Protein AF-A0A1B7TA48-F1 (afdb_monomer_lite)

Structure (mmCIF, N/CA/C/O backbone):
data_AF-A0A1B7TA48-F1
#
_entry.id   AF-A0A1B7TA48-F1
#
loop_
_atom_site.group_PDB
_atom_site.id
_atom_site.type_symbol
_atom_site.label_atom_id
_atom_site.label_alt_id
_atom_site.label_comp_id
_atom_site.label_asym_id
_atom_site.label_entity_id
_atom_site.label_seq_id
_atom_site.pdbx_PDB_ins_code
_atom_site.Cartn_x
_atom_site.Cartn_y
_atom_site.Cartn_z
_atom_site.occupancy
_atom_site.B_iso_or_equiv
_atom_site.auth_seq_id
_atom_site.auth_comp_id
_atom_site.auth_asym_id
_atom_site.auth_atom_id
_atom_site.pdbx_PDB_model_num
ATOM 1 N N . MET A 1 1 ? -30.036 21.676 -11.494 1.00 29.52 1 MET A N 1
ATOM 2 C CA . MET A 1 1 ? -30.660 21.720 -10.152 1.00 29.52 1 MET A CA 1
ATOM 3 C C . MET A 1 1 ? -29.956 20.668 -9.316 1.00 29.52 1 MET A C 1
ATOM 5 O O . MET A 1 1 ? -30.086 19.497 -9.625 1.00 29.52 1 MET A O 1
ATOM 9 N N . ASN A 1 2 ? -29.141 21.089 -8.349 1.00 30.14 2 ASN A N 1
ATOM 10 C CA . ASN A 1 2 ? -28.300 20.192 -7.552 1.00 30.14 2 ASN A CA 1
ATOM 11 C C . ASN A 1 2 ? -29.151 19.537 -6.455 1.00 30.14 2 ASN A C 1
ATOM 13 O O . ASN A 1 2 ? -29.558 20.218 -5.505 1.00 30.14 2 ASN A O 1
ATOM 17 N N . SER A 1 3 ? -29.432 18.242 -6.577 1.00 35.94 3 SER A N 1
ATOM 18 C CA . SER A 1 3 ? -30.022 17.443 -5.503 1.00 35.94 3 SER A CA 1
ATOM 19 C C . SER A 1 3 ? -28.969 17.242 -4.409 1.00 35.94 3 SER A C 1
ATOM 21 O O . SER A 1 3 ? -27.845 16.822 -4.658 1.00 35.94 3 SER A O 1
ATOM 23 N N . HIS A 1 4 ? -29.295 17.658 -3.185 1.00 43.97 4 HIS A N 1
ATOM 24 C CA . HIS A 1 4 ? -28.396 17.563 -2.037 1.00 43.97 4 HIS A CA 1
ATOM 25 C C . HIS A 1 4 ? -28.872 16.405 -1.167 1.00 43.97 4 HIS A C 1
ATOM 27 O O . HIS A 1 4 ? -29.877 16.550 -0.472 1.00 43.97 4 HIS A O 1
ATOM 33 N N . ASN A 1 5 ? -28.142 15.293 -1.191 1.00 43.34 5 ASN A N 1
ATOM 34 C CA . ASN A 1 5 ? -28.297 14.224 -0.212 1.00 43.34 5 ASN A CA 1
ATOM 35 C C . ASN A 1 5 ? -27.272 14.456 0.901 1.00 43.34 5 ASN A C 1
ATOM 37 O O . ASN A 1 5 ? -26.084 14.640 0.626 1.00 43.34 5 ASN A O 1
ATOM 41 N N . PHE A 1 6 ? -27.707 14.496 2.158 1.00 49.72 6 PHE A N 1
ATOM 42 C CA . PHE A 1 6 ? -26.789 14.624 3.288 1.00 49.72 6 PHE A CA 1
ATOM 43 C C . PHE A 1 6 ? -27.236 13.776 4.468 1.00 49.72 6 PHE A C 1
ATOM 45 O O . PHE A 1 6 ? -28.419 13.518 4.675 1.00 49.72 6 PHE A O 1
ATOM 52 N N . PHE A 1 7 ? -26.255 13.348 5.254 1.00 53.03 7 PHE A N 1
ATOM 53 C CA . PHE A 1 7 ? -26.490 12.623 6.489 1.00 53.03 7 PHE A CA 1
ATOM 54 C C . PHE A 1 7 ? -26.428 13.597 7.661 1.00 53.03 7 PHE A C 1
ATOM 56 O O . PHE A 1 7 ? -25.531 14.440 7.726 1.00 53.03 7 PHE A O 1
ATOM 63 N N . LYS A 1 8 ? -27.370 13.483 8.595 1.00 48.38 8 LYS A N 1
ATOM 64 C CA . LYS A 1 8 ? -27.373 14.263 9.837 1.00 48.38 8 LYS A CA 1
ATOM 65 C C . LYS A 1 8 ? -27.548 13.310 11.010 1.00 48.38 8 LYS A C 1
ATOM 67 O O . LYS A 1 8 ? -28.453 12.485 11.003 1.00 48.38 8 LYS A O 1
ATOM 72 N N . ALA A 1 9 ? -26.694 13.424 12.019 1.00 41.16 9 ALA A N 1
ATOM 73 C CA . ALA A 1 9 ? -26.928 12.779 13.303 1.00 41.16 9 ALA A CA 1
ATOM 74 C C . ALA A 1 9 ? -27.785 13.723 14.164 1.00 41.16 9 ALA A C 1
ATOM 76 O O . ALA A 1 9 ? -27.348 14.833 14.465 1.00 41.16 9 ALA A O 1
ATOM 77 N N . ILE A 1 10 ? -29.003 13.314 14.533 1.00 46.22 10 ILE A N 1
ATOM 78 C CA . ILE A 1 10 ? -29.881 14.063 15.458 1.00 46.22 10 ILE A CA 1
ATOM 79 C C . ILE A 1 10 ? -30.205 13.133 16.607 1.00 46.22 10 ILE A C 1
ATOM 81 O O . ILE A 1 10 ? -30.653 12.010 16.375 1.00 46.22 10 ILE A O 1
ATOM 85 N N . ASP A 1 11 ? -29.831 13.535 17.823 1.00 46.41 11 ASP A N 1
ATOM 86 C CA . ASP A 1 11 ? -29.831 12.643 18.989 1.00 46.41 11 ASP A CA 1
ATOM 87 C C . ASP A 1 11 ? -29.200 11.286 18.640 1.00 46.41 11 ASP A C 1
ATOM 89 O O . ASP A 1 11 ? -29.568 10.245 19.171 1.00 46.41 11 ASP A O 1
ATOM 93 N N . GLY A 1 12 ? -28.234 11.366 17.700 1.00 38.62 12 GLY A N 1
ATOM 94 C CA . GLY A 1 12 ? -27.514 10.361 16.909 1.00 38.62 12 GLY A CA 1
ATOM 95 C C . GLY A 1 12 ? -28.160 9.008 16.725 1.00 38.62 12 GLY A C 1
ATOM 96 O O . GLY A 1 12 ? -27.507 7.970 16.816 1.00 38.62 12 GLY A O 1
ATOM 97 N N . THR A 1 13 ? -29.412 9.085 16.316 1.00 43.34 13 THR A N 1
ATOM 98 C CA . THR A 1 13 ? -29.818 8.350 15.128 1.00 43.34 13 THR A CA 1
ATOM 99 C C . THR A 1 13 ? -29.172 9.012 13.905 1.00 43.34 13 THR A C 1
ATOM 101 O O . THR A 1 13 ? -29.140 10.242 13.799 1.00 43.34 13 THR A O 1
ATOM 104 N N . LEU A 1 14 ? -28.591 8.209 13.011 1.00 44.69 14 LEU A N 1
ATOM 105 C CA . LEU A 1 14 ? -28.055 8.691 11.740 1.00 44.69 14 LEU A CA 1
ATOM 106 C C . LEU A 1 14 ? -29.198 8.751 10.724 1.00 44.69 14 LEU A C 1
ATOM 108 O O . LEU A 1 14 ? -29.746 7.720 10.345 1.00 44.69 14 LEU A O 1
ATOM 112 N N . TYR A 1 15 ? -29.549 9.955 10.286 1.00 51.91 15 TYR A N 1
ATOM 113 C CA . TYR A 1 15 ? -30.596 10.177 9.297 1.00 51.91 15 TYR A CA 1
ATOM 114 C C . TYR A 1 15 ? -29.977 10.367 7.923 1.00 51.91 15 TYR A C 1
ATOM 116 O O . TYR A 1 15 ? -29.084 11.199 7.754 1.00 51.91 15 TYR A O 1
ATOM 124 N N . TYR A 1 16 ? -30.485 9.623 6.946 1.00 50.47 16 TYR A N 1
ATOM 125 C CA . TYR A 1 16 ? -30.285 9.907 5.534 1.00 50.47 16 TYR A CA 1
ATOM 126 C C . TYR A 1 16 ? -31.356 10.898 5.084 1.00 50.47 16 TYR A C 1
ATOM 128 O O . TYR A 1 16 ? -32.547 10.603 5.167 1.00 50.47 16 TYR A O 1
ATOM 136 N N . ILE A 1 17 ? -30.944 12.082 4.640 1.00 52.91 17 ILE A N 1
ATOM 137 C CA . ILE A 1 17 ? -31.854 13.106 4.131 1.00 52.91 17 ILE A CA 1
ATOM 138 C C . ILE A 1 17 ? -31.644 13.171 2.621 1.00 52.91 17 ILE A C 1
ATOM 140 O O . ILE A 1 17 ? -30.677 13.769 2.146 1.00 52.91 17 ILE A O 1
ATOM 144 N N . SER A 1 18 ? -32.551 12.527 1.886 1.00 38.97 18 SER A N 1
ATOM 145 C CA . SER A 1 18 ? -32.699 12.681 0.437 1.00 38.97 18 SER A CA 1
ATOM 146 C C . SER A 1 18 ? -33.678 13.816 0.144 1.00 38.97 18 SER A C 1
ATOM 148 O O . SER A 1 18 ? -34.722 13.919 0.791 1.00 38.97 18 SER A O 1
ATOM 150 N N . LYS A 1 19 ? -33.346 14.690 -0.815 1.00 40.56 19 LYS A N 1
ATOM 151 C CA . LYS A 1 19 ? -34.231 15.790 -1.243 1.00 40.56 19 LYS A CA 1
ATOM 152 C C . LYS A 1 19 ? -35.124 15.418 -2.436 1.00 40.56 19 LYS A C 1
ATOM 154 O O . LYS A 1 19 ? -35.866 16.271 -2.915 1.00 40.56 19 LYS A O 1
ATOM 159 N N . GLU A 1 20 ? -35.082 14.178 -2.918 1.00 39.06 20 GLU A N 1
ATOM 160 C CA . GLU A 1 20 ? -35.940 13.734 -4.020 1.00 39.06 20 GLU A CA 1
ATOM 161 C C . GLU A 1 20 ? -37.246 13.137 -3.500 1.00 39.06 20 GLU A C 1
ATOM 163 O O . GLU A 1 20 ? -37.392 11.931 -3.353 1.00 39.06 20 GLU A O 1
ATOM 168 N N . PHE A 1 21 ? -38.205 14.025 -3.245 1.00 34.75 21 PHE A N 1
ATOM 169 C CA . PHE A 1 21 ? -39.631 13.765 -3.431 1.00 34.75 21 PHE A CA 1
ATOM 170 C C . PHE A 1 21 ? -40.274 15.074 -3.899 1.00 34.75 21 PHE A C 1
ATOM 172 O O . PHE A 1 21 ? -40.839 15.838 -3.120 1.00 34.75 21 PHE A O 1
ATOM 179 N N . SER A 1 22 ? -40.152 15.367 -5.192 1.00 27.17 22 SER A N 1
ATOM 180 C CA . SER A 1 22 ? -41.121 16.224 -5.871 1.00 27.17 22 SER A CA 1
ATOM 181 C C . SER A 1 22 ? -42.386 15.395 -6.073 1.00 27.17 22 SER A C 1
ATOM 183 O O . SER A 1 22 ? -42.483 14.611 -7.016 1.00 27.17 22 SER A O 1
ATOM 185 N N . LEU A 1 23 ? -43.338 15.540 -5.152 1.00 24.89 23 LEU A N 1
ATOM 186 C CA . LEU A 1 23 ? -44.730 15.206 -5.426 1.00 24.89 23 LEU A CA 1
ATOM 187 C C . LEU A 1 23 ? -45.186 16.119 -6.566 1.00 24.89 23 LEU A C 1
ATOM 189 O O . LEU A 1 23 ? -45.243 17.338 -6.416 1.00 24.89 23 LEU A O 1
ATOM 193 N N . TYR A 1 24 ? -45.451 15.514 -7.721 1.00 27.48 24 TYR A N 1
ATOM 194 C CA . TYR A 1 24 ? -46.371 16.087 -8.688 1.00 27.48 24 TYR A CA 1
ATOM 195 C C . TYR A 1 24 ? -47.710 16.268 -7.975 1.00 27.48 24 TYR A C 1
ATOM 197 O O . TYR A 1 24 ? -48.335 15.275 -7.609 1.00 27.48 24 TYR A O 1
ATOM 205 N N . ASP A 1 25 ? -48.146 17.512 -7.816 1.00 24.61 25 ASP A N 1
ATOM 206 C CA . ASP A 1 25 ? -49.570 17.806 -7.797 1.00 24.61 25 ASP A CA 1
ATOM 207 C C . ASP A 1 25 ? -49.832 19.020 -8.689 1.00 24.61 25 ASP A C 1
ATOM 209 O O . ASP A 1 25 ? -49.206 20.075 -8.561 1.00 24.61 25 ASP A O 1
ATOM 213 N N . PHE A 1 26 ? -50.693 18.808 -9.678 1.00 29.22 26 PHE A N 1
ATOM 214 C CA . PHE A 1 26 ? -51.203 19.850 -10.554 1.00 29.22 26 PHE A CA 1
ATOM 215 C C . PHE A 1 26 ? -52.289 20.607 -9.781 1.00 29.22 26 PHE A C 1
ATOM 217 O O . PHE A 1 26 ? -53.201 19.984 -9.247 1.00 29.22 26 PHE A O 1
ATOM 224 N N . ASN A 1 27 ? -52.245 21.939 -9.847 1.00 30.70 27 ASN A N 1
ATOM 225 C CA . ASN A 1 27 ? -53.253 22.896 -9.366 1.00 30.70 27 ASN A CA 1
ATOM 226 C C . ASN A 1 27 ? -53.164 23.305 -7.891 1.00 30.70 27 ASN A C 1
ATOM 228 O O . ASN A 1 27 ? -54.005 22.913 -7.093 1.00 30.70 27 ASN A O 1
ATOM 232 N N . THR A 1 28 ? -52.282 24.255 -7.588 1.00 31.38 28 THR A N 1
ATOM 233 C CA . THR A 1 28 ? -52.660 25.442 -6.802 1.00 31.38 28 THR A CA 1
ATOM 234 C C . THR A 1 28 ? -51.711 26.594 -7.136 1.00 31.38 28 THR A C 1
ATOM 236 O O . THR A 1 28 ? -50.498 26.500 -6.969 1.00 31.38 28 THR A O 1
ATOM 239 N N . GLU A 1 29 ? -52.273 27.684 -7.655 1.00 33.47 29 GLU A N 1
ATOM 240 C CA . GLU A 1 29 ? -51.602 28.979 -7.764 1.00 33.47 29 GLU A CA 1
ATOM 241 C C . GLU A 1 29 ? -51.512 29.581 -6.356 1.00 33.47 29 GLU A C 1
ATOM 243 O O . GLU A 1 29 ? -52.475 30.174 -5.877 1.00 33.47 29 GLU A O 1
ATOM 248 N N . ASP A 1 30 ? -50.387 29.400 -5.664 1.00 33.78 30 ASP A N 1
ATOM 249 C CA . ASP A 1 30 ? -50.083 30.211 -4.482 1.00 33.78 30 ASP A CA 1
ATOM 250 C C . ASP A 1 30 ? -48.564 30.418 -4.335 1.00 33.78 30 ASP A C 1
ATOM 252 O O . ASP A 1 30 ? -47.812 29.523 -3.946 1.00 33.78 30 ASP A O 1
ATOM 256 N N . GLU A 1 31 ? -48.088 31.612 -4.699 1.00 34.88 31 GLU A N 1
ATOM 257 C CA . GLU A 1 31 ? -46.667 31.999 -4.743 1.00 34.88 31 GLU A CA 1
ATOM 258 C C . GLU A 1 31 ? -46.109 32.490 -3.386 1.00 34.88 31 GLU A C 1
ATOM 260 O O . GLU A 1 31 ? -45.183 33.300 -3.351 1.00 34.88 31 GLU A O 1
ATOM 265 N N . SER A 1 32 ? -46.620 32.027 -2.236 1.00 32.88 32 SER A N 1
ATOM 266 C CA . SER A 1 32 ? -46.203 32.580 -0.930 1.00 32.88 32 SER A CA 1
ATOM 267 C C . SER A 1 32 ? -45.667 31.589 0.110 1.00 32.88 32 SER A C 1
ATOM 269 O O . SER A 1 32 ? -45.801 31.836 1.311 1.00 32.88 32 SER A O 1
ATOM 271 N N . ILE A 1 33 ? -45.018 30.493 -0.294 1.00 32.09 33 ILE A N 1
ATOM 272 C CA . ILE A 1 33 ? -44.372 29.573 0.661 1.00 32.09 33 ILE A CA 1
ATOM 273 C C . ILE A 1 33 ? -42.847 29.739 0.632 1.00 32.09 33 ILE A C 1
ATOM 275 O O . ILE A 1 33 ? -42.169 29.333 -0.309 1.00 32.09 33 ILE A O 1
ATOM 279 N N . ASP A 1 34 ? -42.305 30.313 1.709 1.00 36.97 34 ASP A N 1
ATOM 280 C CA . ASP A 1 34 ? -40.871 30.340 2.013 1.00 36.97 34 ASP A CA 1
ATOM 281 C C . ASP A 1 34 ? -40.363 28.903 2.283 1.00 36.97 34 ASP A C 1
ATOM 283 O O . ASP A 1 34 ? -40.751 28.293 3.288 1.00 36.97 34 ASP A O 1
ATOM 287 N N . PRO A 1 35 ? -39.471 28.340 1.442 1.00 35.53 35 PRO A N 1
ATOM 288 C CA . PRO A 1 35 ? -38.996 26.961 1.569 1.00 35.53 35 PRO A CA 1
ATOM 289 C C . PRO A 1 35 ? -38.115 26.708 2.808 1.00 35.53 35 PRO A C 1
ATOM 291 O O . PRO A 1 35 ? -37.683 25.570 3.022 1.00 35.53 35 PRO A O 1
ATOM 294 N N . TYR A 1 36 ? -37.842 27.733 3.626 1.00 34.28 36 TYR A N 1
ATOM 295 C CA . TYR A 1 36 ? -37.053 27.637 4.858 1.00 34.28 36 TYR A CA 1
ATOM 296 C C . TYR A 1 36 ? -37.884 27.605 6.151 1.00 34.28 36 TYR A C 1
ATOM 298 O O . TYR A 1 36 ? -37.309 27.468 7.231 1.00 34.28 36 TYR A O 1
ATOM 306 N N . LYS A 1 37 ? -39.220 27.658 6.072 1.00 32.78 37 LYS A N 1
ATOM 307 C CA . LYS A 1 37 ? -40.119 27.513 7.232 1.00 32.78 37 LYS A CA 1
ATOM 308 C C . LYS A 1 37 ? -40.996 26.266 7.121 1.00 32.78 37 LYS A C 1
ATOM 310 O O . LYS A 1 37 ? -42.213 26.355 7.011 1.00 32.78 37 LYS A O 1
ATOM 315 N N . ILE A 1 38 ? -40.385 25.090 7.207 1.00 33.28 38 ILE A N 1
ATOM 316 C CA . ILE A 1 38 ? -41.118 23.841 7.453 1.00 33.28 38 ILE A CA 1
ATOM 317 C C . ILE A 1 38 ? -40.528 23.218 8.716 1.00 33.28 38 ILE A C 1
ATOM 319 O O . ILE A 1 38 ? -39.316 23.024 8.802 1.00 33.28 38 ILE A O 1
ATOM 323 N N . LYS A 1 39 ? -41.386 23.000 9.721 1.00 34.56 39 LYS A N 1
ATOM 324 C CA . LYS A 1 39 ? -41.025 22.477 11.045 1.00 34.56 39 LYS A CA 1
ATOM 325 C C . LYS A 1 39 ? -40.315 21.124 10.907 1.00 34.56 39 LYS A C 1
ATOM 327 O O . LYS A 1 39 ? -40.757 20.266 10.150 1.00 34.56 39 LYS A O 1
ATOM 332 N N . ASP A 1 40 ? -39.237 20.958 11.673 1.00 34.31 40 ASP A N 1
ATOM 333 C CA . ASP A 1 40 ? -38.250 19.863 11.642 1.00 34.31 40 ASP A CA 1
ATOM 334 C C . ASP A 1 40 ? -38.800 18.422 11.791 1.00 34.31 40 ASP A C 1
ATOM 336 O O . ASP A 1 40 ? -38.037 17.463 11.683 1.00 34.31 40 ASP A O 1
ATOM 340 N N . GLU A 1 41 ? -40.102 18.227 12.004 1.00 32.91 41 GLU A N 1
ATOM 341 C CA . GLU A 1 41 ? -40.691 16.922 12.333 1.00 32.91 41 GLU A CA 1
ATOM 342 C C . GLU A 1 41 ? -41.162 16.116 11.105 1.00 32.91 41 GLU A C 1
ATOM 344 O O . GLU A 1 41 ? -41.188 14.888 11.157 1.00 32.91 41 GLU A O 1
ATOM 349 N N . GLU A 1 42 ? -41.446 16.752 9.962 1.00 30.48 42 GLU A N 1
ATOM 350 C CA . GLU A 1 42 ? -42.072 16.068 8.810 1.00 30.48 42 GLU A CA 1
ATOM 351 C C . GLU A 1 42 ? -41.090 15.517 7.756 1.00 30.48 42 GLU A C 1
ATOM 353 O O . GLU A 1 42 ? -41.502 14.838 6.818 1.00 30.48 42 GLU A O 1
ATOM 358 N N . ARG A 1 43 ? -39.771 15.716 7.913 1.00 36.03 43 ARG A N 1
ATOM 359 C CA . ARG A 1 43 ? -38.747 15.112 7.021 1.00 36.03 43 ARG A CA 1
ATOM 360 C C . ARG A 1 43 ? -38.206 13.759 7.496 1.00 36.03 43 ARG A C 1
ATOM 362 O O . ARG A 1 43 ? -37.311 13.198 6.865 1.00 36.03 43 ARG A O 1
ATOM 369 N N . MET A 1 44 ? -38.751 13.206 8.577 1.00 34.88 44 MET A N 1
ATOM 370 C CA . MET A 1 44 ? -38.368 11.897 9.111 1.00 34.88 44 MET A CA 1
ATOM 371 C C . MET A 1 44 ? -39.217 10.766 8.510 1.00 34.88 44 MET A C 1
ATOM 373 O O . MET A 1 44 ? -40.095 10.219 9.174 1.00 34.88 44 MET A O 1
ATOM 377 N N . ILE A 1 45 ? -38.946 10.358 7.266 1.00 34.53 45 ILE A N 1
ATOM 378 C CA . ILE A 1 45 ? -39.545 9.132 6.709 1.00 34.53 45 ILE A CA 1
ATOM 379 C C . ILE A 1 45 ? -38.531 7.984 6.712 1.00 34.53 45 ILE A C 1
ATOM 381 O O . ILE A 1 45 ? -37.662 7.860 5.856 1.00 34.53 45 ILE A O 1
ATOM 385 N N . ARG A 1 46 ? -38.696 7.152 7.749 1.00 34.56 46 ARG A N 1
ATOM 386 C CA . ARG A 1 46 ? -38.547 5.687 7.822 1.00 34.56 46 ARG A CA 1
ATOM 387 C C . ARG A 1 46 ? -37.826 4.999 6.649 1.00 34.56 46 ARG A C 1
ATOM 389 O O . ARG A 1 46 ? -38.460 4.662 5.655 1.00 34.56 46 ARG A O 1
ATOM 396 N N . TRP A 1 47 ? -36.600 4.529 6.887 1.00 40.00 47 TRP A N 1
ATOM 397 C CA . TRP A 1 47 ? -36.126 3.274 6.282 1.00 40.00 47 TRP A CA 1
ATOM 398 C C . TRP A 1 47 ? -36.443 2.109 7.229 1.00 40.00 47 TRP A C 1
ATOM 400 O O . TRP A 1 47 ? -35.574 1.519 7.863 1.00 40.00 47 TRP A O 1
ATOM 410 N N . LYS A 1 48 ? -37.746 1.855 7.387 1.00 34.09 48 LYS A N 1
ATOM 411 C CA . LYS A 1 48 ? -38.302 0.644 8.011 1.00 34.09 48 LYS A CA 1
ATOM 412 C C . LYS A 1 48 ? -39.059 -0.215 6.982 1.00 34.09 48 LYS A C 1
ATOM 414 O O . LYS A 1 48 ? -39.725 -1.157 7.367 1.00 34.09 48 LYS A O 1
ATOM 419 N N . SER A 1 49 ? -39.015 0.128 5.689 1.00 31.97 49 SER A N 1
ATOM 420 C CA . SER A 1 49 ? -39.931 -0.421 4.672 1.00 31.97 49 SER A CA 1
ATOM 421 C C . SER A 1 49 ? -39.272 -1.083 3.457 1.00 31.97 49 SER A C 1
ATOM 423 O O . SER A 1 49 ? -39.996 -1.554 2.589 1.00 31.97 49 SER A O 1
ATOM 425 N N . ALA A 1 50 ? -37.939 -1.164 3.363 1.00 30.38 50 ALA A N 1
ATOM 426 C CA . ALA A 1 50 ? -37.294 -1.852 2.233 1.00 30.38 50 ALA A CA 1
ATOM 427 C C . ALA A 1 50 ? -36.919 -3.318 2.526 1.00 30.38 50 ALA A C 1
ATOM 429 O O . ALA A 1 50 ? -36.664 -4.077 1.596 1.00 30.38 50 ALA A O 1
ATOM 430 N N . THR A 1 51 ? -36.923 -3.737 3.796 1.00 33.81 51 THR A N 1
ATOM 431 C CA . THR A 1 51 ? -36.729 -5.143 4.204 1.00 33.81 51 THR A CA 1
ATOM 432 C C . THR A 1 51 ? -38.011 -5.810 4.706 1.00 33.81 51 THR A C 1
ATOM 434 O O . THR A 1 51 ? -38.100 -7.035 4.705 1.00 33.81 51 THR A O 1
ATOM 437 N N . ASP A 1 52 ? -39.032 -5.028 5.062 1.00 37.00 52 ASP A N 1
ATOM 438 C CA . ASP A 1 52 ? -40.270 -5.527 5.666 1.00 37.00 52 ASP A CA 1
ATOM 439 C C . ASP A 1 52 ? -41.385 -5.632 4.619 1.00 37.00 52 ASP A C 1
ATOM 441 O O . ASP A 1 52 ? -42.388 -4.926 4.670 1.00 37.00 52 ASP A O 1
ATOM 445 N N . ASN A 1 53 ? -41.216 -6.554 3.668 1.00 34.19 53 ASN A N 1
ATOM 446 C CA . ASN A 1 53 ? -42.339 -7.091 2.886 1.00 34.19 53 ASN A CA 1
ATOM 447 C C . ASN A 1 53 ? -42.913 -8.382 3.496 1.00 34.19 53 ASN A C 1
ATOM 449 O O . ASN A 1 53 ? -43.663 -9.099 2.840 1.00 34.19 53 ASN A O 1
ATOM 453 N N . ASN A 1 54 ? -42.611 -8.665 4.766 1.00 35.94 54 ASN A N 1
ATOM 454 C CA . ASN A 1 54 ? -43.314 -9.682 5.538 1.00 35.94 54 ASN A CA 1
ATOM 455 C C . ASN A 1 54 ? -43.965 -9.052 6.767 1.00 35.94 54 ASN A C 1
ATOM 457 O O . ASN A 1 54 ? -43.305 -8.622 7.709 1.00 35.94 54 ASN A O 1
ATOM 461 N N . ASN A 1 55 ? -45.294 -9.020 6.726 1.00 37.50 55 ASN A N 1
ATOM 462 C CA . ASN A 1 55 ? -46.172 -8.612 7.809 1.00 37.50 55 ASN A CA 1
ATOM 463 C C . ASN A 1 55 ? -45.843 -9.360 9.109 1.00 37.50 55 ASN A C 1
ATOM 465 O O . ASN A 1 55 ? -46.216 -10.520 9.269 1.00 37.50 55 ASN A O 1
ATOM 469 N N . ASN A 1 56 ? -45.215 -8.671 10.060 1.00 33.06 56 ASN A N 1
ATOM 470 C CA . ASN A 1 56 ? -45.593 -8.755 11.467 1.00 33.06 56 ASN A CA 1
ATOM 471 C C . ASN A 1 56 ? -45.001 -7.584 12.256 1.00 33.06 56 ASN A C 1
ATOM 473 O O . ASN A 1 56 ? -43.806 -7.506 12.536 1.00 33.06 56 ASN A O 1
ATOM 477 N N . SER A 1 57 ? -45.882 -6.670 12.647 1.00 38.97 57 SER A N 1
ATOM 478 C CA . SER A 1 57 ? -45.611 -5.579 13.571 1.00 38.97 57 SER A CA 1
ATOM 479 C C . SER A 1 57 ? -45.376 -6.127 14.981 1.00 38.97 57 SER A C 1
ATOM 481 O O . SER A 1 57 ? -46.314 -6.242 15.762 1.00 38.97 57 SER A O 1
ATOM 483 N N . ASN A 1 58 ? -44.127 -6.493 15.277 1.00 35.88 58 ASN A N 1
ATOM 484 C CA . ASN A 1 58 ? -43.547 -6.614 16.620 1.00 35.88 58 ASN A CA 1
ATOM 485 C C . ASN A 1 58 ? -42.008 -6.672 16.510 1.00 35.88 58 ASN A C 1
ATOM 487 O O . ASN A 1 58 ? -41.378 -7.658 16.872 1.00 35.88 58 ASN A O 1
ATOM 491 N N . LEU A 1 59 ? -41.391 -5.606 15.992 1.00 37.31 59 LEU A N 1
ATOM 492 C CA . LEU A 1 59 ? -39.940 -5.387 16.074 1.00 37.31 59 LEU A CA 1
ATOM 493 C C . LEU A 1 59 ? -39.673 -4.268 17.083 1.00 37.31 59 LEU A C 1
ATOM 495 O O . LEU A 1 59 ? -39.671 -3.074 16.762 1.00 37.31 59 LEU A O 1
ATOM 499 N N . SER A 1 60 ? -39.560 -4.721 18.330 1.00 40.22 60 SER A N 1
ATOM 500 C CA . SER A 1 60 ? -39.119 -4.009 19.526 1.00 40.22 60 SER A CA 1
ATOM 501 C C . SER A 1 60 ? -37.612 -3.705 19.468 1.00 40.22 60 SER A C 1
ATOM 503 O O . SER A 1 60 ? -36.935 -4.084 18.516 1.00 40.22 60 SER A O 1
ATOM 505 N N . ASN A 1 61 ? -37.094 -3.033 20.500 1.00 44.72 61 ASN A N 1
ATOM 506 C CA . ASN A 1 61 ? -35.705 -2.605 20.770 1.00 44.72 61 ASN A CA 1
ATOM 507 C C . ASN A 1 61 ? -34.549 -3.614 20.504 1.00 44.72 61 ASN A C 1
ATOM 509 O O . ASN A 1 61 ? -33.394 -3.300 20.776 1.00 44.72 61 ASN A O 1
ATOM 513 N N . GLN A 1 62 ? -34.803 -4.804 19.955 1.00 43.72 62 GLN A N 1
ATOM 514 C CA . GLN A 1 62 ? -33.802 -5.837 19.668 1.00 43.72 62 GLN A CA 1
ATOM 515 C C . GLN A 1 62 ? -32.714 -5.398 18.670 1.00 43.72 62 GLN A C 1
ATOM 517 O O . GLN A 1 62 ? -31.558 -5.778 18.837 1.00 43.72 62 GLN A O 1
ATOM 522 N N . GLY A 1 63 ? -33.040 -4.571 17.669 1.00 52.75 63 GLY A N 1
ATOM 523 C CA . GLY A 1 63 ? -32.062 -4.136 16.658 1.00 52.75 63 GLY A CA 1
ATOM 524 C C . GLY A 1 63 ? -30.992 -3.165 17.183 1.00 52.75 63 GLY A C 1
ATOM 525 O O . GLY A 1 63 ? -29.843 -3.213 16.742 1.00 52.75 63 GLY A O 1
ATOM 526 N N . GLU A 1 64 ? -31.334 -2.301 18.145 1.00 53.88 64 GLU A N 1
ATOM 527 C CA . GLU A 1 64 ? -30.346 -1.442 18.818 1.00 53.88 64 GLU A CA 1
ATOM 528 C C . GLU A 1 64 ? -29.469 -2.254 19.775 1.00 53.88 64 GLU A C 1
ATOM 530 O O . GLU A 1 64 ? -28.249 -2.076 19.783 1.00 53.88 64 GLU A O 1
ATOM 535 N N . ASP A 1 65 ? -30.061 -3.206 20.502 1.00 61.28 65 ASP A N 1
ATOM 536 C CA . ASP A 1 65 ? -29.333 -4.111 21.395 1.00 61.28 65 ASP A CA 1
ATOM 537 C C . ASP A 1 65 ? -28.301 -4.969 20.643 1.00 61.28 65 ASP A C 1
ATOM 539 O O . ASP A 1 65 ? -27.192 -5.185 21.139 1.00 61.28 65 ASP A O 1
ATOM 543 N N . GLU A 1 66 ? -28.613 -5.446 19.435 1.00 66.81 66 GLU A N 1
ATOM 544 C CA . GLU A 1 66 ? -27.669 -6.216 18.612 1.00 66.81 66 GLU A CA 1
ATOM 545 C C . GLU A 1 66 ? -26.509 -5.365 18.076 1.00 66.81 66 GLU A C 1
ATOM 547 O O . GLU A 1 66 ? -25.350 -5.790 18.139 1.00 66.81 66 GLU A O 1
ATOM 552 N N . LYS A 1 67 ? -26.769 -4.125 17.644 1.00 65.56 67 LYS A N 1
ATOM 553 C CA . LYS A 1 67 ? -25.708 -3.198 17.207 1.00 65.56 67 LYS A CA 1
ATOM 554 C C . LYS A 1 67 ? -24.817 -2.748 18.368 1.00 65.56 67 LYS A C 1
ATOM 556 O O . LYS A 1 67 ? -23.592 -2.708 18.235 1.00 65.56 67 LYS A O 1
ATOM 561 N N . HIS A 1 68 ? -25.395 -2.494 19.544 1.00 65.19 68 HIS A N 1
ATOM 562 C CA . HIS A 1 68 ? -24.622 -2.257 20.767 1.00 65.19 68 HIS A CA 1
ATOM 563 C C . HIS A 1 68 ? -23.741 -3.463 21.129 1.00 65.19 68 HIS A C 1
ATOM 565 O O . HIS A 1 68 ? -22.577 -3.296 21.511 1.00 65.19 68 HIS A O 1
ATOM 571 N N . LYS A 1 69 ? -24.233 -4.693 20.944 1.00 76.69 69 LYS A N 1
ATOM 572 C CA . LYS A 1 69 ? -23.425 -5.912 21.121 1.00 76.69 69 LYS A CA 1
ATOM 573 C C . LYS A 1 69 ? -22.289 -6.018 20.096 1.00 76.69 69 LYS A C 1
ATOM 575 O O . LYS A 1 69 ? -21.186 -6.421 20.464 1.00 76.69 69 LYS A O 1
ATOM 580 N N . GLN A 1 70 ? -22.501 -5.605 18.844 1.00 87.19 70 GLN A N 1
ATOM 581 C CA . GLN A 1 70 ? -21.478 -5.681 17.791 1.00 87.19 70 GLN A CA 1
ATOM 582 C C . GLN A 1 70 ? -20.218 -4.872 18.124 1.00 87.19 70 GLN A C 1
ATOM 584 O O . GLN A 1 70 ? -19.107 -5.360 17.895 1.00 87.19 70 GLN A O 1
ATOM 589 N N . PHE A 1 71 ? -20.370 -3.650 18.644 1.00 92.75 71 PHE A N 1
ATOM 590 C CA . PHE A 1 71 ? -19.239 -2.743 18.884 1.00 92.75 71 PHE A CA 1
ATOM 591 C C . PHE A 1 71 ? -18.735 -2.727 20.332 1.00 92.75 71 PHE A C 1
ATOM 593 O O . PHE A 1 71 ? -17.604 -2.299 20.577 1.00 92.75 71 PHE A O 1
ATOM 600 N N . SER A 1 72 ? -19.513 -3.237 21.291 1.00 90.44 72 SER A N 1
ATOM 601 C CA . SER A 1 72 ? -19.071 -3.374 22.689 1.00 90.44 72 SER A CA 1
ATOM 602 C C . SER A 1 72 ? -17.964 -4.417 22.879 1.00 90.44 72 SER A C 1
ATOM 604 O O . SER A 1 72 ? -17.223 -4.344 23.858 1.00 90.44 72 SER A O 1
ATOM 606 N N . LYS A 1 73 ? -17.775 -5.338 21.919 1.00 91.19 73 LYS A N 1
ATOM 607 C CA . LYS A 1 73 ? -16.659 -6.303 21.922 1.00 91.19 73 LYS A CA 1
ATOM 608 C C . LYS A 1 73 ? -15.275 -5.657 21.782 1.00 91.19 73 LYS A C 1
ATOM 610 O O . LYS A 1 73 ? -14.267 -6.294 22.083 1.00 91.19 73 LYS A O 1
ATOM 615 N N . TYR A 1 74 ? -15.208 -4.421 21.284 1.00 94.12 74 TYR A N 1
ATOM 616 C CA . TYR A 1 74 ? -13.946 -3.711 21.115 1.00 94.12 74 TYR A CA 1
ATOM 617 C C . TYR A 1 74 ? -13.495 -3.090 22.433 1.00 94.12 74 TYR A C 1
ATOM 619 O O . TYR A 1 74 ? -14.219 -2.305 23.047 1.00 94.12 74 TYR A O 1
ATOM 627 N N . ASN A 1 75 ? -12.254 -3.373 22.833 1.00 92.75 75 ASN A N 1
ATOM 628 C CA . ASN A 1 75 ? -11.652 -2.716 23.994 1.00 92.75 75 ASN A CA 1
ATOM 629 C C . ASN A 1 75 ? -11.480 -1.216 23.766 1.00 92.75 75 ASN A C 1
ATOM 631 O O . ASN A 1 75 ? -11.467 -0.445 24.721 1.00 92.75 75 ASN A O 1
ATOM 635 N N . GLN A 1 76 ? -11.304 -0.829 22.507 1.00 95.19 76 GLN A N 1
ATOM 636 C CA . GLN A 1 76 ? -10.978 0.519 22.103 1.00 95.19 76 GLN A CA 1
ATOM 637 C C . GLN A 1 76 ? -11.399 0.719 20.645 1.00 95.19 76 GLN A C 1
ATOM 639 O O . GLN A 1 76 ? -11.209 -0.171 19.813 1.00 95.19 76 GLN A O 1
ATOM 644 N N . ILE A 1 77 ? -11.950 1.896 20.346 1.00 97.50 77 ILE A N 1
ATOM 645 C CA . ILE A 1 77 ? -12.250 2.332 18.978 1.00 97.50 77 ILE A CA 1
ATOM 646 C C . ILE A 1 77 ? -11.477 3.623 18.712 1.00 97.50 77 ILE A C 1
ATOM 648 O O . ILE A 1 77 ? -11.521 4.548 19.527 1.00 97.50 77 ILE A O 1
ATOM 652 N N . TYR A 1 78 ? -10.756 3.686 17.597 1.00 98.00 78 TYR A N 1
ATOM 653 C CA . TYR A 1 78 ? -10.042 4.881 17.156 1.00 98.00 78 TYR A CA 1
ATOM 654 C C . TYR A 1 78 ? -10.603 5.384 15.830 1.00 98.00 78 TYR A C 1
ATOM 656 O O . TYR A 1 78 ? -10.604 4.652 14.846 1.00 98.00 78 TYR A O 1
ATOM 664 N N . ILE A 1 79 ? -11.030 6.647 15.799 1.00 97.94 79 ILE A N 1
ATOM 665 C CA . ILE A 1 79 ? -11.305 7.389 14.566 1.00 97.94 79 ILE A CA 1
ATOM 666 C C . ILE A 1 79 ? -10.054 8.194 14.231 1.00 97.94 79 ILE A C 1
ATOM 668 O O . ILE A 1 79 ? -9.768 9.201 14.878 1.00 97.94 79 ILE A O 1
ATOM 672 N N . VAL A 1 80 ? -9.276 7.740 13.256 1.00 96.75 80 VAL A N 1
ATOM 673 C CA . VAL A 1 80 ? -8.002 8.361 12.887 1.00 96.75 80 VAL A CA 1
ATOM 674 C C . VAL A 1 80 ? -8.223 9.294 11.704 1.00 96.75 80 VAL A C 1
ATOM 676 O O . VAL A 1 80 ? -8.524 8.860 10.598 1.00 96.75 80 VAL A O 1
ATOM 679 N N . ASN A 1 81 ? -8.053 10.590 11.932 1.00 94.00 81 ASN A N 1
ATOM 680 C CA . ASN A 1 81 ? -8.123 11.642 10.928 1.00 94.00 81 ASN A CA 1
ATOM 681 C C . ASN A 1 81 ? -6.696 12.085 10.572 1.00 94.00 81 ASN A C 1
ATOM 683 O O . ASN A 1 81 ? -6.085 12.892 11.281 1.00 94.00 81 ASN A O 1
ATOM 687 N N . SER A 1 82 ? -6.154 11.538 9.478 1.00 88.50 82 SER A N 1
ATOM 688 C CA . SER A 1 82 ? -4.797 11.862 9.035 1.00 88.50 82 SER A CA 1
ATOM 689 C C . SER A 1 82 ? -4.762 13.250 8.412 1.00 88.50 82 SER A C 1
ATOM 691 O O . SER A 1 82 ? -5.227 13.431 7.288 1.00 88.50 82 SER A O 1
ATOM 693 N N . VAL A 1 83 ? -4.194 14.256 9.083 1.00 75.12 83 VAL A N 1
ATOM 694 C CA . VAL A 1 83 ? -4.206 15.635 8.567 1.00 75.12 83 VAL A CA 1
ATOM 695 C C . VAL A 1 83 ? -3.373 15.796 7.303 1.00 75.12 83 VAL A C 1
ATOM 697 O O . VAL A 1 83 ? -3.678 16.691 6.524 1.00 75.12 83 VAL A O 1
ATOM 700 N N . LYS A 1 84 ? -2.352 14.961 7.077 1.00 72.06 84 LYS A N 1
ATOM 701 C CA . LYS A 1 84 ? -1.474 15.036 5.897 1.00 72.06 84 LYS A CA 1
ATOM 702 C C . LYS A 1 84 ? -2.047 14.313 4.673 1.00 72.06 84 LYS A C 1
ATOM 704 O O . LYS A 1 84 ? -1.724 14.702 3.554 1.00 72.06 84 LYS A O 1
ATOM 709 N N . ALA A 1 85 ? -2.931 13.333 4.864 1.00 66.31 85 ALA A N 1
ATOM 710 C CA . ALA A 1 85 ? -3.616 12.668 3.760 1.00 66.31 85 ALA A CA 1
ATOM 711 C C . ALA A 1 85 ? -4.636 13.608 3.093 1.00 66.31 85 ALA A C 1
ATOM 713 O O . ALA A 1 85 ? -5.424 14.272 3.780 1.00 66.31 85 ALA A O 1
ATOM 714 N N . GLY A 1 86 ? -4.617 13.663 1.757 1.00 56.41 86 GLY A N 1
ATOM 715 C CA . GLY A 1 86 ? -5.626 14.386 0.977 1.00 56.41 86 GLY A CA 1
ATOM 716 C C . GLY A 1 86 ? -5.650 15.894 1.180 1.00 56.41 86 GLY A C 1
ATOM 717 O O . GLY A 1 86 ? -6.716 16.489 1.121 1.00 56.41 86 GLY A O 1
ATOM 718 N N . LYS A 1 87 ? -4.522 16.531 1.512 1.00 58.47 87 LYS A N 1
ATOM 719 C CA . LYS A 1 87 ? -4.450 17.997 1.561 1.00 58.47 87 LYS A CA 1
ATOM 720 C C . LYS A 1 87 ? -4.238 18.546 0.152 1.00 58.47 87 LYS A C 1
ATOM 722 O O . LYS A 1 87 ? -3.108 18.859 -0.212 1.00 58.47 87 LYS A O 1
ATOM 727 N N . THR A 1 88 ? -5.311 18.676 -0.627 1.00 60.75 88 THR A N 1
ATOM 728 C CA . THR A 1 88 ? -5.267 19.460 -1.875 1.00 60.75 88 THR A CA 1
ATOM 729 C C . THR A 1 88 ? -6.070 20.758 -1.777 1.00 60.75 88 THR A C 1
ATOM 731 O O . THR A 1 88 ? -5.766 21.711 -2.489 1.00 60.75 88 THR A O 1
ATOM 734 N N . SER A 1 89 ? -7.026 20.869 -0.838 1.00 71.69 89 SER A N 1
ATOM 735 C CA . SER A 1 89 ? -7.796 22.107 -0.622 1.00 71.69 89 SER A CA 1
ATOM 736 C C . SER A 1 89 ? -8.365 22.277 0.799 1.00 71.69 89 SER A C 1
ATOM 738 O O . SER A 1 89 ? -8.533 21.313 1.549 1.00 71.69 89 SER A O 1
ATOM 740 N N . ASN A 1 90 ? -8.747 23.513 1.155 1.00 80.50 90 ASN A N 1
ATOM 741 C CA . ASN A 1 90 ? -9.482 23.820 2.396 1.00 80.50 90 ASN A CA 1
ATOM 742 C C . ASN A 1 90 ? -10.812 23.054 2.502 1.00 80.50 90 ASN A C 1
ATOM 744 O O . ASN A 1 90 ? -11.240 22.697 3.600 1.00 80.50 90 ASN A O 1
ATOM 748 N N . TYR A 1 91 ? -11.455 22.783 1.363 1.00 80.81 91 TYR A N 1
ATOM 749 C CA . TYR A 1 91 ? -12.688 22.004 1.309 1.00 80.81 91 TYR A CA 1
ATOM 750 C C . TYR A 1 91 ? -12.465 20.569 1.796 1.00 80.81 91 TYR A C 1
ATOM 752 O O . TYR A 1 91 ? -13.202 20.100 2.657 1.00 80.81 91 TYR A O 1
ATOM 760 N N . GLU A 1 92 ? -11.429 19.889 1.299 1.00 78.94 92 GLU A N 1
ATOM 761 C CA . GLU A 1 92 ? -11.142 18.505 1.694 1.00 78.94 92 GLU A CA 1
ATOM 762 C C . GLU A 1 92 ? -10.796 18.386 3.175 1.00 78.94 92 GLU A C 1
ATOM 764 O O . GLU A 1 92 ? -11.218 17.442 3.840 1.00 78.94 92 GLU A O 1
ATOM 769 N N . LEU A 1 93 ? -10.072 19.370 3.715 1.00 82.88 93 LEU A N 1
ATOM 770 C CA . LEU A 1 93 ? -9.793 19.423 5.144 1.00 82.88 93 LEU A CA 1
ATOM 771 C C . LEU A 1 93 ? -11.086 19.563 5.961 1.00 82.88 93 LEU A C 1
ATOM 773 O O . LEU A 1 93 ? -11.255 18.855 6.954 1.00 82.88 93 LEU A O 1
ATOM 777 N N . ARG A 1 94 ? -12.006 20.442 5.538 1.00 86.75 94 ARG A N 1
ATOM 778 C CA . ARG A 1 94 ? -13.312 20.616 6.189 1.00 86.75 94 ARG A CA 1
ATOM 779 C C . ARG A 1 94 ? -14.150 19.343 6.103 1.00 86.75 94 ARG A C 1
ATOM 781 O O . ARG A 1 94 ? -14.636 18.901 7.137 1.00 86.75 94 ARG A O 1
ATOM 788 N N . LEU A 1 95 ? -14.262 18.744 4.916 1.00 86.38 95 LEU A N 1
ATOM 789 C CA . LEU A 1 95 ? -14.998 17.498 4.691 1.00 86.38 95 LEU A CA 1
ATOM 790 C C . LEU A 1 95 ? -14.459 16.376 5.583 1.00 86.38 95 LEU A C 1
ATOM 792 O O . LEU A 1 95 ? -15.217 15.753 6.314 1.00 86.38 95 LEU A O 1
ATOM 796 N N . LYS A 1 96 ? -13.142 16.152 5.587 1.00 88.56 96 LYS A N 1
ATOM 797 C CA . LYS A 1 96 ? -12.513 15.119 6.419 1.00 88.56 96 LYS A CA 1
ATOM 798 C C . LYS A 1 96 ? -12.780 15.342 7.909 1.00 88.56 96 LYS A C 1
ATOM 800 O O . LYS A 1 96 ? -13.076 14.390 8.623 1.00 88.56 96 LYS A O 1
ATOM 805 N N . ASN A 1 97 ? -12.693 16.587 8.380 1.00 91.25 97 ASN A N 1
ATOM 806 C CA . ASN A 1 97 ? -12.989 16.923 9.773 1.00 91.25 97 ASN A CA 1
ATOM 807 C C . ASN A 1 97 ? -14.462 16.685 10.122 1.00 91.25 97 ASN A C 1
ATOM 809 O O . ASN A 1 97 ? -14.741 16.126 11.175 1.00 91.25 97 ASN A O 1
ATOM 813 N N . GLU A 1 98 ? -15.379 17.085 9.244 1.00 92.00 98 GLU A N 1
ATOM 814 C CA . GLU A 1 98 ? -16.818 16.867 9.401 1.00 92.00 98 GLU A CA 1
ATOM 815 C C . GLU A 1 98 ? -17.150 15.372 9.470 1.00 92.00 98 GLU A C 1
ATOM 817 O O . GLU A 1 98 ? -17.816 14.932 10.403 1.00 92.00 98 GLU A O 1
ATOM 822 N N . ILE A 1 99 ? -16.614 14.578 8.539 1.00 92.94 99 ILE A N 1
ATOM 823 C CA . ILE A 1 99 ? -16.839 13.132 8.488 1.00 92.94 99 ILE A CA 1
ATOM 824 C C . ILE A 1 99 ? -16.203 12.418 9.689 1.00 92.94 99 ILE A C 1
ATOM 826 O O . ILE A 1 99 ? -16.834 11.555 10.293 1.00 92.94 99 ILE A O 1
ATOM 830 N N . ALA A 1 100 ? -14.989 12.797 10.098 1.00 95.00 100 ALA A N 1
ATOM 831 C CA . ALA A 1 100 ? -14.367 12.223 11.290 1.00 95.00 100 ALA A CA 1
ATOM 832 C C . ALA A 1 100 ? -15.187 12.504 12.561 1.00 95.00 100 ALA A C 1
ATOM 834 O O . ALA A 1 100 ? -15.344 11.612 13.394 1.00 95.00 100 ALA A O 1
ATOM 835 N N . SER A 1 101 ? -15.723 13.723 12.705 1.00 94.69 101 SER A N 1
ATOM 836 C CA . SER A 1 101 ? -16.621 14.067 13.814 1.00 94.69 101 SER A CA 1
ATOM 837 C C . SER A 1 101 ? -17.911 13.250 13.762 1.00 94.69 101 SER A C 1
ATOM 839 O O . SER A 1 101 ? -18.288 12.667 14.772 1.00 94.69 101 SER A O 1
ATOM 841 N N . LEU A 1 102 ? -18.529 13.120 12.582 1.00 94.38 102 LEU A N 1
ATOM 842 C CA . LEU A 1 102 ? -19.718 12.288 12.391 1.00 94.38 102 LEU A CA 1
ATOM 843 C C . LEU A 1 102 ? -19.471 10.841 12.840 1.00 94.38 102 LEU A C 1
ATOM 845 O O . LEU A 1 102 ? -20.270 10.274 13.582 1.00 94.38 102 LEU A O 1
ATOM 849 N N . TYR A 1 103 ? -18.351 10.245 12.424 1.00 96.31 103 TYR A N 1
ATOM 850 C CA . TYR A 1 103 ? -18.021 8.868 12.796 1.00 96.31 103 TYR A CA 1
ATOM 851 C C . TYR A 1 103 ? -17.789 8.740 14.295 1.00 96.31 103 TYR A C 1
ATOM 853 O O . TYR A 1 103 ? -18.248 7.780 14.906 1.00 96.31 103 TYR A O 1
ATOM 861 N N . TYR A 1 104 ? -17.105 9.710 14.902 1.00 96.75 104 TYR A N 1
ATOM 862 C CA . TYR A 1 104 ? -16.905 9.743 16.345 1.00 96.75 104 TYR A CA 1
ATOM 863 C C . TYR A 1 104 ? -18.236 9.798 17.102 1.00 96.75 104 TYR A C 1
ATOM 865 O O . TYR A 1 104 ? -18.449 8.987 18.004 1.00 96.75 104 TYR A O 1
ATOM 873 N N . ASP A 1 105 ? -19.141 10.696 16.711 1.00 94.06 105 ASP A N 1
ATOM 874 C CA . ASP A 1 105 ? -20.431 10.885 17.379 1.00 94.06 105 ASP A CA 1
ATOM 875 C C . ASP A 1 105 ? -21.309 9.632 17.301 1.00 94.06 105 ASP A C 1
ATOM 877 O O . ASP A 1 105 ? -21.979 9.286 18.278 1.00 94.06 105 ASP A O 1
ATOM 881 N N . VAL A 1 106 ? -21.272 8.924 16.167 1.00 93.19 106 VAL A N 1
ATOM 882 C CA . VAL A 1 106 ? -21.961 7.639 15.989 1.00 93.19 106 VAL A CA 1
ATOM 883 C C . VAL A 1 106 ? -21.294 6.547 16.831 1.00 93.19 106 VAL A C 1
ATOM 885 O O . VAL A 1 106 ? -21.951 5.901 17.645 1.00 93.19 106 VAL A O 1
ATOM 888 N N . MET A 1 107 ? -19.979 6.353 16.703 1.00 95.12 107 MET A N 1
ATOM 889 C CA . MET A 1 107 ? -19.279 5.243 17.361 1.00 95.12 107 MET A CA 1
ATOM 890 C C . MET A 1 107 ? -19.224 5.378 18.886 1.00 95.12 107 MET A C 1
ATOM 892 O O . MET A 1 107 ? -19.299 4.369 19.590 1.00 95.12 107 MET A O 1
ATOM 896 N N . LYS A 1 108 ? -19.163 6.604 19.421 1.00 95.44 108 LYS A N 1
ATOM 897 C CA . LYS A 1 108 ? -19.167 6.857 20.871 1.00 95.44 108 LYS A CA 1
ATOM 898 C C . LYS A 1 108 ? -20.441 6.364 21.557 1.00 95.44 108 LYS A C 1
ATOM 900 O O . LYS A 1 108 ? -20.390 6.003 22.731 1.00 95.44 108 LYS A O 1
ATOM 905 N N . ARG A 1 109 ? -21.563 6.319 20.833 1.00 90.31 109 ARG A N 1
ATOM 906 C CA . ARG A 1 109 ? -22.836 5.782 21.342 1.00 90.31 109 ARG A CA 1
ATOM 907 C C . ARG A 1 109 ? -22.748 4.287 21.552 1.00 90.31 109 ARG A C 1
ATOM 909 O O . ARG A 1 109 ? -23.132 3.797 22.605 1.00 90.31 109 ARG A O 1
ATOM 916 N N . TYR A 1 110 ? -22.184 3.578 20.581 1.00 91.56 110 TYR A N 1
ATOM 917 C CA . TYR A 1 110 ? -22.045 2.131 20.664 1.00 91.56 110 TYR A CA 1
ATOM 918 C C . TYR A 1 110 ? -20.910 1.691 21.593 1.00 91.56 110 TYR A C 1
ATOM 920 O O . TYR A 1 110 ? -20.977 0.610 22.176 1.00 91.56 110 TYR A O 1
ATOM 928 N N . ASN A 1 111 ? -19.871 2.515 21.748 1.00 94.25 111 ASN A N 1
ATOM 929 C CA . ASN A 1 111 ? -18.747 2.231 22.629 1.00 94.25 111 ASN A CA 1
ATOM 930 C C . ASN A 1 111 ? -18.157 3.525 23.212 1.00 94.25 111 ASN A C 1
ATOM 932 O O . ASN A 1 111 ? -17.517 4.316 22.512 1.00 94.25 111 ASN A O 1
ATOM 936 N N . THR A 1 112 ? -18.310 3.715 24.524 1.00 94.25 112 THR A N 1
ATOM 937 C CA . THR A 1 112 ? -17.853 4.917 25.243 1.00 94.25 112 THR A CA 1
ATOM 938 C C . THR A 1 112 ? -16.336 5.087 25.254 1.00 94.25 112 THR A C 1
ATOM 940 O O . THR A 1 112 ? -15.851 6.196 25.473 1.00 94.25 112 THR A O 1
ATOM 943 N N . LYS A 1 113 ? -15.577 4.023 24.963 1.00 95.38 113 LYS A N 1
ATOM 944 C CA . LYS A 1 113 ? -14.119 4.068 24.805 1.00 95.38 113 LYS A CA 1
ATOM 945 C C . LYS A 1 113 ? -13.702 4.547 23.415 1.00 95.38 113 LYS A C 1
ATOM 947 O O . LYS A 1 113 ? -12.540 4.417 23.063 1.00 95.38 113 LYS A O 1
ATOM 952 N N . THR A 1 114 ? -14.600 5.083 22.594 1.00 97.19 114 THR A N 1
ATOM 953 C CA . THR A 1 114 ? -14.240 5.660 21.292 1.00 97.19 114 THR A CA 1
ATOM 954 C C . THR A 1 114 ? -13.424 6.941 21.463 1.00 97.19 114 THR A C 1
ATOM 956 O O . THR A 1 114 ? -13.816 7.842 22.201 1.00 97.19 114 THR A O 1
ATOM 959 N N . ASN A 1 115 ? -12.314 7.048 20.731 1.00 96.88 115 ASN A N 1
ATOM 960 C CA . ASN A 1 115 ? -11.455 8.228 20.685 1.00 96.88 115 ASN A CA 1
ATOM 961 C C . ASN A 1 115 ? -11.268 8.708 19.245 1.00 96.88 115 ASN A C 1
ATOM 963 O O . ASN A 1 115 ? -11.102 7.898 18.335 1.00 96.88 115 ASN A O 1
ATOM 967 N N . ILE A 1 116 ? -11.234 10.025 19.049 1.00 95.38 116 ILE A N 1
ATOM 968 C CA . ILE A 1 116 ? -10.818 10.642 17.788 1.00 95.38 116 ILE A CA 1
ATOM 969 C C . ILE A 1 116 ? -9.356 11.077 17.894 1.00 95.38 116 ILE A C 1
ATOM 971 O O . ILE A 1 116 ? -8.958 11.716 18.866 1.00 95.38 116 ILE A O 1
ATOM 975 N N . ILE A 1 117 ? -8.552 10.724 16.895 1.00 94.50 117 ILE A N 1
ATOM 976 C CA . ILE A 1 117 ? -7.140 11.088 16.793 1.00 94.50 117 ILE A CA 1
ATOM 977 C C . ILE A 1 117 ? -6.976 11.931 15.541 1.00 94.50 117 ILE A C 1
ATOM 979 O O . ILE A 1 117 ? -7.186 11.453 14.430 1.00 94.50 117 ILE A O 1
ATOM 983 N N . LYS A 1 118 ? -6.581 13.188 15.719 1.00 93.12 118 LYS A N 1
ATOM 984 C CA . LYS A 1 118 ? -6.129 14.045 14.623 1.00 93.12 118 LYS A CA 1
ATOM 985 C C . LYS A 1 118 ? -4.613 13.969 14.600 1.00 93.12 118 LYS A C 1
ATOM 987 O O . LYS A 1 118 ? -3.984 14.243 15.615 1.00 93.12 118 LYS A O 1
ATOM 992 N N . THR A 1 119 ? -4.033 13.538 13.486 1.00 90.00 119 THR A N 1
ATOM 993 C CA . THR A 1 119 ? -2.570 13.451 13.400 1.00 90.00 119 THR A CA 1
ATOM 994 C C . THR A 1 119 ? -1.968 14.849 13.301 1.00 90.00 119 THR A C 1
ATOM 996 O O . THR A 1 119 ? -2.586 15.748 12.741 1.00 90.00 119 THR A O 1
ATOM 999 N N . GLU A 1 120 ? -0.770 15.052 13.839 1.00 85.75 120 GLU A N 1
ATOM 1000 C CA . GLU A 1 120 ? -0.086 16.358 13.800 1.00 85.75 120 GLU A CA 1
ATOM 1001 C C . GLU A 1 120 ? 1.268 16.271 13.079 1.00 85.75 120 GLU A C 1
ATOM 1003 O O . GLU A 1 120 ? 1.706 17.223 12.431 1.00 85.75 120 GLU A O 1
ATOM 1008 N N . SER A 1 121 ? 1.892 15.091 13.099 1.00 85.50 121 SER A N 1
ATOM 1009 C CA . SER A 1 121 ? 3.200 14.802 12.509 1.00 85.50 121 SER A CA 1
ATOM 1010 C C . SER A 1 121 ? 3.109 13.742 11.399 1.00 85.50 121 SER A C 1
ATOM 1012 O O . SER A 1 121 ? 2.020 13.322 11.006 1.00 85.50 121 SER A O 1
ATOM 1014 N N . ALA A 1 122 ? 4.256 13.382 10.805 1.00 80.38 122 ALA A N 1
ATOM 1015 C CA . ALA A 1 122 ? 4.333 12.228 9.900 1.00 80.38 122 ALA A CA 1
ATOM 1016 C C . ALA A 1 122 ? 4.252 10.910 10.690 1.00 80.38 122 ALA A C 1
ATOM 1018 O O . ALA A 1 122 ? 3.621 9.968 10.238 1.00 80.38 122 ALA A O 1
ATOM 1019 N N . ASP A 1 123 ? 4.795 10.897 11.906 1.00 88.38 123 ASP A N 1
ATOM 1020 C CA . ASP A 1 123 ? 4.975 9.675 12.693 1.00 88.38 123 ASP A CA 1
ATOM 1021 C C . ASP A 1 123 ? 3.773 9.339 13.587 1.00 88.38 123 ASP A C 1
ATOM 1023 O O . ASP A 1 123 ? 3.698 8.253 14.152 1.00 88.38 123 ASP A O 1
ATOM 1027 N N . ALA A 1 124 ? 2.784 10.231 13.693 1.00 92.88 124 ALA A N 1
ATOM 1028 C CA . ALA A 1 124 ? 1.653 10.085 14.613 1.00 92.88 124 ALA A CA 1
ATOM 1029 C C . ALA A 1 124 ? 0.868 8.764 14.453 1.00 92.88 124 ALA A C 1
ATOM 1031 O O . ALA A 1 124 ? 0.322 8.244 15.426 1.00 92.88 124 ALA A O 1
ATOM 1032 N N . ILE A 1 125 ? 0.777 8.218 13.236 1.00 93.88 125 ILE A N 1
ATOM 1033 C CA . ILE A 1 125 ? 0.070 6.950 12.983 1.00 93.88 125 ILE A CA 1
ATOM 1034 C C . ILE A 1 125 ? 0.930 5.750 13.389 1.00 93.88 125 ILE A C 1
ATOM 1036 O O . ILE A 1 125 ? 0.417 4.798 13.980 1.00 93.88 125 ILE A O 1
ATOM 1040 N N . PHE A 1 126 ? 2.240 5.825 13.155 1.00 93.25 126 PHE A N 1
ATOM 1041 C CA . PHE A 1 126 ? 3.195 4.849 13.668 1.00 93.25 126 PHE A CA 1
ATOM 1042 C C . PHE A 1 126 ? 3.188 4.828 15.206 1.00 93.25 126 PHE A C 1
ATOM 1044 O O . PHE A 1 126 ? 3.030 3.773 15.821 1.00 93.25 126 PHE A O 1
ATOM 1051 N N . GLU A 1 127 ? 3.255 5.998 15.845 1.00 94.56 127 GLU A N 1
ATOM 1052 C CA . GLU A 1 127 ? 3.187 6.143 17.304 1.00 94.56 127 GLU A CA 1
ATOM 1053 C C . GLU A 1 127 ? 1.868 5.613 17.885 1.00 94.56 127 GLU A C 1
ATOM 1055 O O . GLU A 1 127 ? 1.858 4.986 18.949 1.00 94.56 127 GLU A O 1
ATOM 1060 N N . LEU A 1 128 ? 0.749 5.809 17.176 1.00 95.06 128 LEU A N 1
ATOM 1061 C CA . LEU A 1 128 ? -0.526 5.190 17.531 1.00 95.06 128 LEU A CA 1
ATOM 1062 C C . LEU A 1 128 ? -0.426 3.661 17.505 1.00 95.06 128 LEU A C 1
ATOM 1064 O O . LEU A 1 128 ? -0.888 3.016 18.446 1.00 95.06 128 LEU A O 1
ATOM 1068 N N . GLY A 1 129 ? 0.199 3.086 16.477 1.00 94.94 129 GLY A N 1
ATOM 1069 C CA . GLY A 1 129 ? 0.474 1.652 16.419 1.00 94.94 129 GLY A CA 1
ATOM 1070 C C . GLY A 1 129 ? 1.239 1.172 17.656 1.00 94.94 129 GLY A C 1
ATOM 1071 O O . GLY A 1 129 ? 0.775 0.270 18.356 1.00 94.94 129 GLY A O 1
ATOM 1072 N N . VAL A 1 130 ? 2.341 1.848 18.002 1.00 95.00 130 VAL A N 1
ATOM 1073 C CA . VAL A 1 130 ? 3.154 1.534 19.193 1.00 95.00 130 VAL A CA 1
ATOM 1074 C C . VAL A 1 130 ? 2.319 1.608 20.475 1.00 95.00 130 VAL A C 1
ATOM 1076 O O . VAL A 1 130 ? 2.427 0.749 21.354 1.00 95.00 130 VAL A O 1
ATOM 1079 N N . LYS A 1 131 ? 1.456 2.621 20.597 1.00 94.19 131 LYS A N 1
ATOM 1080 C CA . LYS A 1 131 ? 0.548 2.773 21.739 1.00 94.19 131 LYS A CA 1
ATOM 1081 C C . LYS A 1 131 ? -0.452 1.619 21.830 1.00 94.19 131 LYS A C 1
ATOM 1083 O O . LYS A 1 131 ? -0.676 1.101 22.922 1.00 94.19 131 LYS A O 1
ATOM 1088 N N . ILE A 1 132 ? -1.043 1.211 20.707 1.00 94.00 132 ILE A N 1
ATOM 1089 C CA . ILE A 1 132 ? -1.987 0.087 20.656 1.00 94.00 132 ILE A CA 1
ATOM 1090 C C . ILE A 1 132 ? -1.302 -1.199 21.108 1.00 94.00 132 ILE A C 1
ATOM 1092 O O . ILE A 1 132 ? -1.857 -1.908 21.946 1.00 94.00 132 ILE A O 1
ATOM 1096 N N . LYS A 1 133 ? -0.083 -1.456 20.625 1.00 92.88 133 LYS A N 1
ATOM 1097 C CA . LYS A 1 133 ? 0.716 -2.607 21.046 1.00 92.88 133 LYS A CA 1
ATOM 1098 C C . LYS A 1 133 ? 0.928 -2.631 22.558 1.00 92.88 133 LYS A C 1
ATOM 1100 O O . LYS A 1 133 ? 0.555 -3.602 23.206 1.00 92.88 133 LYS A O 1
ATOM 1105 N N . LYS A 1 134 ? 1.443 -1.540 23.133 1.00 92.06 134 LYS A N 1
ATOM 1106 C CA . LYS A 1 134 ? 1.699 -1.432 24.582 1.00 92.06 134 LYS A CA 1
ATOM 1107 C C . LYS A 1 134 ? 0.432 -1.646 25.413 1.00 92.06 134 LYS A C 1
ATOM 1109 O O . LYS A 1 134 ? 0.452 -2.346 26.426 1.00 92.06 134 LYS A O 1
ATOM 1114 N N . ASN A 1 135 ? -0.688 -1.069 24.979 1.00 90.38 135 ASN A N 1
ATOM 1115 C CA . ASN A 1 135 ? -1.983 -1.261 25.632 1.00 90.38 135 ASN A CA 1
ATOM 1116 C C . ASN A 1 135 ? -2.462 -2.714 25.534 1.00 90.38 135 ASN A C 1
ATOM 1118 O O . ASN A 1 135 ? -3.014 -3.251 26.489 1.00 90.38 135 ASN A O 1
ATOM 1122 N N . TRP A 1 136 ? -2.255 -3.360 24.387 1.00 90.94 136 TRP A N 1
ATOM 1123 C CA . TRP A 1 136 ? -2.601 -4.762 24.197 1.00 90.94 136 TRP A CA 1
ATOM 1124 C C . TRP A 1 136 ? -1.727 -5.668 25.069 1.00 90.94 136 TRP A C 1
ATOM 1126 O O . TRP A 1 136 ? -2.262 -6.534 25.756 1.00 90.94 136 TRP A O 1
ATOM 1136 N N . GLU A 1 137 ? -0.411 -5.442 25.117 1.00 90.31 137 GLU A N 1
ATOM 1137 C CA . GLU A 1 137 ? 0.556 -6.179 25.943 1.00 90.31 137 GLU A CA 1
ATOM 1138 C C . GLU A 1 137 ? 0.223 -6.105 27.435 1.00 90.31 137 GLU A C 1
ATOM 1140 O O . GLU A 1 137 ? 0.203 -7.140 28.100 1.00 90.31 137 GLU A O 1
ATOM 1145 N N . SER A 1 138 ? -0.127 -4.914 27.924 1.00 89.00 138 SER A N 1
ATOM 1146 C CA . SER A 1 138 ? -0.491 -4.672 29.327 1.00 89.00 138 SER A CA 1
ATOM 1147 C C . SER A 1 138 ? -1.917 -5.095 29.699 1.00 89.00 138 SER A C 1
ATOM 1149 O O . SER A 1 138 ? -2.238 -5.172 30.883 1.00 89.00 138 SER A O 1
ATOM 1151 N N . SER A 1 139 ? -2.787 -5.379 28.725 1.00 86.50 139 SER A N 1
ATOM 1152 C CA . SER A 1 139 ? -4.164 -5.782 29.011 1.00 86.50 139 SER A CA 1
ATOM 1153 C C . SER A 1 139 ? -4.262 -7.257 29.404 1.00 86.50 139 SER A C 1
ATOM 1155 O O . SER A 1 139 ? -3.811 -8.137 28.668 1.00 86.50 139 SER A O 1
ATOM 1157 N N . GLU A 1 140 ? -4.950 -7.529 30.517 1.00 83.19 140 GLU A N 1
ATOM 1158 C CA . GLU A 1 140 ? -5.321 -8.888 30.943 1.00 83.19 140 GLU A CA 1
ATOM 1159 C C . GLU A 1 140 ? -6.231 -9.583 29.918 1.00 83.19 140 GLU A C 1
ATOM 1161 O O . GLU A 1 140 ? -6.158 -10.795 29.723 1.00 83.19 140 GLU A O 1
ATOM 1166 N N . LYS A 1 141 ? -7.077 -8.810 29.221 1.00 83.06 141 LYS A N 1
ATOM 1167 C CA . LYS A 1 141 ? -7.965 -9.301 28.163 1.00 83.06 141 LYS A CA 1
ATOM 1168 C C . LYS A 1 141 ? -7.470 -8.803 26.813 1.00 83.06 141 LYS A C 1
ATOM 1170 O O . LYS A 1 141 ? -7.703 -7.651 26.449 1.00 83.06 141 LYS A O 1
ATOM 1175 N N . LYS A 1 142 ? -6.859 -9.703 26.039 1.00 83.38 142 LYS A N 1
ATOM 1176 C CA . LYS A 1 142 ? -6.366 -9.482 24.666 1.00 83.38 142 LYS A CA 1
ATOM 1177 C C . LYS A 1 142 ? -7.506 -9.295 23.648 1.00 83.38 142 LYS A C 1
ATOM 1179 O O . LYS A 1 142 ? -7.591 -10.023 22.666 1.00 83.38 142 LYS A O 1
ATOM 1184 N N . ALA A 1 143 ? -8.417 -8.356 23.893 1.00 86.56 143 ALA A N 1
ATOM 1185 C CA . ALA A 1 143 ? -9.547 -8.097 23.008 1.00 86.56 143 ALA A CA 1
ATOM 1186 C C . ALA A 1 143 ? -9.152 -7.220 21.811 1.00 86.56 143 ALA A C 1
ATOM 1188 O O . ALA A 1 143 ? -8.112 -6.555 21.805 1.00 86.56 143 ALA A O 1
ATOM 1189 N N . SER A 1 144 ? -10.023 -7.208 20.805 1.00 93.12 144 SER A N 1
ATOM 1190 C CA . SER A 1 144 ? -9.821 -6.477 19.557 1.00 93.12 144 SER A CA 1
ATOM 1191 C C . SER A 1 144 ? -9.883 -4.959 19.728 1.00 93.12 144 SER A C 1
ATOM 1193 O O . SER A 1 144 ? -10.693 -4.437 20.502 1.00 93.12 144 SER A O 1
ATOM 1195 N N . THR A 1 145 ? -9.082 -4.255 18.931 1.00 96.19 145 THR A N 1
ATOM 1196 C CA . THR A 1 145 ? -9.150 -2.805 18.716 1.00 96.19 145 THR A CA 1
ATOM 1197 C C . THR A 1 145 ? -9.736 -2.531 17.334 1.00 96.19 145 THR A C 1
ATOM 1199 O O . THR A 1 145 ? -9.284 -3.109 16.347 1.00 96.19 145 THR A O 1
ATOM 1202 N N . LEU A 1 146 ? -10.733 -1.649 17.259 1.00 97.69 146 LEU A N 1
ATOM 1203 C CA . LEU A 1 146 ? -11.276 -1.167 15.990 1.00 97.69 146 LEU A CA 1
ATOM 1204 C C . LEU A 1 146 ? -10.600 0.147 15.605 1.00 97.69 146 LEU A C 1
ATOM 1206 O O . LEU A 1 146 ? -10.514 1.073 16.413 1.00 97.69 146 LEU A O 1
ATOM 1210 N N . ILE A 1 147 ? -10.174 0.246 14.354 1.00 98.00 147 ILE A N 1
ATOM 1211 C CA . ILE A 1 147 ? -9.556 1.441 13.793 1.00 98.00 147 ILE A CA 1
ATOM 1212 C C . ILE A 1 147 ? -10.340 1.836 12.548 1.00 98.00 147 ILE A C 1
ATOM 1214 O O . ILE A 1 147 ? -10.394 1.092 11.576 1.00 98.00 147 ILE A O 1
ATOM 1218 N N . ILE A 1 148 ? -10.942 3.018 12.571 1.00 97.94 148 ILE A N 1
ATOM 1219 C CA . ILE A 1 148 ? -11.567 3.640 11.406 1.00 97.94 148 ILE A CA 1
ATOM 1220 C C . ILE A 1 148 ? -10.619 4.740 10.948 1.00 97.94 148 ILE A C 1
ATOM 1222 O O . ILE A 1 148 ? -10.458 5.749 11.638 1.00 97.94 148 ILE A O 1
ATOM 1226 N N . ILE A 1 149 ? -9.943 4.526 9.823 1.00 96.19 149 ILE A N 1
ATOM 1227 C CA . ILE A 1 149 ? -8.829 5.367 9.387 1.00 96.19 149 ILE A CA 1
ATOM 1228 C C . ILE A 1 149 ? -9.172 6.139 8.113 1.00 96.19 149 ILE A C 1
ATOM 1230 O O . ILE A 1 149 ? -9.357 5.578 7.037 1.00 96.19 149 ILE A O 1
ATOM 1234 N N . LEU A 1 150 ? -9.246 7.461 8.259 1.00 94.25 150 LEU A N 1
ATOM 1235 C CA . LEU A 1 150 ? -9.450 8.434 7.196 1.00 94.25 150 LEU A CA 1
ATOM 1236 C C . LEU A 1 150 ? -8.076 8.884 6.682 1.00 94.25 150 LEU A C 1
ATOM 1238 O O . LEU A 1 150 ? -7.524 9.894 7.137 1.00 94.25 150 LEU A O 1
ATOM 1242 N N . SER A 1 151 ? -7.496 8.100 5.772 1.00 90.31 151 SER A N 1
ATOM 1243 C CA . SER A 1 151 ? -6.131 8.295 5.262 1.00 90.31 151 SER A CA 1
ATOM 1244 C C . SER A 1 151 ? -5.951 7.769 3.830 1.00 90.31 151 SER A C 1
ATOM 1246 O O . SER A 1 151 ? -6.924 7.472 3.145 1.00 90.31 151 SER A O 1
ATOM 1248 N N . GLY A 1 152 ? -4.697 7.708 3.364 1.00 88.00 152 GLY A N 1
ATOM 1249 C CA . GLY A 1 152 ? -4.297 6.910 2.198 1.00 88.00 152 GLY A CA 1
ATOM 1250 C C . GLY A 1 152 ? -3.571 5.625 2.611 1.00 88.00 152 GLY A C 1
ATOM 1251 O O . GLY A 1 152 ? -3.423 5.366 3.809 1.00 88.00 152 GLY A O 1
ATOM 1252 N N . ASP A 1 153 ? -3.092 4.862 1.626 1.00 87.62 153 ASP A N 1
ATOM 1253 C CA . ASP A 1 153 ? -2.501 3.529 1.826 1.00 87.62 153 ASP A CA 1
ATOM 1254 C C . ASP A 1 153 ? -1.245 3.541 2.709 1.00 87.62 153 ASP A C 1
ATOM 1256 O O . ASP A 1 153 ? -1.128 2.720 3.613 1.00 87.62 153 ASP A O 1
ATOM 1260 N N . THR A 1 154 ? -0.351 4.524 2.537 1.00 87.25 154 THR A N 1
ATOM 1261 C CA . THR A 1 154 ? 0.889 4.648 3.331 1.00 87.25 154 THR A CA 1
ATOM 1262 C C . THR A 1 154 ? 0.623 4.680 4.837 1.00 87.25 154 THR A C 1
ATOM 1264 O O . THR A 1 154 ? 1.377 4.106 5.616 1.00 87.25 154 THR A O 1
ATOM 1267 N N . SER A 1 155 ? -0.487 5.289 5.261 1.00 90.19 155 SER A N 1
ATOM 1268 C CA . SER A 1 155 ? -0.861 5.347 6.675 1.00 90.19 155 SER A CA 1
ATOM 1269 C C . SER A 1 155 ? -1.261 3.991 7.257 1.00 90.19 155 SER A C 1
ATOM 1271 O O . SER A 1 155 ? -1.142 3.782 8.462 1.00 90.19 155 SER A O 1
ATOM 1273 N N . ILE A 1 156 ? -1.712 3.053 6.424 1.00 91.25 156 ILE A N 1
ATOM 1274 C CA . ILE A 1 156 ? -1.937 1.673 6.856 1.00 91.25 156 ILE A CA 1
ATOM 1275 C C . ILE A 1 156 ? -0.591 1.018 7.151 1.00 91.25 156 ILE A C 1
ATOM 1277 O O . ILE A 1 156 ? -0.411 0.468 8.234 1.00 91.25 156 ILE A O 1
ATOM 1281 N N . SER A 1 157 ? 0.383 1.148 6.253 1.00 89.38 157 SER A N 1
ATOM 1282 C CA . SER A 1 157 ? 1.727 0.600 6.458 1.00 89.38 157 SER A CA 1
ATOM 1283 C C . SER A 1 157 ? 2.419 1.234 7.678 1.00 89.38 157 SER A C 1
ATOM 1285 O O . SER A 1 157 ? 2.982 0.512 8.497 1.00 89.38 157 SER A O 1
ATOM 1287 N N . GLU A 1 158 ? 2.280 2.550 7.896 1.00 91.44 158 GLU A N 1
ATOM 1288 C CA . GLU A 1 158 ? 2.743 3.249 9.114 1.00 91.44 158 GLU A CA 1
ATOM 1289 C C . GLU A 1 158 ? 2.152 2.634 10.396 1.00 91.44 158 GLU A C 1
ATOM 1291 O O . GLU A 1 158 ? 2.882 2.334 11.345 1.00 91.44 158 GLU A O 1
ATOM 1296 N N . LEU A 1 159 ? 0.835 2.399 10.418 1.00 93.44 159 LEU A N 1
ATOM 1297 C CA . LEU A 1 159 ? 0.139 1.792 11.555 1.00 93.44 159 LEU A CA 1
ATOM 1298 C C . LEU A 1 159 ? 0.652 0.373 11.846 1.00 93.44 159 LEU A C 1
ATOM 1300 O O . LEU A 1 159 ? 0.859 0.009 13.007 1.00 93.44 159 LEU A O 1
ATOM 1304 N N . LEU A 1 160 ? 0.851 -0.437 10.805 1.00 91.19 160 LEU A N 1
ATOM 1305 C CA . LEU A 1 160 ? 1.305 -1.827 10.923 1.00 91.19 160 LEU A CA 1
ATOM 1306 C C . LEU A 1 160 ? 2.765 -1.924 11.364 1.00 91.19 160 LEU A C 1
ATOM 1308 O O . LEU A 1 160 ? 3.120 -2.809 12.152 1.00 91.19 160 LEU A O 1
ATOM 1312 N N . ASN A 1 161 ? 3.605 -1.011 10.880 1.00 89.62 161 ASN A N 1
ATOM 1313 C CA . ASN A 1 161 ? 4.993 -0.887 11.311 1.00 89.62 161 ASN A CA 1
ATOM 1314 C C . ASN A 1 161 ? 5.068 -0.536 12.804 1.00 89.62 161 ASN A C 1
ATOM 1316 O O . ASN A 1 161 ? 5.878 -1.109 13.526 1.00 89.62 161 ASN A O 1
ATOM 1320 N N . GLY A 1 162 ? 4.173 0.325 13.302 1.00 90.00 162 GLY A N 1
ATOM 1321 C CA . GLY A 1 162 ? 4.144 0.693 14.721 1.00 90.00 162 GLY A CA 1
ATOM 1322 C C . GLY A 1 162 ? 3.544 -0.367 15.652 1.00 90.00 162 GLY A C 1
ATOM 1323 O O . GLY A 1 162 ? 4.023 -0.560 16.769 1.00 90.00 162 GLY A O 1
ATOM 1324 N N . SER A 1 163 ? 2.474 -1.048 15.230 1.00 84.94 163 SER A N 1
ATOM 1325 C CA . SER A 1 163 ? 1.678 -1.930 16.108 1.00 84.94 163 SER A CA 1
ATOM 1326 C C . SER A 1 163 ? 2.193 -3.354 16.271 1.00 84.94 163 SER A C 1
ATOM 1328 O O . SER A 1 163 ? 1.758 -4.034 17.195 1.00 84.94 163 SER A O 1
ATOM 1330 N N . THR A 1 164 ? 3.100 -3.800 15.402 1.00 80.06 164 THR A N 1
ATOM 1331 C CA . THR A 1 164 ? 3.356 -5.231 15.156 1.00 80.06 164 THR A CA 1
ATOM 1332 C C . THR A 1 164 ? 2.094 -6.003 14.731 1.00 80.06 164 THR A C 1
ATOM 1334 O O . THR A 1 164 ? 1.004 -5.446 14.660 1.00 80.06 164 THR A O 1
ATOM 1337 N N . LEU A 1 165 ? 2.229 -7.264 14.307 1.00 76.88 165 LEU A N 1
ATOM 1338 C CA . LEU A 1 165 ? 1.074 -8.072 13.866 1.00 76.88 165 LEU A CA 1
ATOM 1339 C C . LEU A 1 165 ? 0.402 -8.834 15.023 1.00 76.88 165 LEU A C 1
ATOM 1341 O O . LEU A 1 165 ? -0.505 -9.633 14.785 1.00 76.88 165 LEU A O 1
ATOM 1345 N N . ASP A 1 166 ? 0.837 -8.579 16.261 1.00 82.06 166 ASP A N 1
ATOM 1346 C CA . ASP A 1 166 ? 0.382 -9.286 17.461 1.00 82.06 166 ASP A CA 1
ATOM 1347 C C . ASP A 1 166 ? -0.998 -8.812 17.950 1.00 82.06 166 ASP A C 1
ATOM 1349 O O . ASP A 1 166 ? -1.834 -9.666 18.261 1.00 82.06 166 ASP A O 1
ATOM 1353 N N . PRO A 1 167 ? -1.304 -7.497 18.014 1.00 85.88 167 PRO A N 1
ATOM 1354 C CA . PRO A 1 167 ? -2.618 -7.043 18.454 1.00 85.88 167 PRO A CA 1
ATOM 1355 C C . PRO A 1 167 ? -3.731 -7.449 17.482 1.00 85.88 167 PRO A C 1
ATOM 1357 O O . PRO A 1 167 ? -3.554 -7.431 16.265 1.00 85.88 167 PRO A O 1
ATOM 1360 N N . ILE A 1 168 ? -4.922 -7.739 18.017 1.00 92.25 168 ILE A N 1
ATOM 1361 C CA . ILE A 1 168 ? -6.115 -7.993 17.198 1.00 92.25 168 ILE A CA 1
ATOM 1362 C C . ILE A 1 168 ? -6.678 -6.663 16.704 1.00 92.25 168 ILE A C 1
ATOM 1364 O O . ILE A 1 168 ? -7.318 -5.933 17.466 1.00 92.25 168 ILE A O 1
ATOM 1368 N N . LEU A 1 169 ? -6.429 -6.344 15.435 1.00 94.94 169 LEU A N 1
ATOM 1369 C CA . LEU A 1 169 ? -6.834 -5.093 14.801 1.00 94.94 169 LEU A CA 1
ATOM 1370 C C . LEU A 1 169 ? -7.916 -5.355 13.763 1.00 94.94 169 LEU A C 1
ATOM 1372 O O . LEU A 1 169 ? -7.712 -6.120 12.827 1.00 94.94 169 LEU A O 1
ATOM 1376 N N . HIS A 1 170 ? -9.055 -4.684 13.893 1.00 96.81 170 HIS A N 1
ATOM 1377 C CA . HIS A 1 170 ? -10.047 -4.616 12.825 1.00 96.81 170 HIS A CA 1
ATOM 1378 C C . HIS A 1 170 ? -10.010 -3.209 12.237 1.00 96.81 170 HIS A C 1
ATOM 1380 O O . HIS A 1 170 ? -10.116 -2.233 12.978 1.00 96.81 170 HIS A O 1
ATOM 1386 N N . ILE A 1 171 ? -9.835 -3.097 10.924 1.00 97.19 171 ILE A N 1
ATOM 1387 C CA . ILE A 1 171 ? -9.585 -1.823 10.254 1.00 97.19 171 ILE A CA 1
ATOM 1388 C C . ILE A 1 171 ? -10.686 -1.551 9.231 1.00 97.19 171 ILE A C 1
ATOM 1390 O O . ILE A 1 171 ? -10.917 -2.349 8.327 1.00 97.19 171 ILE A O 1
ATOM 1394 N N . LEU A 1 172 ? -11.344 -0.401 9.352 1.00 97.44 172 LEU A N 1
ATOM 1395 C CA . LEU A 1 172 ? -12.152 0.187 8.287 1.00 97.44 172 LEU A CA 1
ATOM 1396 C C . LEU A 1 172 ? -11.332 1.292 7.623 1.00 97.44 172 LEU A C 1
ATOM 1398 O O . LEU A 1 172 ? -11.008 2.297 8.262 1.00 97.44 172 LEU A O 1
ATOM 1402 N N . THR A 1 173 ? -10.998 1.108 6.350 1.00 94.94 173 THR A N 1
ATOM 1403 C CA . THR A 1 173 ? -10.309 2.127 5.555 1.00 94.94 173 THR A CA 1
ATOM 1404 C C . THR A 1 173 ? -11.322 3.098 4.960 1.00 94.94 173 THR A C 1
ATOM 1406 O O . THR A 1 173 ? -12.409 2.709 4.541 1.00 94.94 173 THR A O 1
ATOM 1409 N N . VAL A 1 174 ? -10.978 4.384 4.953 1.00 93.25 174 VAL A N 1
ATOM 1410 C CA . VAL A 1 174 ? -11.828 5.453 4.420 1.00 93.25 174 VAL A CA 1
ATOM 1411 C C . VAL A 1 174 ? -10.956 6.317 3.507 1.00 93.25 174 VAL A C 1
ATOM 1413 O O . VAL A 1 174 ? -9.950 6.860 3.976 1.00 93.25 174 VAL A O 1
ATOM 1416 N N . PRO A 1 175 ? -11.293 6.447 2.212 1.00 88.62 175 PRO A N 1
ATOM 1417 C CA . PRO A 1 175 ? -10.352 6.901 1.198 1.00 88.62 175 PRO A CA 1
ATOM 1418 C C . PRO A 1 175 ? -10.218 8.421 1.242 1.00 88.62 175 PRO A C 1
ATOM 1420 O O . PRO A 1 175 ? -11.110 9.156 0.814 1.00 88.62 175 PRO A O 1
ATOM 1423 N N . VAL A 1 176 ? -9.087 8.921 1.748 1.00 82.50 176 VAL A N 1
ATOM 1424 C CA . VAL A 1 176 ? -8.823 10.369 1.778 1.00 82.50 176 VAL A CA 1
ATOM 1425 C C . VAL A 1 176 ? -7.617 10.786 0.930 1.00 82.50 176 VAL A C 1
ATOM 1427 O O . VAL A 1 176 ? -7.388 11.978 0.768 1.00 82.50 176 VAL A O 1
ATOM 1430 N N . GLY A 1 177 ? -6.902 9.864 0.282 1.00 73.56 177 GLY A N 1
ATOM 1431 C CA . GLY A 1 177 ? -5.834 10.162 -0.686 1.00 73.56 177 GLY A CA 1
ATOM 1432 C C . GLY A 1 177 ? -6.286 10.222 -2.152 1.00 73.56 177 GLY A C 1
ATOM 1433 O O . GLY A 1 177 ? -7.481 10.225 -2.442 1.00 73.56 177 GLY A O 1
ATOM 1434 N N . THR A 1 178 ? -5.313 10.254 -3.065 1.00 72.56 178 THR A N 1
ATOM 1435 C CA . THR A 1 178 ? -5.509 10.211 -4.528 1.00 72.56 178 THR A CA 1
ATOM 1436 C C . THR A 1 178 ? -5.579 8.778 -5.074 1.00 72.56 178 THR A C 1
ATOM 1438 O O . THR A 1 178 ? -6.386 8.505 -5.952 1.00 72.56 178 THR A O 1
ATOM 1441 N N . ALA A 1 179 ? -4.755 7.875 -4.533 1.00 76.19 179 ALA A N 1
ATOM 1442 C CA . ALA A 1 179 ? -4.572 6.502 -5.014 1.00 76.19 179 ALA A CA 1
ATOM 1443 C C . ALA A 1 179 ? -5.510 5.497 -4.310 1.00 76.19 179 ALA A C 1
ATOM 1445 O O . ALA A 1 179 ? -6.343 4.878 -4.963 1.00 76.19 179 ALA A O 1
ATOM 1446 N N . ASN A 1 180 ? -5.439 5.410 -2.971 1.00 87.38 180 ASN A N 1
ATOM 1447 C CA . ASN A 1 180 ? -6.258 4.546 -2.095 1.00 87.38 180 ASN A CA 1
ATOM 1448 C C . ASN A 1 180 ? -6.458 3.119 -2.643 1.00 87.38 180 ASN A C 1
ATOM 1450 O O . ASN A 1 180 ? -7.572 2.587 -2.609 1.00 87.38 180 ASN A O 1
ATOM 1454 N N . ALA A 1 181 ? -5.389 2.516 -3.160 1.00 91.31 181 ALA A N 1
ATOM 1455 C CA . ALA A 1 181 ? -5.399 1.227 -3.845 1.00 91.31 181 ALA A CA 1
ATOM 1456 C C . ALA A 1 181 ? -6.052 0.120 -3.004 1.00 91.31 181 ALA A C 1
ATOM 1458 O O . ALA A 1 181 ? -6.854 -0.667 -3.514 1.00 91.31 181 ALA A O 1
ATOM 1459 N N . LEU A 1 182 ? -5.773 0.097 -1.694 1.00 93.12 182 LEU A N 1
ATOM 1460 C CA . LEU A 1 182 ? -6.367 -0.882 -0.789 1.00 93.12 182 LEU A CA 1
ATOM 1461 C C . LEU A 1 182 ? -7.883 -0.692 -0.685 1.00 93.12 182 LEU A C 1
ATOM 1463 O O . LEU A 1 182 ? -8.626 -1.666 -0.752 1.00 93.12 182 LEU A O 1
ATOM 1467 N N . PHE A 1 183 ? -8.356 0.550 -0.543 1.00 93.31 183 PHE A N 1
ATOM 1468 C CA . PHE A 1 183 ? -9.792 0.830 -0.463 1.00 93.31 183 PHE A CA 1
ATOM 1469 C C . PHE A 1 183 ? -10.509 0.443 -1.759 1.00 93.31 183 PHE A C 1
ATOM 1471 O O . PHE A 1 183 ? -11.545 -0.214 -1.709 1.00 93.31 183 PHE A O 1
ATOM 1478 N N . LEU A 1 184 ? -9.943 0.807 -2.917 1.00 91.00 184 LEU A N 1
ATOM 1479 C CA . LEU A 1 184 ? -10.505 0.447 -4.223 1.00 91.00 184 LEU A CA 1
ATOM 1480 C C . LEU A 1 184 ? -10.723 -1.061 -4.338 1.00 91.00 184 LEU A C 1
ATOM 1482 O O . LEU A 1 184 ? -11.743 -1.486 -4.879 1.00 91.00 184 LEU A O 1
ATOM 1486 N N . LYS A 1 185 ? -9.782 -1.849 -3.804 1.00 91.69 185 LYS A N 1
ATOM 1487 C CA . LYS A 1 185 ? -9.867 -3.303 -3.827 1.00 91.69 185 LYS A CA 1
ATOM 1488 C C . LYS A 1 185 ? -10.835 -3.867 -2.784 1.00 91.69 185 LYS A C 1
ATOM 1490 O O . LYS A 1 185 ? -11.662 -4.696 -3.131 1.00 91.69 185 LYS A O 1
ATOM 1495 N N . LEU A 1 186 ? -10.791 -3.390 -1.539 1.00 93.19 186 LEU A N 1
ATOM 1496 C CA . LEU A 1 186 ? -11.698 -3.833 -0.466 1.00 93.19 186 LEU A CA 1
ATOM 1497 C C . LEU A 1 186 ? -13.176 -3.516 -0.742 1.00 93.19 186 LEU A C 1
ATOM 1499 O O . LEU A 1 186 ? -14.061 -4.130 -0.164 1.00 93.19 186 LEU A O 1
ATOM 1503 N N . PHE A 1 187 ? -13.472 -2.537 -1.586 1.00 91.88 187 PHE A N 1
ATOM 1504 C CA . PHE A 1 187 ? -14.851 -2.163 -1.901 1.00 91.88 187 PHE A CA 1
ATOM 1505 C C . PHE A 1 187 ? -15.226 -2.441 -3.361 1.00 91.88 187 PHE A C 1
ATOM 1507 O O . PHE A 1 187 ? -16.278 -1.974 -3.802 1.00 91.88 187 PHE A O 1
ATOM 1514 N N . GLU A 1 188 ? -14.362 -3.171 -4.087 1.00 88.75 188 GLU A N 1
ATOM 1515 C CA . GLU A 1 188 ? -14.505 -3.577 -5.495 1.00 88.75 188 GLU A CA 1
ATOM 1516 C C . GLU A 1 188 ? -15.108 -2.465 -6.370 1.00 88.75 188 GLU A C 1
ATOM 1518 O O . GLU A 1 188 ? -16.060 -2.662 -7.126 1.00 88.75 188 GLU A O 1
ATOM 1523 N N . LEU A 1 189 ? -14.577 -1.246 -6.228 1.00 86.38 189 LEU A N 1
ATOM 1524 C CA . LEU A 1 189 ? -15.085 -0.092 -6.965 1.00 86.38 189 LEU A CA 1
ATOM 1525 C C . LEU A 1 189 ? -14.802 -0.266 -8.463 1.00 86.38 189 LEU A C 1
ATOM 1527 O O . LEU A 1 189 ? -13.663 -0.560 -8.803 1.00 86.38 189 LEU A O 1
ATOM 1531 N N . PRO A 1 190 ? -15.751 -0.040 -9.387 1.00 82.25 190 PRO A N 1
ATOM 1532 C CA . PRO A 1 190 ? -15.497 -0.124 -10.829 1.00 82.25 190 PRO A CA 1
ATOM 1533 C C . PRO A 1 190 ? -14.305 0.721 -11.328 1.00 82.25 190 PRO A C 1
ATOM 1535 O O . PRO A 1 190 ? -14.004 1.794 -10.787 1.00 82.25 190 PRO A O 1
ATOM 1538 N N . LYS A 1 191 ? -13.593 0.242 -12.364 1.00 80.88 191 LYS A N 1
ATOM 1539 C CA . LYS A 1 191 ? -12.501 0.996 -13.018 1.00 80.88 191 LYS A CA 1
ATOM 1540 C C . LYS A 1 191 ? -13.051 2.264 -13.654 1.00 80.88 191 LYS A C 1
ATOM 1542 O O . LYS A 1 191 ? -14.090 2.240 -14.301 1.00 80.88 191 LYS A O 1
ATOM 1547 N N . GLY A 1 192 ? -12.334 3.370 -13.479 1.00 72.00 192 GLY A N 1
ATOM 1548 C CA . GLY A 1 192 ? -12.722 4.629 -14.097 1.00 72.00 192 GLY A CA 1
ATOM 1549 C C . GLY A 1 192 ? -13.970 5.263 -13.498 1.00 72.00 192 GLY A C 1
ATOM 1550 O O . GLY A 1 192 ? -14.518 6.148 -14.151 1.00 72.00 192 GLY A O 1
ATOM 1551 N N . ILE A 1 193 ? -14.374 4.882 -12.272 1.00 69.31 193 ILE A N 1
ATOM 1552 C CA . ILE A 1 193 ? -15.205 5.753 -11.431 1.00 69.31 193 ILE A CA 1
ATOM 1553 C C . ILE A 1 193 ? -14.497 7.107 -11.366 1.00 69.31 193 ILE A C 1
ATOM 1555 O O . ILE A 1 193 ? -13.512 7.314 -10.654 1.00 69.31 193 ILE A O 1
ATOM 1559 N N . LYS A 1 194 ? -14.971 8.004 -12.230 1.00 58.22 194 LYS A N 1
ATOM 1560 C CA . LYS A 1 194 ? -14.809 9.435 -12.103 1.00 58.22 194 LYS A CA 1
ATOM 1561 C C . LYS A 1 194 ? -15.837 9.806 -11.073 1.00 58.22 194 LYS A C 1
ATOM 1563 O O . LYS A 1 194 ? -16.990 9.416 -11.213 1.00 58.22 194 LYS A O 1
ATOM 1568 N N . LEU A 1 195 ? -15.375 10.503 -10.054 1.00 50.34 195 LEU A N 1
ATOM 1569 C CA . LEU A 1 195 ? -16.204 10.879 -8.939 1.00 50.34 195 LEU A CA 1
ATOM 1570 C C . LEU A 1 195 ? -17.234 11.957 -9.376 1.00 50.34 195 LEU A C 1
ATOM 1572 O O . LEU A 1 195 ? -17.126 13.094 -8.957 1.00 50.34 195 LEU A O 1
ATOM 1576 N N . GLY A 1 196 ? -18.162 11.664 -10.288 1.00 38.12 196 GLY A N 1
ATOM 1577 C CA . GLY A 1 196 ? -19.266 12.537 -10.701 1.00 38.12 196 GLY A CA 1
ATOM 1578 C C . GLY A 1 196 ? -18.862 13.782 -11.479 1.00 38.12 196 GLY A C 1
ATOM 1579 O O . GLY A 1 196 ? -17.685 14.033 -11.744 1.00 38.12 196 GLY A O 1
ATOM 1580 N N . GLU A 1 197 ? -19.861 14.594 -11.841 1.00 39.94 197 GLU A N 1
ATOM 1581 C CA . GLU A 1 197 ? -19.637 15.944 -12.386 1.00 39.94 197 GLU A CA 1
ATOM 1582 C C . GLU A 1 197 ? -18.989 16.874 -11.339 1.00 39.94 197 GLU A C 1
ATOM 1584 O O . GLU A 1 197 ? -18.282 17.817 -11.698 1.00 39.94 197 GLU A O 1
ATOM 1589 N N . ASP A 1 198 ? -19.167 16.567 -10.044 1.00 54.91 198 ASP A N 1
ATOM 1590 C CA . ASP A 1 198 ? -18.483 17.207 -8.918 1.00 54.91 198 ASP A CA 1
ATOM 1591 C C . ASP A 1 198 ? -17.723 16.166 -8.058 1.00 54.91 198 ASP A C 1
ATOM 1593 O O . ASP A 1 198 ? -18.317 15.568 -7.150 1.00 54.91 198 ASP A O 1
ATOM 1597 N N . PRO A 1 199 ? -16.393 16.023 -8.254 1.00 60.16 199 PRO A N 1
ATOM 1598 C CA . PRO A 1 199 ? -15.487 15.169 -7.464 1.00 60.16 199 PRO A CA 1
ATOM 1599 C C . PRO A 1 199 ? -15.648 15.260 -5.945 1.00 60.16 199 PRO A C 1
ATOM 1601 O O . PRO A 1 199 ? -15.272 14.345 -5.208 1.00 60.16 199 PRO A O 1
ATOM 1604 N N . LYS A 1 200 ? -16.194 16.373 -5.449 1.00 63.97 200 LYS A N 1
ATOM 1605 C CA . LYS A 1 200 ? -16.397 16.622 -4.024 1.00 63.97 200 LYS A CA 1
ATOM 1606 C C . LYS A 1 200 ? -17.616 15.900 -3.455 1.00 63.97 200 LYS A C 1
ATOM 1608 O O . LYS A 1 200 ? -17.561 15.462 -2.303 1.00 63.97 200 LYS A O 1
ATOM 1613 N N . GLN A 1 201 ? -18.699 15.788 -4.223 1.00 62.88 201 GLN A N 1
ATOM 1614 C CA . GLN A 1 201 ? -19.942 15.168 -3.756 1.00 62.88 201 GLN A CA 1
ATOM 1615 C C . GLN A 1 201 ? -19.794 13.654 -3.659 1.00 62.88 201 GLN A C 1
ATOM 1617 O O . GLN A 1 201 ? -20.148 13.070 -2.636 1.00 62.88 201 GLN A O 1
ATOM 1622 N N . GLU A 1 202 ? -19.155 13.030 -4.643 1.00 74.25 202 GLU A N 1
ATOM 1623 C CA . GLU A 1 202 ? -18.972 11.581 -4.616 1.00 74.25 202 GLU A CA 1
ATOM 1624 C C . GLU A 1 202 ? -17.942 11.128 -3.581 1.00 74.25 202 GLU A C 1
ATOM 1626 O O . GLU A 1 202 ? -18.143 10.110 -2.925 1.00 74.25 202 GLU A O 1
ATOM 1631 N N . LYS A 1 203 ? -16.885 11.914 -3.321 1.00 80.81 203 LYS A N 1
ATOM 1632 C CA . LYS A 1 203 ? -15.960 11.606 -2.216 1.00 80.81 203 LYS A CA 1
ATOM 1633 C C . LYS A 1 203 ? -16.693 11.577 -0.874 1.00 80.81 203 LYS A C 1
ATOM 1635 O O . LYS A 1 203 ? -16.485 10.658 -0.086 1.00 80.81 203 LYS A O 1
ATOM 1640 N N . ARG A 1 204 ? -17.576 12.553 -0.620 1.00 86.12 204 ARG A N 1
ATOM 1641 C CA . ARG A 1 204 ? -18.434 12.555 0.575 1.00 86.12 204 ARG A CA 1
ATOM 1642 C C . ARG A 1 204 ? -19.317 11.312 0.606 1.00 86.12 204 ARG A C 1
ATOM 1644 O O . ARG A 1 204 ? -19.344 10.657 1.641 1.00 86.12 204 ARG A O 1
ATOM 1651 N N . GLN A 1 205 ? -19.987 11.000 -0.501 1.00 84.25 205 GLN A N 1
ATOM 1652 C CA . GLN A 1 205 ? -20.886 9.856 -0.597 1.00 84.25 205 GLN A CA 1
ATOM 1653 C C . GLN A 1 205 ? -20.165 8.530 -0.325 1.00 84.25 205 GLN A C 1
ATOM 1655 O O . GLN A 1 205 ? -20.609 7.774 0.525 1.00 84.25 205 GLN A O 1
ATOM 1660 N N . ILE A 1 206 ? -19.014 8.269 -0.950 1.00 86.06 206 ILE A N 1
ATOM 1661 C CA . ILE A 1 206 ? -18.228 7.046 -0.711 1.00 86.06 206 ILE A CA 1
ATOM 1662 C C . ILE A 1 206 ? -17.857 6.910 0.762 1.00 86.06 206 ILE A C 1
ATOM 1664 O O . ILE A 1 206 ? -17.988 5.832 1.345 1.00 86.06 206 ILE A O 1
ATOM 1668 N N . MET A 1 207 ? -17.381 7.998 1.375 1.00 90.19 207 MET A N 1
ATOM 1669 C CA . MET A 1 207 ? -17.052 8.001 2.795 1.00 90.19 207 MET A CA 1
ATOM 1670 C C . MET A 1 207 ? -18.301 7.658 3.621 1.00 90.19 207 MET A C 1
ATOM 1672 O O . MET A 1 207 ? -18.273 6.697 4.388 1.00 90.19 207 MET A O 1
ATOM 1676 N N . THR A 1 208 ? -19.415 8.366 3.428 1.00 90.06 208 THR A N 1
ATOM 1677 C CA . THR A 1 208 ? -20.632 8.136 4.216 1.00 90.06 208 THR A CA 1
ATOM 1678 C C . THR A 1 208 ? -21.255 6.765 3.978 1.00 90.06 208 THR A C 1
ATOM 1680 O O . THR A 1 208 ? -21.645 6.122 4.946 1.00 90.06 208 THR A O 1
ATOM 1683 N N . ASP A 1 209 ? -21.299 6.287 2.737 1.00 88.94 209 ASP A N 1
ATOM 1684 C CA . ASP A 1 209 ? -21.937 5.024 2.358 1.00 88.94 209 ASP A CA 1
ATOM 1685 C C . ASP A 1 209 ? -21.126 3.834 2.878 1.00 88.94 209 ASP A C 1
ATOM 1687 O O . ASP A 1 209 ? -21.690 2.912 3.469 1.00 88.94 209 ASP A O 1
ATOM 1691 N N . SER A 1 210 ? -19.792 3.872 2.743 1.00 91.00 210 SER A N 1
ATOM 1692 C CA . SER A 1 210 ? -18.919 2.839 3.323 1.00 91.00 210 SER A CA 1
ATOM 1693 C C . SER A 1 210 ? -19.066 2.760 4.846 1.00 91.00 210 SER A C 1
ATOM 1695 O O . SER A 1 210 ? -19.190 1.666 5.400 1.00 91.00 210 SER A O 1
ATOM 1697 N N . PHE A 1 211 ? -19.130 3.903 5.535 1.00 94.62 211 PHE A N 1
ATOM 1698 C CA . PHE A 1 211 ? -19.335 3.925 6.981 1.00 94.62 211 PHE A CA 1
ATOM 1699 C C . PHE A 1 211 ? -20.752 3.513 7.393 1.00 94.62 211 PHE A C 1
ATOM 1701 O O . PHE A 1 211 ? -20.928 2.834 8.401 1.00 94.62 211 PHE A O 1
ATOM 1708 N N . PHE A 1 212 ? -21.767 3.875 6.614 1.00 90.00 212 PHE A N 1
ATOM 1709 C CA . PHE A 1 212 ? -23.138 3.464 6.880 1.00 90.00 212 PHE A CA 1
ATOM 1710 C C . PHE A 1 212 ? -23.283 1.946 6.806 1.00 90.00 212 PHE A C 1
ATOM 1712 O O . PHE A 1 212 ? -23.743 1.328 7.763 1.00 90.00 212 PHE A O 1
ATOM 1719 N N . ARG A 1 213 ? -22.798 1.338 5.719 1.00 91.06 213 ARG A N 1
ATOM 1720 C CA . ARG A 1 213 ? -22.752 -0.122 5.557 1.00 91.06 213 ARG A CA 1
ATOM 1721 C C . ARG A 1 213 ? -21.993 -0.789 6.701 1.00 91.06 213 ARG A C 1
ATOM 1723 O O . ARG A 1 213 ? -22.439 -1.801 7.236 1.00 91.06 213 ARG A O 1
ATOM 1730 N N . PHE A 1 214 ? -20.886 -0.187 7.139 1.00 94.44 214 PHE A N 1
ATOM 1731 C CA . PHE A 1 214 ? -20.138 -0.655 8.305 1.00 94.44 214 PHE A CA 1
ATOM 1732 C C . PHE A 1 214 ? -20.989 -0.674 9.585 1.00 94.44 214 PHE A C 1
ATOM 1734 O O . PHE A 1 214 ? -21.038 -1.692 10.278 1.00 94.44 214 PHE A O 1
ATOM 1741 N N . VAL A 1 215 ? -21.681 0.426 9.892 1.00 92.56 215 VAL A N 1
ATOM 1742 C CA . VAL A 1 215 ? -22.543 0.546 11.083 1.00 92.56 215 VAL A CA 1
ATOM 1743 C C . VAL A 1 215 ? -23.776 -0.361 10.992 1.00 92.56 215 VAL A C 1
ATOM 1745 O O . VAL A 1 215 ? -24.268 -0.841 12.014 1.00 92.56 215 VAL A O 1
ATOM 1748 N N . CYS A 1 216 ? -24.269 -0.624 9.783 1.00 88.88 216 CYS A N 1
ATOM 1749 C CA . CYS A 1 216 ? -25.380 -1.541 9.537 1.00 88.88 216 CYS A CA 1
ATOM 1750 C C . CYS A 1 216 ? -24.994 -3.021 9.632 1.00 88.88 216 CYS A C 1
ATOM 1752 O O . CYS A 1 216 ? -25.889 -3.852 9.743 1.00 88.88 216 CYS A O 1
ATOM 1754 N N . GLY A 1 217 ? -23.698 -3.343 9.672 1.00 89.88 217 GLY A N 1
ATOM 1755 C CA . GLY A 1 217 ? -23.226 -4.728 9.692 1.00 89.88 217 GLY A CA 1
ATOM 1756 C C . GLY A 1 217 ? -23.206 -5.384 8.310 1.00 89.88 217 GLY A C 1
ATOM 1757 O O . GLY A 1 217 ? -23.065 -6.598 8.228 1.00 89.88 217 GLY A O 1
ATOM 1758 N N . ASP A 1 218 ? -23.293 -4.593 7.237 1.00 91.50 218 ASP A N 1
ATOM 1759 C CA . ASP A 1 218 ? -23.275 -5.081 5.851 1.00 91.50 218 ASP A CA 1
ATOM 1760 C C . ASP A 1 218 ? -21.860 -5.430 5.366 1.00 91.50 218 ASP A C 1
ATOM 1762 O O . ASP A 1 218 ? -21.692 -5.986 4.281 1.00 91.50 218 ASP A O 1
ATOM 1766 N N . LEU A 1 219 ? -20.833 -5.040 6.130 1.00 94.56 219 LEU A N 1
ATOM 1767 C CA . LEU A 1 219 ? -19.437 -5.295 5.793 1.00 94.56 219 LEU A CA 1
ATOM 1768 C C . LEU A 1 219 ? -18.933 -6.582 6.429 1.00 94.56 219 LEU A C 1
ATOM 1770 O O . LEU A 1 219 ? -19.154 -6.854 7.611 1.00 94.56 219 LEU A O 1
ATOM 1774 N N . GLU A 1 220 ? -18.139 -7.309 5.657 1.00 94.62 220 GLU A N 1
ATOM 1775 C CA . GLU A 1 220 ? -17.464 -8.514 6.110 1.00 94.62 220 GLU A CA 1
ATOM 1776 C C . GLU A 1 220 ? -16.057 -8.188 6.592 1.00 94.62 220 GLU A C 1
ATOM 1778 O O . GLU A 1 220 ? -15.464 -7.181 6.208 1.00 94.62 220 GLU A O 1
ATOM 1783 N N . LEU A 1 221 ? -15.517 -9.041 7.456 1.00 94.12 221 LEU A N 1
ATOM 1784 C CA . LEU A 1 221 ? -14.180 -8.880 8.003 1.00 94.12 221 LEU A CA 1
ATOM 1785 C C . LEU A 1 221 ? -13.262 -9.953 7.413 1.00 94.12 221 LEU A C 1
ATOM 1787 O O . LEU A 1 221 ? -13.420 -11.133 7.725 1.00 94.12 221 LEU A O 1
ATOM 1791 N N . ILE A 1 222 ? -12.281 -9.541 6.612 1.00 93.25 222 ILE A N 1
ATOM 1792 C CA . ILE A 1 222 ? -11.370 -10.448 5.905 1.00 93.25 222 ILE A CA 1
ATOM 1793 C C . ILE A 1 222 ? -9.926 -10.306 6.383 1.00 93.25 222 ILE A C 1
ATOM 1795 O O . ILE A 1 222 ? -9.501 -9.244 6.842 1.00 93.25 222 ILE A O 1
ATOM 1799 N N . ASN A 1 223 ? -9.154 -11.386 6.251 1.00 90.62 223 ASN A N 1
ATOM 1800 C CA . ASN A 1 223 ? -7.699 -11.310 6.351 1.00 90.62 223 ASN A CA 1
ATOM 1801 C C . ASN A 1 223 ? -7.151 -10.801 5.014 1.00 90.62 223 ASN A C 1
ATOM 1803 O O . ASN A 1 223 ? -7.540 -11.296 3.957 1.00 90.62 223 ASN A O 1
ATOM 1807 N N . VAL A 1 224 ? -6.233 -9.844 5.073 1.00 88.94 224 VAL A N 1
ATOM 1808 C CA . VAL A 1 224 ? -5.490 -9.353 3.909 1.00 88.94 224 VAL A CA 1
ATOM 1809 C C . VAL A 1 224 ? -4.041 -9.797 4.076 1.00 88.94 224 VAL A C 1
ATOM 1811 O O . VAL A 1 224 ? -3.516 -9.652 5.181 1.00 88.94 224 VAL A O 1
ATOM 1814 N N . PRO A 1 225 ? -3.387 -10.358 3.044 1.00 88.38 225 PRO A N 1
ATOM 1815 C CA . PRO A 1 225 ? -1.982 -10.714 3.155 1.00 88.38 225 PRO A CA 1
ATOM 1816 C C . PRO A 1 225 ? -1.129 -9.459 3.347 1.00 88.38 225 PRO A C 1
ATOM 1818 O O . PRO A 1 225 ? -1.232 -8.492 2.592 1.00 88.38 225 PRO A O 1
ATOM 1821 N N . PHE A 1 226 ? -0.255 -9.513 4.346 1.00 90.62 226 PHE A N 1
ATOM 1822 C CA . PHE A 1 226 ? 0.807 -8.538 4.553 1.00 90.62 226 PHE A CA 1
ATOM 1823 C C . PHE A 1 226 ? 2.139 -9.157 4.171 1.00 90.62 226 PHE A C 1
ATOM 1825 O O . PHE A 1 226 ? 2.308 -10.377 4.238 1.00 90.62 226 PHE A O 1
ATOM 1832 N N . TYR A 1 227 ? 3.103 -8.312 3.840 1.00 93.31 227 TYR A N 1
ATOM 1833 C CA . TYR A 1 227 ? 4.454 -8.743 3.538 1.00 93.31 227 TYR A CA 1
ATOM 1834 C C . TYR A 1 227 ? 5.439 -8.028 4.444 1.00 93.31 227 TYR A C 1
ATOM 1836 O O . TYR A 1 227 ? 5.525 -6.802 4.434 1.00 93.31 227 TYR A O 1
ATOM 1844 N N . THR A 1 228 ? 6.202 -8.796 5.207 1.00 95.00 228 THR A N 1
ATOM 1845 C CA . THR A 1 228 ? 7.360 -8.290 5.935 1.00 95.00 228 THR A CA 1
ATOM 1846 C C . THR A 1 228 ? 8.507 -8.128 4.950 1.00 95.00 228 THR A C 1
ATOM 1848 O O . THR A 1 228 ? 8.932 -9.096 4.310 1.00 95.00 228 THR A O 1
ATOM 1851 N N . ILE A 1 229 ? 9.007 -6.902 4.836 1.00 96.38 229 ILE A N 1
ATOM 1852 C CA . ILE A 1 229 ? 10.184 -6.556 4.051 1.00 96.38 229 ILE A CA 1
ATOM 1853 C C . ILE A 1 229 ? 11.373 -6.501 5.000 1.00 96.38 229 ILE A C 1
ATOM 1855 O O . ILE A 1 229 ? 11.390 -5.699 5.931 1.00 96.38 229 ILE A O 1
ATOM 1859 N N . SER A 1 230 ? 12.364 -7.357 4.776 1.00 96.12 230 SER A N 1
ATOM 1860 C CA . SER A 1 230 ? 13.597 -7.388 5.571 1.00 96.12 230 SER A CA 1
ATOM 1861 C C . SER A 1 230 ? 14.837 -7.316 4.690 1.00 96.12 230 SER A C 1
ATOM 1863 O O . SER A 1 230 ? 14.780 -7.618 3.497 1.00 96.12 230 SER A O 1
ATOM 1865 N N . ASN A 1 231 ? 15.967 -6.909 5.262 1.00 94.25 231 ASN A N 1
ATOM 1866 C CA . ASN A 1 231 ? 17.252 -7.017 4.577 1.00 94.25 231 ASN A CA 1
ATOM 1867 C C . ASN A 1 231 ? 17.770 -8.467 4.586 1.00 94.25 231 ASN A C 1
ATOM 1869 O O . ASN A 1 231 ? 17.156 -9.378 5.149 1.00 94.25 231 ASN A O 1
ATOM 1873 N N . LYS A 1 232 ? 18.932 -8.697 3.969 1.00 87.62 232 LYS A N 1
ATOM 1874 C CA . LYS A 1 232 ? 19.550 -10.030 3.869 1.00 87.62 232 LYS A CA 1
ATOM 1875 C C . LYS A 1 232 ? 19.885 -10.656 5.232 1.00 87.62 232 LYS A C 1
ATOM 1877 O O . LYS A 1 232 ? 19.943 -11.877 5.342 1.00 87.62 232 LYS A O 1
ATOM 1882 N N . GLN A 1 233 ? 20.091 -9.836 6.260 1.00 89.06 233 GLN A N 1
ATOM 1883 C CA . GLN A 1 233 ? 20.355 -10.253 7.638 1.00 89.06 233 GLN A CA 1
ATOM 1884 C C . GLN A 1 233 ? 19.066 -10.575 8.415 1.00 89.06 233 GLN A C 1
ATOM 1886 O O . GLN A 1 233 ? 19.141 -11.031 9.553 1.00 89.06 233 GLN A O 1
ATOM 1891 N N . GLY A 1 234 ? 17.892 -10.365 7.812 1.00 91.31 234 GLY A N 1
ATOM 1892 C CA . GLY A 1 234 ? 16.594 -10.608 8.437 1.00 91.31 234 GLY A CA 1
ATOM 1893 C C . GLY A 1 234 ? 16.107 -9.470 9.335 1.00 91.31 234 GLY A C 1
ATOM 1894 O O . GLY A 1 234 ? 15.137 -9.662 10.062 1.00 91.31 234 GLY A O 1
ATOM 1895 N N . ILE A 1 235 ? 16.744 -8.295 9.289 1.00 92.88 235 ILE A N 1
ATOM 1896 C CA . ILE A 1 235 ? 16.257 -7.102 9.992 1.00 92.88 235 ILE A CA 1
ATOM 1897 C C . ILE A 1 235 ? 15.027 -6.588 9.245 1.00 92.88 235 ILE A C 1
ATOM 1899 O O . ILE A 1 235 ? 15.103 -6.317 8.047 1.00 92.88 235 ILE A O 1
ATOM 1903 N N . GLU A 1 236 ? 13.897 -6.482 9.944 1.00 94.00 236 GLU A N 1
ATOM 1904 C CA . GLU A 1 236 ? 12.657 -5.914 9.409 1.00 94.00 236 GLU A CA 1
ATOM 1905 C C . GLU A 1 236 ? 12.835 -4.420 9.121 1.00 94.00 236 GLU A C 1
ATOM 1907 O O . GLU A 1 236 ? 13.275 -3.656 9.976 1.00 94.00 236 GLU A O 1
ATOM 1912 N N . LEU A 1 237 ? 12.484 -4.023 7.901 1.00 93.00 237 LEU A N 1
ATOM 1913 C CA . LEU A 1 237 ? 12.610 -2.657 7.398 1.00 93.00 237 LEU A CA 1
ATOM 1914 C C . LEU A 1 237 ? 11.248 -1.983 7.265 1.00 93.00 237 LEU A C 1
ATOM 1916 O O . LEU A 1 237 ? 11.121 -0.783 7.486 1.00 93.00 237 LEU A O 1
ATOM 1920 N N . SER A 1 238 ? 10.240 -2.744 6.834 1.00 93.31 238 SER A N 1
ATOM 1921 C CA . SER A 1 238 ? 8.877 -2.254 6.643 1.00 93.31 238 SER A CA 1
ATOM 1922 C C . SER A 1 238 ? 7.900 -3.410 6.448 1.00 93.31 238 SER A C 1
ATOM 1924 O O . SER A 1 238 ? 8.288 -4.528 6.109 1.00 93.31 238 SER A O 1
ATOM 1926 N N . LYS A 1 239 ? 6.611 -3.113 6.571 1.00 92.56 239 LYS A N 1
ATOM 1927 C CA . LYS A 1 239 ? 5.499 -3.948 6.135 1.00 92.56 239 LYS A CA 1
ATOM 1928 C C . LYS A 1 239 ? 4.851 -3.361 4.899 1.00 92.56 239 LYS A C 1
ATOM 1930 O O . LYS A 1 239 ? 4.687 -2.149 4.778 1.00 92.56 239 LYS A O 1
ATOM 1935 N N . SER A 1 240 ? 4.451 -4.255 4.008 1.00 92.56 240 SER A N 1
ATOM 1936 C CA . SER A 1 240 ? 3.781 -3.939 2.758 1.00 92.56 240 SER A CA 1
ATOM 1937 C C . SER A 1 240 ? 2.414 -4.603 2.687 1.00 92.56 240 SER A C 1
ATOM 1939 O O . SER A 1 240 ? 2.234 -5.731 3.145 1.00 92.56 240 SER A O 1
ATOM 1941 N N . ILE A 1 241 ? 1.467 -3.903 2.080 1.00 91.94 241 ILE A N 1
ATOM 1942 C CA . ILE A 1 241 ? 0.139 -4.387 1.697 1.00 91.94 241 ILE A CA 1
ATOM 1943 C C . ILE A 1 241 ? -0.107 -4.284 0.192 1.00 91.94 241 ILE A C 1
ATOM 1945 O O . ILE A 1 241 ? -0.988 -4.973 -0.314 1.00 91.94 241 ILE A O 1
ATOM 1949 N N . LEU A 1 242 ? 0.630 -3.428 -0.528 1.00 93.38 242 LEU A N 1
ATOM 1950 C CA . LEU A 1 242 ? 0.364 -3.152 -1.938 1.00 93.38 242 LEU A CA 1
ATOM 1951 C C . LEU A 1 242 ? 1.439 -3.720 -2.854 1.00 93.38 242 LEU A C 1
ATOM 1953 O O . LEU A 1 242 ? 1.126 -4.488 -3.765 1.00 93.38 242 LEU A O 1
ATOM 1957 N N . LEU A 1 243 ? 2.686 -3.283 -2.677 1.00 95.06 243 LEU A N 1
ATOM 1958 C CA . LEU A 1 243 ? 3.737 -3.518 -3.662 1.00 95.06 243 LEU A CA 1
ATOM 1959 C C . LEU A 1 243 ? 5.147 -3.261 -3.132 1.00 95.06 243 LEU A C 1
ATOM 1961 O O . LEU A 1 243 ? 5.381 -2.407 -2.276 1.00 95.06 243 LEU A O 1
ATOM 1965 N N . THR A 1 244 ? 6.108 -3.941 -3.757 1.00 97.12 244 THR A N 1
ATOM 1966 C CA . THR A 1 244 ? 7.543 -3.632 -3.690 1.00 97.12 244 THR A CA 1
ATOM 1967 C C . THR A 1 244 ? 8.074 -3.424 -5.107 1.00 97.12 244 THR A C 1
ATOM 1969 O O . THR A 1 244 ? 7.884 -4.287 -5.957 1.00 97.12 244 THR A O 1
ATOM 1972 N N . THR A 1 245 ? 8.720 -2.293 -5.393 1.00 97.12 245 THR A N 1
ATOM 1973 C CA . THR A 1 245 ? 9.130 -1.890 -6.755 1.00 97.12 245 THR A CA 1
ATOM 1974 C C . THR A 1 245 ? 10.536 -1.304 -6.815 1.00 97.12 245 THR A C 1
ATOM 1976 O O . THR A 1 245 ? 11.051 -0.798 -5.822 1.00 97.12 245 THR A O 1
ATOM 1979 N N . THR A 1 246 ? 11.145 -1.330 -8.000 1.00 96.62 246 THR A N 1
ATOM 1980 C CA . THR A 1 246 ? 12.393 -0.629 -8.331 1.00 96.62 246 THR A CA 1
ATOM 1981 C C . THR A 1 246 ? 12.360 -0.109 -9.779 1.00 96.62 246 THR A C 1
ATOM 1983 O O . THR A 1 246 ? 11.362 -0.270 -10.488 1.00 96.62 246 THR A O 1
ATOM 1986 N N . GLY A 1 247 ? 13.427 0.556 -10.221 1.00 95.25 247 GLY A N 1
ATOM 1987 C CA . GLY A 1 247 ? 13.483 1.241 -11.513 1.00 95.25 247 GLY A CA 1
ATOM 1988 C C . GLY A 1 247 ? 12.585 2.480 -11.534 1.00 95.25 247 GLY A C 1
ATOM 1989 O O . GLY A 1 247 ? 12.461 3.180 -10.528 1.00 95.25 247 GLY A O 1
ATOM 1990 N N . PHE A 1 248 ? 11.926 2.735 -12.668 1.00 95.38 248 PHE A N 1
ATOM 1991 C CA . PHE A 1 248 ? 11.160 3.957 -12.938 1.00 95.38 248 PHE A CA 1
ATOM 1992 C C . PHE A 1 248 ? 10.235 4.381 -11.793 1.00 95.38 248 PHE A C 1
ATOM 1994 O O . PHE A 1 248 ? 10.267 5.539 -11.388 1.00 95.38 248 PHE A O 1
ATOM 2001 N N . HIS A 1 249 ? 9.436 3.458 -11.244 1.00 94.38 249 HIS A N 1
ATOM 2002 C CA . HIS A 1 249 ? 8.466 3.786 -10.196 1.00 94.38 249 HIS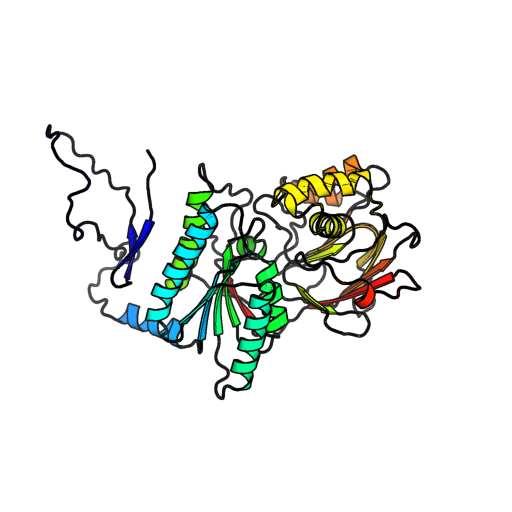 A CA 1
ATOM 2003 C C . HIS A 1 249 ? 9.137 4.284 -8.907 1.00 94.38 249 HIS A C 1
ATOM 2005 O O . HIS A 1 249 ? 8.772 5.336 -8.380 1.00 94.38 249 HIS A O 1
ATOM 2011 N N . ALA A 1 250 ? 10.159 3.575 -8.421 1.00 94.81 250 ALA A N 1
ATOM 2012 C CA . ALA A 1 250 ? 10.875 3.972 -7.211 1.00 94.81 250 ALA A CA 1
ATOM 2013 C C . ALA A 1 250 ? 11.676 5.267 -7.424 1.00 94.81 250 ALA A C 1
ATOM 2015 O O . ALA A 1 250 ? 11.668 6.148 -6.561 1.00 94.81 250 ALA A O 1
ATOM 2016 N N . THR A 1 251 ? 12.310 5.428 -8.591 1.00 94.12 251 THR A N 1
ATOM 2017 C CA . THR A 1 251 ? 13.027 6.658 -8.949 1.00 94.12 251 THR A CA 1
ATOM 2018 C C . THR A 1 251 ? 12.076 7.854 -9.030 1.00 94.12 251 THR A C 1
ATOM 2020 O O . THR A 1 251 ? 12.377 8.909 -8.474 1.00 94.12 251 THR A O 1
ATOM 2023 N N . LEU A 1 252 ? 10.894 7.690 -9.635 1.00 93.62 252 LEU A N 1
ATOM 2024 C CA . LEU A 1 252 ? 9.858 8.723 -9.695 1.00 93.62 252 LEU A CA 1
ATOM 2025 C C . LEU A 1 252 ? 9.455 9.201 -8.299 1.00 93.62 252 LEU A C 1
ATOM 2027 O O . LEU A 1 252 ? 9.435 10.404 -8.041 1.00 93.62 252 LEU A O 1
ATOM 2031 N N . LEU A 1 253 ? 9.169 8.272 -7.387 1.00 91.56 253 LEU A N 1
ATOM 2032 C CA . LEU A 1 253 ? 8.783 8.600 -6.015 1.00 91.56 253 LEU A CA 1
ATOM 2033 C C . LEU A 1 253 ? 9.905 9.303 -5.248 1.00 91.56 253 LEU A C 1
ATOM 2035 O O . LEU A 1 253 ? 9.642 10.270 -4.526 1.00 91.56 253 LEU A O 1
ATOM 2039 N N . LYS A 1 254 ? 11.155 8.870 -5.434 1.00 92.19 254 LYS A N 1
ATOM 2040 C CA . LYS A 1 254 ? 12.329 9.514 -4.839 1.00 92.19 254 LYS A CA 1
ATOM 2041 C C . LYS A 1 254 ? 12.494 10.953 -5.325 1.00 92.19 254 LYS A C 1
ATOM 2043 O O . LYS A 1 254 ? 12.600 11.859 -4.499 1.00 92.19 254 LYS A O 1
ATOM 2048 N N . VAL A 1 255 ? 12.464 11.177 -6.642 1.00 92.19 255 VAL A N 1
ATOM 2049 C CA . VAL A 1 255 ? 12.593 12.518 -7.238 1.00 92.19 255 VAL A CA 1
ATOM 2050 C C . VAL A 1 255 ? 11.430 13.408 -6.801 1.00 92.19 255 VAL A C 1
ATOM 2052 O O . VAL A 1 255 ? 11.653 14.508 -6.297 1.00 92.19 255 VAL A O 1
ATOM 2055 N N . ALA A 1 256 ? 10.194 12.908 -6.873 1.00 90.50 256 ALA A N 1
ATOM 2056 C CA . ALA A 1 256 ? 9.004 13.631 -6.429 1.00 90.50 256 ALA A CA 1
ATOM 2057 C C . ALA A 1 256 ? 9.042 14.000 -4.933 1.00 90.50 256 ALA A C 1
ATOM 2059 O O . ALA A 1 256 ? 8.435 14.990 -4.521 1.00 90.50 256 ALA A O 1
ATOM 2060 N N . SER A 1 257 ? 9.753 13.223 -4.113 1.00 88.12 257 SER A N 1
ATOM 2061 C CA . SER A 1 257 ? 9.901 13.458 -2.673 1.00 88.12 257 SER A CA 1
ATOM 2062 C C . SER A 1 257 ? 11.028 14.429 -2.313 1.00 88.12 257 SER A C 1
ATOM 2064 O O . SER A 1 257 ? 11.166 14.786 -1.134 1.00 88.12 257 SER A O 1
ATOM 2066 N N . SER A 1 258 ? 11.822 14.887 -3.283 1.00 89.75 258 SER A N 1
ATOM 2067 C CA . SER A 1 258 ? 12.881 15.859 -3.023 1.00 89.75 258 SER A CA 1
ATOM 2068 C C . SER A 1 258 ? 12.292 17.236 -2.652 1.00 89.75 258 SER A C 1
ATOM 2070 O O . SER A 1 258 ? 11.162 17.563 -3.044 1.00 89.75 258 SER A O 1
ATOM 2072 N N . PRO A 1 259 ? 13.022 18.073 -1.888 1.00 89.06 259 PRO A N 1
ATOM 2073 C CA . PRO A 1 259 ? 12.570 19.424 -1.544 1.00 89.06 259 PRO A CA 1
ATOM 2074 C C . PRO A 1 259 ? 12.199 20.276 -2.766 1.00 89.06 259 PRO A C 1
ATOM 20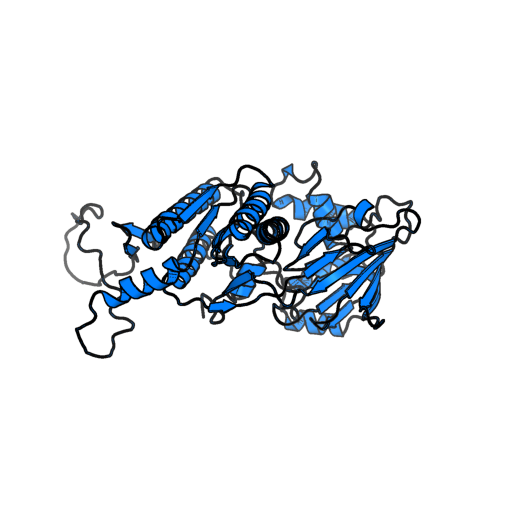76 O O . PRO A 1 259 ? 11.267 21.076 -2.702 1.00 89.06 259 PRO A O 1
ATOM 2079 N N . GLU A 1 260 ? 12.889 20.067 -3.889 1.00 91.12 260 GLU A N 1
ATOM 2080 C CA . GLU A 1 260 ? 12.654 20.781 -5.142 1.00 91.12 260 GLU A CA 1
ATOM 2081 C C . GLU A 1 260 ? 11.261 20.506 -5.721 1.00 91.12 260 GLU A C 1
ATOM 2083 O O . GLU A 1 260 ? 10.598 21.439 -6.180 1.00 91.12 260 GLU A O 1
ATOM 2088 N N . TYR A 1 261 ? 10.796 19.254 -5.662 1.00 88.06 261 TYR A N 1
ATOM 2089 C CA . TYR A 1 261 ? 9.519 18.840 -6.251 1.00 88.06 261 TYR A CA 1
ATOM 2090 C C . TYR A 1 261 ? 8.349 18.932 -5.267 1.00 88.06 261 TYR A C 1
ATOM 2092 O O . TYR A 1 261 ? 7.222 19.212 -5.681 1.00 88.06 261 TYR A O 1
ATOM 2100 N N . LYS A 1 262 ? 8.597 18.783 -3.957 1.00 81.38 262 LYS A N 1
ATOM 2101 C CA . LYS A 1 262 ? 7.566 18.846 -2.901 1.00 81.38 262 LYS A CA 1
ATOM 2102 C C . LYS A 1 262 ? 6.694 20.104 -2.962 1.00 81.38 262 LYS A C 1
ATOM 2104 O O . LYS A 1 262 ? 5.501 20.028 -2.669 1.00 81.38 262 LYS A O 1
ATOM 2109 N N . LYS A 1 263 ? 7.260 21.240 -3.387 1.00 83.06 263 LYS A N 1
ATOM 2110 C CA . LYS A 1 263 ? 6.543 22.522 -3.519 1.00 83.06 263 LYS A CA 1
ATOM 2111 C C . LYS A 1 263 ? 5.389 22.499 -4.531 1.00 83.06 263 LYS A C 1
ATOM 2113 O O . LYS A 1 263 ? 4.508 23.343 -4.442 1.00 83.06 263 LYS A O 1
ATOM 2118 N N . TYR A 1 264 ? 5.366 21.543 -5.464 1.00 78.19 264 TYR A N 1
ATOM 2119 C CA . TYR A 1 264 ? 4.338 21.447 -6.509 1.00 78.19 264 TYR A CA 1
ATOM 2120 C C . TYR A 1 264 ? 3.099 20.632 -6.105 1.00 78.19 264 TYR A C 1
ATOM 2122 O O . TYR A 1 264 ? 2.229 20.381 -6.935 1.00 78.19 264 TYR A O 1
ATOM 2130 N N . GLY A 1 265 ? 2.986 20.193 -4.847 1.00 76.88 265 GLY A N 1
ATOM 2131 C CA . GLY A 1 265 ? 1.790 19.484 -4.385 1.00 76.88 265 GLY A CA 1
ATOM 2132 C C . GLY A 1 265 ? 1.559 18.188 -5.166 1.00 76.88 265 GLY A C 1
ATOM 2133 O O . GLY A 1 265 ? 2.430 17.321 -5.160 1.00 76.88 265 GLY A O 1
ATOM 2134 N N . VAL A 1 266 ? 0.395 18.033 -5.802 1.00 70.88 266 VAL A N 1
ATOM 2135 C CA . VAL A 1 266 ? 0.035 16.841 -6.601 1.00 70.88 266 VAL A CA 1
ATOM 2136 C C . VAL A 1 266 ? 0.736 16.830 -7.966 1.00 70.88 266 VAL A C 1
ATOM 2138 O O . VAL A 1 266 ? 1.133 15.770 -8.440 1.00 70.88 266 VAL A O 1
ATOM 2141 N N . GLU A 1 267 ? 0.996 18.001 -8.556 1.00 80.38 267 GLU A N 1
ATOM 2142 C CA . GLU A 1 267 ? 1.672 18.132 -9.861 1.00 80.38 267 GLU A CA 1
ATOM 2143 C C . GLU A 1 267 ? 3.141 17.690 -9.827 1.00 80.38 267 GLU A C 1
ATOM 2145 O O . GLU A 1 267 ? 3.781 17.529 -10.869 1.00 80.38 267 GLU A O 1
ATOM 2150 N N . ARG A 1 268 ? 3.693 17.476 -8.627 1.00 85.56 268 ARG A N 1
ATOM 2151 C CA . ARG A 1 268 ? 5.081 17.047 -8.443 1.00 85.56 268 ARG A CA 1
ATOM 2152 C C . ARG A 1 268 ? 5.404 15.760 -9.191 1.00 85.56 268 ARG A C 1
ATOM 2154 O O . ARG A 1 268 ? 6.518 15.640 -9.676 1.00 85.56 268 ARG A O 1
ATOM 2161 N N . PHE A 1 269 ? 4.453 14.830 -9.307 1.00 86.06 269 PHE A N 1
ATOM 2162 C CA . PHE A 1 269 ? 4.678 13.558 -9.993 1.00 86.06 269 PHE A CA 1
ATOM 2163 C C . PHE A 1 269 ? 4.798 13.743 -11.505 1.00 86.06 269 PHE A C 1
ATOM 2165 O O . PHE A 1 269 ? 5.678 13.145 -12.106 1.00 86.06 269 PHE A O 1
ATOM 2172 N N . VAL A 1 270 ? 4.008 14.644 -12.097 1.00 86.12 270 VAL A N 1
ATOM 2173 C CA . VAL A 1 270 ? 4.102 14.990 -13.526 1.00 86.12 270 VAL A CA 1
ATOM 2174 C C . VAL A 1 270 ? 5.436 15.672 -13.838 1.00 86.12 270 VAL A C 1
ATOM 2176 O O . VAL A 1 270 ? 6.088 15.379 -14.838 1.00 86.12 270 VAL A O 1
ATOM 2179 N N . LYS A 1 271 ? 5.884 16.580 -12.965 1.00 88.81 271 LYS A N 1
ATOM 2180 C CA . LYS A 1 271 ? 7.180 17.252 -13.146 1.00 88.81 271 LYS A CA 1
ATOM 2181 C C . LYS A 1 271 ? 8.349 16.293 -12.932 1.00 88.81 271 LYS A C 1
ATOM 2183 O O . LYS A 1 271 ? 9.266 16.257 -13.747 1.00 88.81 271 LYS A O 1
ATOM 2188 N N . ALA A 1 272 ? 8.291 15.490 -11.872 1.00 92.12 272 ALA A N 1
ATOM 2189 C CA . ALA A 1 272 ? 9.306 14.490 -11.573 1.00 92.12 272 ALA A CA 1
ATOM 2190 C C . ALA A 1 272 ? 9.379 13.407 -12.656 1.00 92.12 272 ALA A C 1
ATOM 2192 O O . ALA A 1 272 ? 10.474 12.958 -12.969 1.00 92.12 272 ALA A O 1
ATOM 2193 N N . SER A 1 273 ? 8.264 13.013 -13.282 1.00 91.00 273 SER A N 1
ATOM 2194 C CA . SER A 1 273 ? 8.302 12.038 -14.375 1.00 91.00 273 SER A CA 1
ATOM 2195 C C . SER A 1 273 ? 9.064 12.570 -15.581 1.00 91.00 273 SER A C 1
ATOM 2197 O O . SER A 1 273 ? 9.859 11.831 -16.149 1.00 91.00 273 SER A O 1
ATOM 2199 N N . GLY A 1 274 ? 8.892 13.849 -15.938 1.00 90.81 274 GLY A N 1
ATOM 2200 C CA . GLY A 1 274 ? 9.679 14.472 -17.007 1.00 90.81 274 GLY A CA 1
ATOM 2201 C C . GLY A 1 274 ? 11.180 14.456 -16.706 1.00 90.81 274 GLY A C 1
ATOM 2202 O O . GLY A 1 274 ? 11.979 14.090 -17.564 1.00 90.81 274 GLY A O 1
ATOM 2203 N N . GLU A 1 275 ? 11.555 14.777 -15.468 1.00 92.38 275 GLU A N 1
ATOM 2204 C CA . GLU A 1 275 ? 12.946 14.711 -15.010 1.00 92.38 275 GLU A CA 1
ATOM 2205 C C . GLU A 1 275 ? 13.510 13.286 -15.086 1.00 92.38 275 GLU A C 1
ATOM 2207 O O . GLU A 1 275 ? 14.571 13.063 -15.666 1.00 92.38 275 GLU A O 1
ATOM 2212 N N . VAL A 1 276 ? 12.782 12.300 -14.557 1.00 92.56 276 VAL A N 1
ATOM 2213 C CA . VAL A 1 276 ? 13.210 10.895 -14.566 1.00 92.56 276 VAL A CA 1
ATOM 2214 C C . VAL A 1 276 ? 13.379 10.373 -15.990 1.00 92.56 276 VAL A C 1
ATOM 2216 O O . VAL A 1 276 ? 14.395 9.755 -16.294 1.00 92.56 276 VAL A O 1
ATOM 2219 N N . ILE A 1 277 ? 12.424 10.653 -16.877 1.00 91.06 277 ILE A N 1
ATOM 2220 C CA . ILE A 1 277 ? 12.461 10.198 -18.274 1.00 91.06 277 ILE A CA 1
ATOM 2221 C C . ILE A 1 277 ? 13.675 10.762 -19.018 1.00 91.06 277 ILE A C 1
ATOM 2223 O O . ILE A 1 277 ? 14.295 10.043 -19.800 1.00 91.06 277 ILE A O 1
ATOM 2227 N N . ASN A 1 278 ? 14.010 12.031 -18.781 1.00 89.75 278 ASN A N 1
ATOM 2228 C CA . ASN A 1 278 ? 15.038 12.728 -19.551 1.00 89.75 278 ASN A CA 1
ATOM 2229 C C . ASN A 1 278 ? 16.448 12.550 -18.981 1.00 89.75 278 ASN A C 1
ATOM 2231 O O . ASN A 1 278 ? 17.419 12.595 -19.736 1.00 89.75 278 ASN A O 1
ATOM 2235 N N . ASN A 1 279 ? 16.577 12.377 -17.662 1.00 90.75 279 ASN A N 1
ATOM 2236 C CA . ASN A 1 279 ? 17.867 12.506 -16.987 1.00 90.75 279 ASN A CA 1
ATOM 2237 C C . ASN A 1 279 ? 18.352 11.250 -16.266 1.00 90.75 279 ASN A C 1
ATOM 2239 O O . ASN A 1 279 ? 19.534 11.222 -15.917 1.00 90.75 279 ASN A O 1
ATOM 2243 N N . TYR A 1 280 ? 17.509 10.235 -16.055 1.00 91.31 280 TYR A N 1
ATOM 2244 C CA . TYR A 1 280 ? 17.872 9.039 -15.292 1.00 91.31 280 TYR A CA 1
ATOM 2245 C C . TYR A 1 280 ? 18.052 7.812 -16.184 1.00 91.31 280 TYR A C 1
ATOM 2247 O O . TYR A 1 280 ? 17.349 7.610 -17.174 1.00 91.31 280 TYR A O 1
ATOM 2255 N N . LYS A 1 281 ? 18.998 6.955 -15.794 1.00 90.25 281 LYS A N 1
ATOM 2256 C CA . LYS A 1 281 ? 19.209 5.640 -16.402 1.00 90.25 281 LYS A CA 1
ATOM 2257 C C . LYS A 1 281 ? 18.586 4.596 -15.487 1.00 90.25 281 LYS A C 1
ATOM 2259 O O . LYS A 1 281 ? 18.958 4.482 -14.324 1.00 90.25 281 LYS A O 1
ATOM 2264 N N . LEU A 1 282 ? 17.600 3.877 -16.008 1.00 89.81 282 LEU A N 1
ATOM 2265 C CA . LEU A 1 282 ? 16.702 3.050 -15.197 1.00 89.81 282 LEU A CA 1
ATOM 2266 C C . LEU A 1 282 ? 17.027 1.558 -15.268 1.00 89.81 282 LEU A C 1
ATOM 2268 O O . LEU A 1 282 ? 16.480 0.785 -14.487 1.00 89.81 282 LEU A O 1
ATOM 2272 N N . ASP A 1 283 ? 17.892 1.160 -16.200 1.00 89.44 283 ASP A N 1
ATOM 2273 C CA . ASP A 1 283 ? 18.228 -0.227 -16.480 1.00 89.44 283 ASP A CA 1
ATOM 2274 C C . ASP A 1 283 ? 19.111 -0.820 -15.371 1.00 89.44 283 ASP A C 1
ATOM 2276 O O . ASP A 1 283 ? 20.317 -0.577 -15.303 1.00 89.44 283 ASP A O 1
ATOM 2280 N N . ASN A 1 284 ? 18.497 -1.640 -14.519 1.00 91.25 284 ASN A N 1
ATOM 2281 C CA . ASN A 1 284 ? 19.161 -2.379 -13.449 1.00 91.25 284 ASN A CA 1
ATOM 2282 C C . ASN A 1 284 ? 19.147 -3.877 -13.741 1.00 91.25 284 ASN A C 1
ATOM 2284 O O . ASN A 1 284 ? 18.241 -4.373 -14.412 1.00 91.25 284 ASN A O 1
ATOM 2288 N N . ASN A 1 285 ? 20.124 -4.610 -13.206 1.00 95.31 285 ASN A N 1
ATOM 2289 C CA . ASN A 1 285 ? 20.043 -6.067 -13.179 1.00 95.31 285 ASN A CA 1
ATOM 2290 C C . ASN A 1 285 ? 19.161 -6.469 -12.000 1.00 95.31 285 ASN A C 1
ATOM 2292 O O . ASN A 1 285 ? 19.465 -6.124 -10.859 1.00 95.31 285 ASN A O 1
ATOM 2296 N N . VAL A 1 286 ? 18.068 -7.173 -12.280 1.00 97.38 286 VAL A N 1
ATOM 2297 C CA . VAL A 1 286 ? 17.096 -7.606 -11.281 1.00 97.38 286 VAL A CA 1
ATOM 2298 C C . VAL A 1 286 ? 17.019 -9.122 -11.268 1.00 97.38 286 VAL A C 1
ATOM 2300 O O . VAL A 1 286 ? 16.867 -9.766 -12.308 1.00 97.38 286 VAL A O 1
ATOM 2303 N N . LYS A 1 287 ? 17.067 -9.691 -10.067 1.00 98.19 287 LYS A N 1
ATOM 2304 C CA . LYS A 1 287 ? 16.851 -11.113 -9.839 1.00 98.19 287 LYS A CA 1
ATOM 2305 C C . LYS A 1 287 ? 15.783 -11.306 -8.769 1.00 98.19 287 LYS A C 1
ATOM 2307 O O . LYS A 1 287 ? 15.902 -10.787 -7.663 1.00 98.19 287 LYS A O 1
ATOM 2312 N N . LEU A 1 288 ? 14.749 -12.071 -9.106 1.00 98.56 288 LEU A N 1
ATOM 2313 C CA . LEU A 1 288 ? 13.684 -12.487 -8.199 1.00 98.56 288 LEU A CA 1
ATOM 2314 C C . LEU A 1 288 ? 13.731 -14.004 -8.053 1.00 98.56 288 LEU A C 1
ATOM 2316 O O . LEU A 1 288 ? 13.646 -14.734 -9.043 1.00 98.56 288 LEU A O 1
ATOM 2320 N N . TYR A 1 289 ? 13.852 -14.490 -6.826 1.00 98.06 289 TYR A N 1
ATOM 2321 C CA . TYR A 1 289 ? 13.885 -15.921 -6.532 1.00 98.06 289 TYR A CA 1
ATOM 2322 C C . TYR A 1 289 ? 13.244 -16.216 -5.179 1.00 98.06 289 TYR A C 1
ATOM 2324 O O . TYR A 1 289 ? 13.074 -15.308 -4.372 1.00 98.06 289 TYR A O 1
ATOM 2332 N N . ASN A 1 290 ? 12.865 -17.468 -4.921 1.00 97.12 290 ASN A N 1
ATOM 2333 C CA . ASN A 1 290 ? 12.366 -17.871 -3.604 1.00 97.12 290 ASN A CA 1
ATOM 2334 C C . ASN A 1 290 ? 13.441 -18.541 -2.736 1.00 97.12 290 ASN A C 1
ATOM 2336 O O . ASN A 1 290 ? 14.508 -18.927 -3.213 1.00 97.12 290 ASN A O 1
ATOM 2340 N N . SER A 1 291 ? 13.123 -18.752 -1.458 1.00 93.69 291 SER A N 1
ATOM 2341 C CA . SER A 1 291 ? 13.979 -19.467 -0.496 1.00 93.69 291 SER A CA 1
ATOM 2342 C C . SER A 1 291 ? 14.341 -20.907 -0.899 1.00 93.69 291 SER A C 1
ATOM 2344 O O . SER A 1 291 ? 15.321 -21.453 -0.400 1.00 93.69 291 SER A O 1
ATOM 2346 N N . LYS A 1 292 ? 13.591 -21.519 -1.827 1.00 95.25 292 LYS A N 1
ATOM 2347 C CA . LYS A 1 292 ? 13.854 -22.860 -2.385 1.00 95.25 292 LYS A CA 1
ATOM 2348 C C . LYS A 1 292 ? 14.780 -22.828 -3.610 1.00 95.25 292 LYS A C 1
ATOM 2350 O O . LYS A 1 292 ? 15.042 -23.872 -4.198 1.00 95.25 292 LYS A O 1
ATOM 2355 N N . GLY A 1 293 ? 15.248 -21.649 -4.024 1.00 94.06 293 GLY A N 1
ATOM 2356 C CA . GLY A 1 293 ? 16.135 -21.467 -5.173 1.00 94.06 293 GLY A CA 1
ATOM 2357 C C . GLY A 1 293 ? 15.435 -21.414 -6.535 1.00 94.06 293 GLY A C 1
ATOM 2358 O O . GLY A 1 293 ? 16.119 -21.318 -7.552 1.00 94.06 293 GLY A O 1
ATOM 2359 N N . LYS A 1 294 ? 14.094 -21.433 -6.593 1.00 96.94 294 LYS A N 1
ATOM 2360 C CA . LYS A 1 294 ? 13.363 -21.191 -7.846 1.00 96.94 294 LYS A CA 1
ATOM 2361 C C . LYS A 1 294 ? 13.580 -19.741 -8.259 1.00 96.94 294 LYS A C 1
ATOM 2363 O O . LYS A 1 294 ? 13.230 -18.827 -7.515 1.00 96.94 294 LYS A O 1
ATOM 2368 N N . ILE A 1 295 ? 14.128 -19.546 -9.452 1.00 98.00 295 ILE A N 1
ATOM 2369 C CA . ILE A 1 295 ? 14.296 -18.229 -10.064 1.00 98.00 295 ILE A CA 1
ATOM 2370 C C . ILE A 1 295 ? 13.016 -17.905 -10.834 1.00 98.00 295 ILE A C 1
ATOM 2372 O O . ILE A 1 295 ? 12.627 -18.652 -11.725 1.00 98.00 295 ILE A O 1
ATOM 2376 N N . TYR A 1 296 ? 12.372 -16.804 -10.462 1.00 97.69 296 TYR A N 1
ATOM 2377 C CA . TYR A 1 296 ? 11.211 -16.243 -11.155 1.00 97.69 296 TYR A CA 1
ATOM 2378 C C . TYR A 1 296 ? 11.635 -15.283 -12.261 1.00 97.69 296 TYR A C 1
ATOM 2380 O O . TYR A 1 296 ? 11.039 -15.249 -13.328 1.00 97.69 296 TYR A O 1
ATOM 2388 N N . TYR A 1 297 ? 12.683 -14.503 -12.004 1.00 98.44 297 TYR A N 1
ATOM 2389 C CA . TYR A 1 297 ? 13.206 -13.542 -12.959 1.00 98.44 297 TYR A CA 1
ATOM 2390 C C . TYR A 1 297 ? 14.704 -13.351 -12.747 1.00 98.44 297 TYR A C 1
ATOM 2392 O O . TYR A 1 297 ? 15.175 -13.335 -11.609 1.00 98.44 297 TYR A O 1
ATOM 2400 N N . ASN A 1 298 ? 15.454 -13.207 -13.834 1.00 97.88 298 ASN A N 1
ATOM 2401 C CA . ASN A 1 298 ? 16.870 -12.861 -13.806 1.00 97.88 298 ASN A CA 1
ATOM 2402 C C . ASN A 1 298 ? 17.227 -12.140 -15.106 1.00 97.88 298 ASN A C 1
ATOM 2404 O O . ASN A 1 298 ? 17.409 -12.780 -16.141 1.00 97.88 298 ASN A O 1
ATOM 2408 N N . GLY A 1 299 ? 17.277 -10.813 -15.067 1.00 96.56 299 GLY A N 1
ATOM 2409 C CA . GLY A 1 299 ? 17.504 -10.018 -16.264 1.00 96.56 299 GLY A CA 1
ATOM 2410 C C . GLY A 1 299 ? 17.510 -8.520 -16.009 1.00 96.56 299 GLY A C 1
ATOM 2411 O O . GLY A 1 299 ? 17.418 -8.050 -14.877 1.00 96.56 299 GLY A O 1
ATOM 2412 N N . GLU A 1 300 ? 17.640 -7.761 -17.089 1.00 95.94 300 GLU A N 1
ATOM 2413 C CA . GLU A 1 300 ? 17.621 -6.302 -17.038 1.00 95.94 300 GLU A CA 1
ATOM 2414 C C . GLU A 1 300 ? 16.192 -5.767 -16.979 1.00 95.94 300 GLU A C 1
ATOM 2416 O O . GLU A 1 300 ? 15.355 -6.144 -17.799 1.00 95.94 300 GLU A O 1
ATOM 2421 N N . SER A 1 301 ? 15.941 -4.816 -16.083 1.00 96.69 301 SER A N 1
ATOM 2422 C CA . SER A 1 301 ? 14.639 -4.173 -15.947 1.00 96.69 301 SER A CA 1
ATOM 2423 C C . SER A 1 301 ? 14.766 -2.671 -15.726 1.00 96.69 301 SER A C 1
ATOM 2425 O O . SER A 1 301 ? 15.606 -2.223 -14.944 1.00 96.69 301 SER A O 1
ATOM 2427 N N . SER A 1 302 ? 13.908 -1.905 -16.404 1.00 96.38 302 SER A N 1
ATOM 2428 C CA . SER A 1 302 ? 13.761 -0.455 -16.218 1.00 96.38 302 SER A CA 1
ATOM 2429 C C . SER A 1 302 ? 12.540 -0.103 -15.361 1.00 96.38 302 SER A C 1
ATOM 2431 O O . SER A 1 302 ? 12.453 1.000 -14.822 1.00 96.38 302 SER A O 1
ATOM 2433 N N . TYR A 1 303 ? 11.603 -1.037 -15.204 1.00 97.44 303 TYR A N 1
ATOM 2434 C CA . TYR A 1 303 ? 10.470 -0.980 -14.285 1.00 97.44 303 TYR A CA 1
ATOM 2435 C C . TYR A 1 303 ? 10.257 -2.387 -13.744 1.00 97.44 303 TYR A C 1
ATOM 2437 O O . TYR A 1 303 ? 9.923 -3.284 -14.516 1.00 97.44 303 TYR A O 1
ATOM 2445 N N . PHE A 1 304 ? 10.418 -2.575 -12.437 1.00 98.38 304 PHE A N 1
ATOM 2446 C CA . PHE A 1 304 ? 10.173 -3.866 -11.807 1.00 98.38 304 PHE A CA 1
ATOM 2447 C C . PHE A 1 304 ? 9.268 -3.707 -10.593 1.00 98.38 304 PHE A C 1
ATOM 2449 O O . PHE A 1 304 ? 9.459 -2.791 -9.790 1.00 98.38 304 PHE A O 1
ATOM 2456 N N . GLY A 1 305 ? 8.325 -4.626 -10.414 1.00 97.88 305 GLY A N 1
ATOM 2457 C CA . GLY A 1 305 ? 7.499 -4.669 -9.219 1.00 97.88 305 GLY A CA 1
ATOM 2458 C C . GLY A 1 305 ? 6.974 -6.051 -8.888 1.00 97.88 305 GLY A C 1
ATOM 2459 O O . GLY A 1 305 ? 6.694 -6.841 -9.779 1.00 97.88 305 GLY A O 1
ATOM 2460 N N . VAL A 1 306 ? 6.807 -6.307 -7.595 1.00 98.06 306 VAL A N 1
ATOM 2461 C CA . VAL A 1 306 ? 6.015 -7.404 -7.037 1.00 98.06 306 VAL A CA 1
ATOM 2462 C C . VAL A 1 306 ? 4.752 -6.786 -6.445 1.00 98.06 306 VAL A C 1
ATOM 2464 O O . VAL A 1 306 ? 4.843 -5.927 -5.568 1.00 98.06 306 VAL A O 1
ATOM 2467 N N . PHE A 1 307 ? 3.588 -7.211 -6.932 1.00 97.12 307 PHE A N 1
ATOM 2468 C CA . PHE A 1 307 ? 2.297 -6.574 -6.677 1.00 97.12 307 PHE A CA 1
ATOM 2469 C C . PHE A 1 307 ? 1.341 -7.522 -5.956 1.00 97.12 307 PHE A C 1
ATOM 2471 O O . PHE A 1 307 ? 1.035 -8.606 -6.460 1.00 97.12 307 PHE A O 1
ATOM 2478 N N . ALA A 1 308 ? 0.826 -7.068 -4.815 1.00 93.06 308 ALA A N 1
ATOM 2479 C CA . ALA A 1 308 ? -0.319 -7.643 -4.109 1.00 93.06 308 ALA A CA 1
ATOM 2480 C C . ALA A 1 308 ? -1.652 -7.000 -4.529 1.00 93.06 308 ALA A C 1
ATOM 2482 O O . ALA A 1 308 ? -2.719 -7.539 -4.281 1.00 93.06 308 ALA A O 1
ATOM 2483 N N . THR A 1 309 ? -1.608 -5.846 -5.191 1.00 91.81 309 THR A N 1
ATOM 2484 C CA . THR A 1 309 ? -2.731 -5.306 -5.964 1.00 91.81 309 THR A CA 1
ATOM 2485 C C . THR A 1 309 ? -2.180 -4.571 -7.176 1.00 91.81 309 THR A C 1
ATOM 2487 O O . THR A 1 309 ? -1.189 -3.847 -7.064 1.00 91.81 309 THR A O 1
ATOM 2490 N N . GLY A 1 310 ? -2.777 -4.787 -8.349 1.00 90.62 310 GLY A N 1
ATOM 2491 C CA . GLY A 1 310 ? -2.352 -4.103 -9.572 1.00 90.62 310 GLY A CA 1
ATOM 2492 C C . GLY A 1 310 ? -2.949 -2.723 -9.760 1.00 90.62 310 GLY A C 1
ATOM 2493 O O . GLY A 1 310 ? -2.335 -1.859 -10.394 1.00 90.62 310 GLY A O 1
ATOM 2494 N N . ARG A 1 311 ? -4.122 -2.498 -9.165 1.00 92.25 311 ARG A N 1
ATOM 2495 C CA . ARG A 1 311 ? -4.842 -1.240 -9.277 1.00 92.25 311 ARG A CA 1
ATOM 2496 C C . ARG A 1 311 ? -4.354 -0.251 -8.237 1.00 92.25 311 ARG A C 1
ATOM 2498 O O . ARG A 1 311 ? -4.754 -0.312 -7.076 1.00 92.25 311 ARG A O 1
ATOM 2505 N N . LEU A 1 312 ? -3.489 0.656 -8.679 1.00 90.25 312 LEU A N 1
ATOM 2506 C CA . LEU A 1 312 ? -2.861 1.650 -7.811 1.00 90.25 312 LEU A CA 1
ATOM 2507 C C . LEU A 1 312 ? -3.687 2.935 -7.710 1.00 90.25 312 LEU A C 1
ATOM 2509 O O . LEU A 1 312 ? -3.583 3.639 -6.716 1.00 90.25 312 LEU A O 1
ATOM 2513 N N . GLU A 1 313 ? -4.524 3.233 -8.708 1.00 88.38 313 GLU A N 1
ATOM 2514 C CA . GLU A 1 313 ? -5.402 4.411 -8.723 1.00 88.38 313 GLU A CA 1
ATOM 2515 C C . GLU A 1 313 ? -6.773 4.063 -9.336 1.00 88.38 313 GLU A C 1
ATOM 2517 O O . GLU A 1 313 ? -6.929 3.011 -9.968 1.00 88.38 313 GLU A O 1
ATOM 2522 N N . PRO A 1 314 ? -7.800 4.931 -9.219 1.00 86.12 314 PRO A N 1
ATOM 2523 C CA . PRO A 1 314 ? -9.128 4.642 -9.766 1.00 86.12 314 PRO A CA 1
ATOM 2524 C C . PRO A 1 314 ? -9.136 4.297 -11.262 1.00 86.12 314 PRO A C 1
ATOM 2526 O O . PRO A 1 314 ? -9.961 3.487 -11.693 1.00 86.12 314 PRO A O 1
ATOM 2529 N N . THR A 1 315 ? -8.223 4.870 -12.045 1.00 88.88 315 THR A N 1
ATOM 2530 C CA . THR A 1 315 ? -8.101 4.657 -13.495 1.00 88.88 315 THR A CA 1
ATOM 2531 C C . THR A 1 315 ? -6.869 3.849 -13.897 1.00 88.88 315 THR A C 1
ATOM 2533 O O . THR A 1 315 ? -6.787 3.460 -15.057 1.00 88.88 315 THR A O 1
ATOM 2536 N N . TYR A 1 316 ? -5.940 3.566 -12.981 1.00 91.88 316 TYR A N 1
ATOM 2537 C CA . TYR A 1 316 ? -4.649 2.955 -13.297 1.00 91.88 316 TYR A CA 1
ATOM 2538 C C . TYR A 1 316 ? -4.508 1.567 -12.670 1.00 91.88 316 TYR A C 1
ATOM 2540 O O . TYR A 1 316 ? -4.494 1.422 -11.445 1.00 91.88 316 TYR A O 1
ATOM 2548 N N . ASP A 1 317 ? -4.379 0.555 -13.525 1.00 94.75 317 ASP A N 1
ATOM 2549 C CA . ASP A 1 317 ? -4.140 -0.838 -13.153 1.00 94.75 317 ASP A CA 1
ATOM 2550 C C . ASP A 1 317 ? -3.059 -1.436 -14.051 1.00 94.75 317 ASP A C 1
ATOM 2552 O O . ASP A 1 317 ? -3.300 -1.704 -15.227 1.00 94.75 317 ASP A O 1
ATOM 2556 N N . ILE A 1 318 ? -1.860 -1.595 -13.492 1.00 96.00 318 ILE A N 1
ATOM 2557 C CA . ILE A 1 318 ? -0.668 -2.062 -14.213 1.00 96.00 318 ILE A CA 1
ATOM 2558 C C . ILE A 1 318 ? -0.400 -3.556 -14.008 1.00 96.00 318 ILE A C 1
ATOM 2560 O O . ILE A 1 318 ? 0.423 -4.134 -14.711 1.00 96.00 318 ILE A O 1
ATOM 2564 N N . SER A 1 319 ? -1.088 -4.197 -13.058 1.00 96.69 319 SER A N 1
ATOM 2565 C CA . SER A 1 319 ? -0.926 -5.628 -12.777 1.00 96.69 319 SER A CA 1
ATOM 2566 C C . SER A 1 319 ? -2.289 -6.309 -12.587 1.00 96.69 319 SER A C 1
ATOM 2568 O O . SER A 1 319 ? -2.607 -6.730 -11.474 1.00 96.69 319 SER A O 1
ATOM 2570 N N . PRO A 1 320 ? -3.091 -6.490 -13.655 1.00 94.50 320 PRO A N 1
ATOM 2571 C CA . PRO A 1 320 ? -4.458 -7.008 -13.538 1.00 94.50 320 PRO A CA 1
ATOM 2572 C C . PRO A 1 320 ? -4.576 -8.432 -12.968 1.00 94.50 320 PRO A C 1
ATOM 2574 O O . PRO A 1 320 ? -5.659 -8.827 -12.544 1.00 94.50 320 PRO A O 1
ATOM 2577 N N . LYS A 1 321 ? -3.493 -9.228 -12.963 1.00 94.56 321 LYS A N 1
ATOM 2578 C CA . LYS A 1 321 ? -3.450 -10.557 -12.318 1.00 94.56 321 LYS A CA 1
ATOM 2579 C C . LYS A 1 321 ? -3.234 -10.478 -10.798 1.00 94.56 321 LYS A C 1
ATOM 2581 O O . LYS A 1 321 ? -3.387 -11.491 -10.122 1.00 94.56 321 LYS A O 1
ATOM 2586 N N . SER A 1 322 ? -2.864 -9.314 -10.259 1.00 94.62 322 SER A N 1
ATOM 2587 C CA . SER A 1 322 ? -2.607 -9.119 -8.830 1.00 94.62 322 SER A CA 1
ATOM 2588 C C . SER A 1 322 ? -3.848 -8.672 -8.067 1.00 94.62 322 SER A C 1
ATOM 2590 O O . SER A 1 322 ? -4.442 -7.638 -8.374 1.00 94.62 322 SER A O 1
ATOM 2592 N N . ASP A 1 323 ? -4.158 -9.380 -6.987 1.00 90.94 323 ASP A N 1
ATOM 2593 C CA . ASP A 1 323 ? -5.182 -9.026 -6.012 1.00 90.94 323 ASP A CA 1
ATOM 2594 C C . ASP A 1 323 ? -4.837 -9.555 -4.605 1.00 90.94 323 ASP A C 1
ATOM 2596 O O . ASP A 1 323 ? -3.803 -10.178 -4.373 1.00 90.94 323 ASP A O 1
ATOM 2600 N N . LEU A 1 324 ? -5.736 -9.351 -3.638 1.00 88.62 324 LEU A N 1
ATOM 2601 C CA . LEU A 1 324 ? -5.537 -9.792 -2.251 1.00 88.62 324 LEU A CA 1
ATOM 2602 C C . LEU A 1 324 ? -5.386 -11.323 -2.098 1.00 88.62 324 LEU A C 1
ATOM 2604 O O . LEU A 1 324 ? -5.097 -11.795 -1.002 1.00 88.62 324 LEU A O 1
ATOM 2608 N N . LYS A 1 325 ? -5.609 -12.103 -3.163 1.00 89.56 325 LYS A N 1
ATOM 2609 C CA . LYS A 1 325 ? -5.512 -13.568 -3.223 1.00 89.56 325 LYS A CA 1
ATOM 2610 C C . LYS A 1 325 ? -4.432 -14.046 -4.212 1.00 89.56 325 LYS A C 1
ATOM 2612 O O . LYS A 1 325 ? -4.064 -15.216 -4.167 1.00 89.56 325 LYS A O 1
ATOM 2617 N N . ASN A 1 326 ? -3.894 -13.168 -5.056 1.00 92.94 326 ASN A N 1
ATOM 2618 C CA . ASN A 1 326 ? -2.953 -13.478 -6.126 1.00 92.94 326 ASN A CA 1
ATOM 2619 C C . ASN A 1 326 ? -1.846 -12.425 -6.186 1.00 92.94 326 ASN A C 1
ATOM 2621 O O . ASN A 1 326 ? -2.098 -11.231 -6.318 1.00 92.94 326 ASN A O 1
ATOM 2625 N N . ARG A 1 327 ? -0.591 -12.869 -6.160 1.00 95.38 327 ARG A N 1
ATOM 2626 C CA . ARG A 1 327 ? 0.573 -11.994 -6.322 1.00 95.38 327 ARG A CA 1
ATOM 2627 C C . ARG A 1 327 ? 1.207 -12.239 -7.680 1.00 95.38 327 ARG A C 1
ATOM 2629 O O . ARG A 1 327 ? 1.304 -13.380 -8.118 1.00 95.38 327 ARG A O 1
ATOM 2636 N N . ALA A 1 328 ? 1.678 -11.178 -8.321 1.00 97.44 328 ALA A N 1
ATOM 2637 C CA . ALA A 1 328 ? 2.401 -11.256 -9.585 1.00 97.44 328 ALA A CA 1
ATOM 2638 C C . ALA A 1 328 ? 3.614 -10.328 -9.556 1.00 97.44 328 ALA A C 1
ATOM 2640 O O . ALA A 1 328 ? 3.633 -9.348 -8.804 1.00 97.44 328 ALA A O 1
ATOM 2641 N N . PHE A 1 329 ? 4.625 -10.637 -10.364 1.00 98.31 329 PHE A N 1
ATOM 2642 C CA . PHE A 1 329 ? 5.695 -9.694 -10.664 1.00 98.31 329 PHE A CA 1
ATOM 2643 C C . PHE A 1 329 ? 5.553 -9.181 -12.092 1.00 98.31 329 PHE A C 1
ATOM 2645 O O . PHE A 1 329 ? 5.119 -9.921 -12.969 1.00 98.31 329 PHE A O 1
ATOM 2652 N N . LEU A 1 330 ? 5.965 -7.936 -12.317 1.00 98.56 330 LEU A N 1
ATOM 2653 C CA . LEU A 1 330 ? 6.069 -7.307 -13.628 1.00 98.56 330 LEU A CA 1
ATOM 2654 C C . LEU A 1 330 ? 7.478 -6.748 -13.804 1.00 98.56 330 LEU A C 1
ATOM 2656 O O . LEU A 1 330 ? 7.961 -6.011 -12.945 1.00 98.56 330 LEU A O 1
ATOM 2660 N N . SER A 1 331 ? 8.099 -7.064 -14.934 1.00 98.44 331 SER A N 1
ATOM 2661 C CA . SER A 1 331 ? 9.321 -6.440 -15.428 1.00 98.44 331 SER A CA 1
ATOM 2662 C C . SER A 1 331 ? 9.057 -5.830 -16.799 1.00 98.44 331 SER A C 1
ATOM 2664 O O . SER A 1 331 ? 8.520 -6.513 -17.666 1.00 98.44 331 SER A O 1
ATOM 2666 N N . ILE A 1 332 ? 9.464 -4.578 -17.010 1.00 98.25 332 ILE A N 1
ATOM 2667 C CA . ILE A 1 332 ? 9.480 -3.927 -18.325 1.00 98.25 332 ILE A CA 1
ATOM 2668 C C . ILE A 1 332 ? 10.898 -3.421 -18.592 1.00 98.25 332 ILE A C 1
ATOM 2670 O O . ILE A 1 332 ? 11.445 -2.605 -17.840 1.00 98.25 332 ILE A O 1
ATOM 2674 N N . LYS A 1 333 ? 11.491 -3.889 -19.688 1.00 97.00 333 LYS A N 1
ATOM 2675 C CA . LYS A 1 333 ? 12.787 -3.439 -20.193 1.00 97.00 333 LYS A CA 1
ATOM 2676 C C . LYS A 1 333 ? 12.594 -2.312 -21.208 1.00 97.00 333 LYS A C 1
ATOM 2678 O O . LYS A 1 333 ? 11.734 -2.384 -22.081 1.00 97.00 333 LYS A O 1
ATOM 2683 N N . GLU A 1 334 ? 13.417 -1.270 -21.108 1.00 93.38 334 GLU A N 1
ATOM 2684 C CA . GLU A 1 334 ? 13.366 -0.138 -22.043 1.00 93.38 334 GLU A CA 1
ATOM 2685 C C . GLU A 1 334 ? 13.981 -0.441 -23.416 1.00 93.38 334 GLU A C 1
ATOM 2687 O O . GLU A 1 334 ? 13.490 0.033 -24.433 1.00 93.38 334 GLU A O 1
ATOM 2692 N N . ASN A 1 335 ? 15.065 -1.222 -23.446 1.00 89.25 335 ASN A N 1
ATOM 2693 C CA . ASN A 1 335 ? 15.777 -1.634 -24.662 1.00 89.25 335 ASN A CA 1
ATOM 2694 C C . ASN A 1 335 ? 16.147 -0.482 -25.630 1.00 89.25 335 ASN A C 1
ATOM 2696 O O . ASN A 1 335 ? 16.148 -0.652 -26.844 1.00 89.25 335 ASN A O 1
ATOM 2700 N N . GLY A 1 336 ? 16.450 0.706 -25.094 1.00 87.19 336 GLY A N 1
ATOM 2701 C CA . GLY A 1 336 ? 16.847 1.882 -25.879 1.00 87.19 336 GLY A CA 1
ATOM 2702 C C . GLY A 1 336 ? 15.697 2.660 -26.531 1.00 87.19 336 GLY A C 1
ATOM 2703 O O . GLY A 1 336 ? 15.943 3.739 -27.065 1.00 87.19 336 GLY A O 1
ATOM 2704 N N . ASP A 1 337 ? 14.453 2.178 -26.446 1.00 91.38 337 ASP A N 1
ATOM 2705 C CA . ASP A 1 337 ? 13.258 2.902 -26.890 1.00 91.38 337 ASP A CA 1
ATOM 2706 C C . ASP A 1 337 ? 12.468 3.414 -25.680 1.00 91.38 337 ASP A C 1
ATOM 2708 O O . ASP A 1 337 ? 11.513 2.802 -25.188 1.00 91.38 337 ASP A O 1
ATOM 2712 N N . ARG A 1 338 ? 12.885 4.586 -25.190 1.00 92.25 338 ARG A N 1
ATOM 2713 C CA . ARG A 1 338 ? 12.260 5.262 -24.046 1.00 92.25 338 ARG A CA 1
ATOM 2714 C C . ARG A 1 338 ? 10.772 5.521 -24.265 1.00 92.25 338 ARG A C 1
ATOM 2716 O O . ARG A 1 338 ? 10.008 5.444 -23.309 1.00 92.25 338 ARG A O 1
ATOM 2723 N N . LYS A 1 339 ? 10.354 5.856 -25.488 1.00 92.44 339 LYS A N 1
ATOM 2724 C CA . LYS A 1 339 ? 8.953 6.185 -25.756 1.00 92.44 339 LYS A CA 1
ATOM 2725 C C . LYS A 1 339 ? 8.095 4.933 -25.612 1.00 92.44 339 LYS A C 1
ATOM 2727 O O . LYS A 1 339 ? 7.162 4.941 -24.819 1.00 92.44 339 LYS A O 1
ATOM 2732 N N . ASN A 1 340 ? 8.471 3.851 -26.293 1.00 93.69 340 ASN A N 1
ATOM 2733 C CA . ASN A 1 340 ? 7.769 2.575 -26.190 1.00 93.69 340 ASN A CA 1
ATOM 2734 C C . ASN A 1 340 ? 7.760 2.045 -24.745 1.00 93.69 340 ASN A C 1
ATOM 2736 O O . ASN A 1 340 ? 6.745 1.556 -24.262 1.00 93.69 340 ASN A O 1
ATOM 2740 N N . PHE A 1 341 ? 8.867 2.196 -24.012 1.00 95.38 341 PHE A N 1
ATOM 2741 C CA . PHE A 1 341 ? 8.925 1.873 -22.585 1.00 95.38 341 PHE A CA 1
ATOM 2742 C C . PHE A 1 341 ? 7.858 2.602 -21.757 1.00 95.38 341 PHE A C 1
ATOM 2744 O O . PHE A 1 341 ? 7.158 1.977 -20.960 1.00 95.38 341 PHE A O 1
ATOM 2751 N N . ILE A 1 342 ? 7.725 3.917 -21.948 1.00 93.81 342 ILE A N 1
ATOM 2752 C CA . ILE A 1 342 ? 6.718 4.713 -21.243 1.00 93.81 342 ILE A CA 1
ATOM 2753 C C . ILE A 1 342 ? 5.310 4.349 -21.713 1.00 93.81 342 ILE A C 1
ATOM 2755 O O . ILE A 1 342 ? 4.431 4.198 -20.869 1.00 93.81 342 ILE A O 1
ATOM 2759 N N . ASP A 1 343 ? 5.096 4.128 -23.011 1.00 93.69 343 ASP A N 1
ATOM 2760 C CA . ASP A 1 343 ? 3.799 3.711 -23.556 1.00 93.69 343 ASP A CA 1
ATOM 2761 C C . ASP A 1 343 ? 3.310 2.408 -22.888 1.00 93.69 343 ASP A C 1
ATOM 2763 O O . ASP A 1 343 ? 2.154 2.329 -22.469 1.00 93.69 343 ASP A O 1
ATOM 2767 N N . LYS A 1 344 ? 4.205 1.435 -22.654 1.00 95.38 344 LYS A N 1
ATOM 2768 C CA . LYS A 1 344 ? 3.886 0.187 -21.930 1.00 95.38 344 LYS A CA 1
ATOM 2769 C C . LYS A 1 344 ? 3.435 0.418 -20.490 1.00 95.38 344 LYS A C 1
ATOM 2771 O O . LYS A 1 344 ? 2.508 -0.243 -20.031 1.00 95.38 344 LYS A O 1
ATOM 2776 N N . ILE A 1 345 ? 4.064 1.354 -19.780 1.00 94.75 345 ILE A N 1
ATOM 2777 C CA . ILE A 1 345 ? 3.634 1.749 -18.429 1.00 94.75 345 ILE A CA 1
ATOM 2778 C C . ILE A 1 345 ? 2.262 2.432 -18.508 1.00 94.75 345 ILE A C 1
ATOM 2780 O O . ILE A 1 345 ? 1.363 2.142 -17.720 1.00 94.75 345 ILE A O 1
ATOM 2784 N N . MET A 1 346 ? 2.064 3.306 -19.495 1.00 93.12 346 MET A N 1
ATOM 2785 C CA . MET A 1 346 ? 0.818 4.051 -19.671 1.00 93.12 346 MET A CA 1
ATOM 2786 C C . MET A 1 346 ? -0.368 3.173 -20.083 1.00 93.12 346 MET A C 1
ATOM 2788 O O . MET A 1 346 ? -1.511 3.551 -19.816 1.00 93.12 346 MET A O 1
ATOM 2792 N N . TYR A 1 347 ? -0.140 1.976 -20.631 1.00 94.38 347 TYR A N 1
ATOM 2793 C CA . TYR A 1 347 ? -1.212 1.010 -20.885 1.00 94.38 347 TYR A CA 1
ATOM 2794 C C . TYR A 1 347 ? -1.985 0.607 -19.620 1.00 94.38 347 TYR A C 1
ATOM 2796 O O . TYR A 1 347 ? -3.142 0.203 -19.740 1.00 94.38 347 TYR A O 1
ATOM 2804 N N . GLY A 1 348 ? -1.438 0.811 -18.414 1.00 93.19 348 GLY A N 1
ATOM 2805 C CA . GLY A 1 348 ? -2.182 0.615 -17.163 1.00 93.19 348 GLY A CA 1
ATOM 2806 C C . GLY A 1 348 ? -3.451 1.478 -17.037 1.00 93.19 348 GLY A C 1
ATOM 2807 O O . GLY A 1 348 ? -4.407 1.104 -16.347 1.00 93.19 348 GLY A O 1
ATOM 2808 N N . TYR A 1 349 ? -3.527 2.608 -17.749 1.00 92.00 349 TYR A N 1
ATOM 2809 C CA . TYR A 1 349 ? -4.738 3.438 -17.819 1.00 92.00 349 TYR A CA 1
ATOM 2810 C C . TYR A 1 349 ? -5.819 2.884 -18.763 1.00 92.00 349 TYR A C 1
ATOM 2812 O O . TYR A 1 349 ? -6.966 3.326 -18.708 1.00 92.00 349 TYR A O 1
ATOM 2820 N N . GLY A 1 350 ? -5.463 1.933 -19.631 1.00 90.81 350 GLY A N 1
ATOM 2821 C CA . GLY A 1 350 ? -6.336 1.359 -20.653 1.00 90.81 350 GLY A CA 1
ATOM 2822 C C . GLY A 1 350 ? -7.176 0.179 -20.165 1.00 90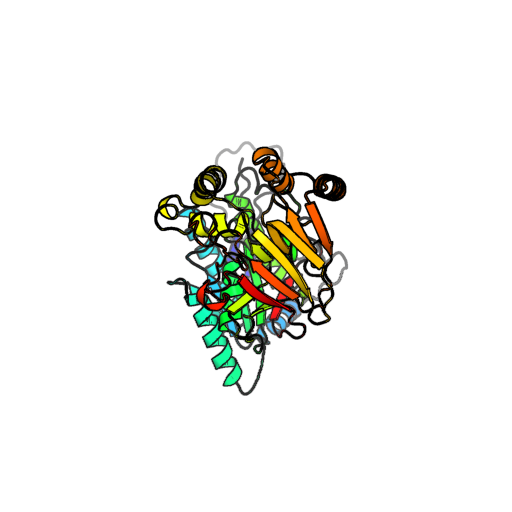.81 350 GLY A C 1
ATOM 2823 O O . GLY A 1 350 ? -7.430 0.009 -18.973 1.00 90.81 350 GLY A O 1
ATOM 2824 N N . ASP A 1 351 ? -7.627 -0.654 -21.098 1.00 91.44 351 ASP A N 1
ATOM 2825 C CA . ASP A 1 351 ? -8.340 -1.890 -20.776 1.00 91.44 351 ASP A CA 1
ATOM 2826 C C . ASP A 1 351 ? -7.375 -2.969 -20.254 1.00 91.44 351 ASP A C 1
ATOM 2828 O O . ASP A 1 351 ? -6.308 -3.198 -20.825 1.00 91.44 351 ASP A O 1
ATOM 2832 N N . GLY A 1 352 ? -7.755 -3.644 -19.164 1.00 89.38 352 GLY A N 1
ATOM 2833 C CA . GLY A 1 352 ? -6.905 -4.645 -18.519 1.00 89.38 352 GLY A CA 1
ATOM 2834 C C . GLY A 1 352 ? -6.651 -5.884 -19.382 1.00 89.38 352 GLY A C 1
ATOM 2835 O O . GLY A 1 352 ? -5.563 -6.441 -19.316 1.00 89.38 352 GLY A O 1
ATOM 2836 N N . LYS A 1 353 ? -7.599 -6.308 -20.228 1.00 91.81 353 LYS A N 1
ATOM 2837 C CA . LYS A 1 353 ? -7.395 -7.458 -21.126 1.00 91.81 353 LYS A CA 1
ATOM 2838 C C . LYS A 1 353 ? -6.425 -7.101 -22.242 1.00 91.81 353 LYS A C 1
ATOM 2840 O O . LYS A 1 353 ? -5.499 -7.859 -22.502 1.00 91.81 353 LYS A O 1
ATOM 2845 N N . VAL A 1 354 ? -6.588 -5.916 -22.832 1.00 93.25 354 VAL A N 1
ATOM 2846 C CA . VAL A 1 354 ? -5.662 -5.401 -23.854 1.00 93.25 354 VAL A CA 1
ATOM 2847 C C . VAL A 1 354 ? -4.247 -5.263 -23.288 1.00 93.25 354 VAL A C 1
ATOM 2849 O O . VAL A 1 354 ? -3.281 -5.630 -23.953 1.00 93.25 354 VAL A O 1
ATOM 2852 N N . LEU A 1 355 ? -4.111 -4.794 -22.041 1.00 94.69 355 LEU A N 1
ATOM 2853 C CA . LEU A 1 355 ? -2.823 -4.743 -21.346 1.00 94.69 355 LEU A CA 1
ATOM 2854 C C . LEU A 1 355 ? -2.169 -6.130 -21.252 1.00 94.69 355 LEU A C 1
ATOM 2856 O O . LEU A 1 355 ? -0.997 -6.271 -21.593 1.00 94.69 355 LEU A O 1
ATOM 2860 N N . LEU A 1 356 ? -2.923 -7.146 -20.820 1.00 95.69 356 LEU A N 1
ATOM 2861 C CA . LEU A 1 356 ? -2.420 -8.518 -20.705 1.00 95.69 356 LEU A CA 1
ATOM 2862 C C . LEU A 1 356 ? -1.992 -9.089 -22.060 1.00 95.69 356 LEU A C 1
ATOM 2864 O O . LEU A 1 356 ? 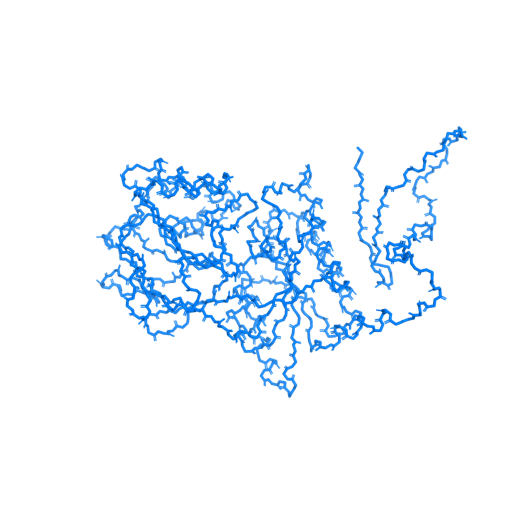-0.901 -9.641 -22.162 1.00 95.69 356 LEU A O 1
ATOM 2868 N N . GLU A 1 357 ? -2.803 -8.903 -23.103 1.00 95.38 357 GLU A N 1
ATOM 2869 C CA . GLU A 1 357 ? -2.460 -9.345 -24.459 1.00 95.38 357 GLU A CA 1
ATOM 2870 C C . GLU A 1 357 ? -1.192 -8.667 -24.991 1.00 95.38 357 GLU A C 1
ATOM 2872 O O . GLU A 1 357 ? -0.406 -9.298 -25.700 1.00 95.38 357 GLU A O 1
ATOM 2877 N N . ASN A 1 358 ? -0.987 -7.388 -24.662 1.00 94.12 358 ASN A N 1
ATOM 2878 C CA . ASN A 1 358 ? 0.226 -6.662 -25.026 1.00 94.12 358 ASN A CA 1
ATOM 2879 C C . ASN A 1 358 ? 1.442 -7.194 -24.262 1.00 94.12 358 ASN A C 1
ATOM 2881 O O . ASN A 1 358 ? 2.488 -7.402 -24.869 1.00 94.12 358 ASN A O 1
ATOM 2885 N N . PHE A 1 359 ? 1.308 -7.453 -22.959 1.00 96.38 359 PHE A N 1
ATOM 2886 C CA . PHE A 1 359 ? 2.387 -8.021 -22.146 1.00 96.38 359 PHE A CA 1
ATOM 2887 C C . PHE A 1 359 ? 2.806 -9.413 -22.624 1.00 96.38 359 PHE A C 1
ATOM 2889 O O . PHE A 1 359 ? 3.995 -9.695 -22.683 1.00 96.38 359 PHE A O 1
ATOM 2896 N N . GLU A 1 360 ? 1.859 -10.270 -23.010 1.00 95.00 360 GLU A N 1
ATOM 2897 C CA . GLU A 1 360 ? 2.152 -11.638 -23.463 1.00 95.00 360 GLU A CA 1
ATOM 2898 C C . GLU A 1 360 ? 2.890 -11.698 -24.809 1.00 95.00 360 GLU A C 1
ATOM 2900 O O . GLU A 1 360 ? 3.583 -12.675 -25.091 1.00 95.00 360 GLU A O 1
ATOM 2905 N N . LYS A 1 361 ? 2.755 -10.663 -25.646 1.00 95.56 361 LYS A N 1
ATOM 2906 C CA . LYS A 1 361 ? 3.378 -10.593 -26.978 1.00 95.56 361 LYS A CA 1
ATOM 2907 C C . LYS A 1 361 ? 4.718 -9.854 -26.986 1.00 95.56 361 LYS A C 1
ATOM 2909 O O . LYS A 1 361 ? 5.401 -9.867 -28.008 1.00 95.56 361 LYS A O 1
ATOM 2914 N N . ASP A 1 362 ? 5.076 -9.183 -25.896 1.00 96.19 362 ASP A N 1
ATOM 2915 C CA . ASP A 1 362 ? 6.234 -8.296 -25.841 1.00 96.19 362 ASP A CA 1
ATOM 2916 C C . ASP A 1 362 ? 7.429 -8.973 -25.167 1.00 96.19 362 ASP A C 1
ATOM 2918 O O . ASP A 1 362 ? 7.448 -9.180 -23.958 1.00 96.19 362 ASP A O 1
ATOM 2922 N N . GLU A 1 363 ? 8.475 -9.255 -25.943 1.00 96.06 363 GLU A N 1
ATOM 2923 C CA . GLU A 1 363 ? 9.716 -9.878 -25.454 1.00 96.06 363 GLU A CA 1
ATOM 2924 C C . GLU A 1 363 ? 10.461 -9.054 -24.385 1.00 96.06 363 GLU A C 1
ATOM 2926 O O . GLU A 1 363 ? 11.320 -9.578 -23.677 1.00 96.06 363 GLU A O 1
ATOM 2931 N N . ASN A 1 364 ? 10.149 -7.760 -24.256 1.00 97.00 364 ASN A N 1
ATOM 2932 C CA . ASN A 1 364 ? 10.732 -6.874 -23.250 1.00 97.00 364 ASN A CA 1
ATOM 2933 C C . ASN A 1 364 ? 9.884 -6.796 -21.975 1.00 97.00 364 ASN A C 1
ATOM 2935 O O . ASN A 1 364 ? 10.201 -5.997 -21.088 1.00 97.00 364 ASN A O 1
ATOM 2939 N N . VAL A 1 365 ? 8.811 -7.583 -21.880 1.00 98.06 365 VAL A N 1
ATOM 2940 C CA . VAL A 1 365 ? 7.947 -7.666 -20.707 1.00 98.06 365 VAL A CA 1
ATOM 2941 C C . VAL A 1 365 ? 7.978 -9.085 -20.149 1.00 98.06 365 VAL A C 1
ATOM 2943 O O . VAL A 1 365 ? 7.799 -10.060 -20.867 1.00 98.06 365 VAL A O 1
ATOM 2946 N N . ALA A 1 366 ? 8.187 -9.204 -18.840 1.00 98.19 366 ALA A N 1
ATOM 2947 C CA . ALA A 1 366 ? 7.973 -10.452 -18.114 1.00 98.19 366 ALA A CA 1
ATOM 2948 C C . ALA A 1 366 ? 6.896 -10.215 -17.060 1.00 98.19 366 ALA A C 1
ATOM 2950 O O . ALA A 1 366 ? 7.048 -9.330 -16.215 1.00 98.19 366 ALA A O 1
ATOM 2951 N N . TYR A 1 367 ? 5.804 -10.977 -17.126 1.00 98.19 367 TYR A N 1
ATOM 2952 C CA . TYR A 1 367 ? 4.657 -10.795 -16.244 1.00 98.19 367 TYR A CA 1
ATOM 2953 C C . TYR A 1 367 ? 4.042 -12.129 -15.823 1.00 98.19 367 TYR A C 1
ATOM 2955 O O . TYR A 1 367 ? 3.320 -12.772 -16.591 1.00 98.19 367 TYR A O 1
ATOM 2963 N N . GLU A 1 368 ? 4.310 -12.542 -14.586 1.00 97.12 368 GLU A N 1
ATOM 2964 C CA . GLU A 1 368 ? 3.933 -13.869 -14.097 1.00 97.12 368 GLU A CA 1
ATOM 2965 C C . GLU A 1 368 ? 3.424 -13.851 -12.657 1.00 97.12 368 GLU A C 1
ATOM 2967 O O . GLU A 1 368 ? 3.812 -13.018 -11.833 1.00 97.12 368 GLU A O 1
ATOM 2972 N N . ASN A 1 369 ? 2.577 -14.834 -12.345 1.00 96.75 369 ASN A N 1
ATOM 2973 C CA . ASN A 1 369 ? 2.105 -15.077 -10.990 1.00 96.75 369 ASN A CA 1
ATOM 2974 C C . ASN A 1 369 ? 3.218 -15.664 -10.119 1.00 96.75 369 ASN A C 1
ATOM 2976 O O . ASN A 1 369 ? 4.016 -16.501 -10.545 1.00 96.75 369 ASN A O 1
ATOM 2980 N N . VAL A 1 370 ? 3.207 -15.270 -8.853 1.00 95.25 370 VAL A N 1
ATOM 2981 C CA . VAL A 1 370 ? 4.107 -15.753 -7.816 1.00 95.25 370 VAL A CA 1
ATOM 2982 C C . VAL A 1 370 ? 3.264 -16.289 -6.672 1.00 95.25 370 VAL A C 1
ATOM 2984 O O . VAL A 1 370 ? 2.361 -15.607 -6.191 1.00 95.25 370 VAL A O 1
ATOM 2987 N N . ASP A 1 371 ? 3.573 -17.502 -6.217 1.00 92.62 371 ASP A N 1
ATOM 2988 C CA . ASP A 1 371 ? 2.857 -18.129 -5.106 1.00 92.62 371 ASP A CA 1
ATOM 2989 C C . ASP A 1 371 ? 2.899 -17.215 -3.872 1.00 92.62 371 ASP A C 1
ATOM 2991 O O . ASP A 1 371 ? 3.966 -16.720 -3.504 1.00 92.62 371 ASP A O 1
ATOM 2995 N N . LEU A 1 372 ? 1.753 -16.969 -3.233 1.00 90.69 372 LEU A N 1
ATOM 2996 C CA . LEU A 1 372 ? 1.672 -16.170 -2.010 1.00 90.69 372 LEU A CA 1
ATOM 2997 C C . LEU A 1 372 ? 2.471 -16.779 -0.856 1.00 90.69 372 LEU A C 1
ATOM 2999 O O . LEU A 1 372 ? 2.935 -16.038 0.003 1.00 90.69 372 LEU A O 1
ATOM 3003 N N . GLN A 1 373 ? 2.647 -18.098 -0.822 1.00 90.19 373 GLN A N 1
ATOM 3004 C CA . GLN A 1 373 ? 3.395 -18.790 0.228 1.00 90.19 373 GLN A CA 1
ATOM 3005 C C . GLN A 1 373 ? 4.908 -18.727 0.020 1.00 90.19 373 GLN A C 1
ATOM 3007 O O . GLN A 1 373 ? 5.671 -19.015 0.944 1.00 90.19 373 GLN A O 1
ATOM 3012 N N . ASP A 1 374 ? 5.359 -18.352 -1.177 1.00 94.50 374 ASP A N 1
ATOM 3013 C CA . ASP A 1 374 ? 6.780 -18.225 -1.434 1.00 94.50 374 ASP A CA 1
ATOM 3014 C C . ASP A 1 374 ? 7.354 -16.995 -0.727 1.00 94.50 374 ASP A C 1
ATOM 3016 O O . ASP A 1 374 ? 6.900 -15.859 -0.881 1.00 94.50 374 ASP A O 1
ATOM 3020 N N . GLU A 1 375 ? 8.411 -17.235 0.034 1.00 96.00 375 GLU A N 1
ATOM 3021 C CA . GLU A 1 375 ? 9.285 -16.189 0.535 1.00 96.00 375 GLU A CA 1
ATOM 3022 C C . GLU A 1 375 ? 10.239 -15.778 -0.584 1.00 96.00 375 GLU A C 1
ATOM 3024 O O . GLU A 1 375 ? 11.004 -16.613 -1.073 1.00 96.00 375 GLU A O 1
ATOM 3029 N N . LEU A 1 376 ? 10.172 -14.513 -0.997 1.00 97.56 376 LEU A N 1
ATOM 3030 C CA . LEU A 1 376 ? 10.905 -14.005 -2.153 1.00 97.56 376 LEU A CA 1
ATOM 3031 C C . LEU A 1 376 ? 12.125 -13.195 -1.732 1.00 97.56 376 LEU A C 1
ATOM 3033 O O . LEU A 1 376 ? 12.113 -12.512 -0.713 1.00 97.56 376 LEU A O 1
ATOM 3037 N N . TYR A 1 377 ? 13.138 -13.211 -2.582 1.00 97.75 377 TYR A N 1
ATOM 3038 C CA . TYR A 1 377 ? 14.322 -12.374 -2.519 1.00 97.75 377 TYR A CA 1
ATOM 3039 C C . TYR A 1 377 ? 14.386 -11.566 -3.807 1.00 97.75 377 TYR A C 1
ATOM 3041 O O . TYR A 1 377 ? 14.417 -12.134 -4.902 1.00 97.75 377 TYR A O 1
ATOM 3049 N N . LEU A 1 378 ? 14.374 -10.245 -3.660 1.00 98.00 378 LEU A N 1
ATOM 3050 C CA . LEU A 1 378 ? 14.576 -9.288 -4.735 1.00 98.00 378 LEU A CA 1
ATOM 3051 C C . LEU A 1 378 ? 15.990 -8.725 -4.607 1.00 98.00 378 LEU A C 1
ATOM 3053 O O . LEU A 1 378 ? 16.288 -7.993 -3.664 1.00 98.00 378 LEU A O 1
ATOM 3057 N N . GLU A 1 379 ? 16.842 -9.074 -5.563 1.00 96.75 379 GLU A N 1
ATOM 3058 C CA . GLU A 1 379 ? 18.183 -8.521 -5.722 1.00 96.75 379 GLU A CA 1
ATOM 3059 C C . GLU A 1 379 ? 18.185 -7.519 -6.872 1.00 96.75 379 GLU A C 1
ATOM 3061 O O . GLU A 1 379 ? 17.715 -7.819 -7.972 1.00 96.75 379 GLU A O 1
ATOM 3066 N N . VAL A 1 380 ? 18.722 -6.329 -6.614 1.00 95.56 380 VAL A N 1
ATOM 3067 C CA . VAL A 1 380 ? 18.873 -5.258 -7.599 1.00 95.56 380 VAL A CA 1
ATOM 3068 C C . VAL A 1 380 ? 20.327 -4.817 -7.604 1.00 95.56 380 VAL A C 1
ATOM 3070 O O . VAL A 1 380 ? 20.832 -4.342 -6.589 1.00 95.56 380 VAL A O 1
ATOM 3073 N N . THR A 1 381 ? 20.999 -4.964 -8.739 1.00 93.12 381 THR A N 1
ATOM 3074 C CA . THR A 1 381 ? 22.403 -4.579 -8.906 1.00 93.12 381 THR A CA 1
ATOM 3075 C C . THR A 1 381 ? 22.507 -3.408 -9.872 1.00 93.12 381 THR A C 1
ATOM 3077 O O . THR A 1 381 ? 22.036 -3.486 -11.014 1.00 93.12 381 THR A O 1
ATOM 3080 N N . ASN A 1 382 ? 23.159 -2.334 -9.420 1.00 86.06 382 ASN A N 1
ATOM 3081 C CA . ASN A 1 382 ? 23.505 -1.209 -10.280 1.00 86.06 382 ASN A CA 1
ATOM 3082 C C . ASN A 1 382 ? 24.601 -1.641 -11.267 1.00 86.06 382 ASN A C 1
ATOM 3084 O O . ASN A 1 382 ? 25.642 -2.156 -10.860 1.00 86.06 382 ASN A O 1
ATOM 3088 N N . LYS A 1 383 ? 24.381 -1.413 -12.565 1.00 82.25 383 LYS A N 1
ATOM 3089 C CA . LYS A 1 383 ? 25.366 -1.725 -13.612 1.00 82.25 383 LYS A CA 1
ATOM 3090 C C . LYS A 1 383 ? 26.587 -0.809 -13.597 1.00 82.25 383 LYS A C 1
ATOM 3092 O O . LYS A 1 383 ? 27.651 -1.222 -14.043 1.00 82.25 383 LYS A O 1
ATOM 3097 N N . ASP A 1 384 ? 26.421 0.427 -13.138 1.00 81.31 384 ASP A N 1
ATOM 3098 C CA . ASP A 1 384 ? 27.500 1.402 -13.032 1.00 81.31 384 ASP A CA 1
ATOM 3099 C C . ASP A 1 384 ? 27.304 2.242 -11.762 1.00 81.31 384 ASP A C 1
ATOM 3101 O O . ASP A 1 384 ? 26.574 3.238 -11.766 1.00 81.31 384 ASP A O 1
ATOM 3105 N N . PRO A 1 385 ? 27.946 1.837 -10.656 1.00 72.06 385 PRO A N 1
ATOM 3106 C CA . PRO A 1 385 ? 27.790 2.506 -9.373 1.00 72.06 385 PRO A CA 1
ATOM 3107 C C . PRO A 1 385 ? 28.453 3.878 -9.288 1.00 72.06 385 PRO A C 1
ATOM 3109 O O . PRO A 1 385 ? 28.245 4.587 -8.306 1.00 72.06 385 PRO A O 1
ATOM 3112 N N . THR A 1 386 ? 29.239 4.269 -10.293 1.00 74.88 386 THR A N 1
ATOM 3113 C CA . THR A 1 386 ? 29.844 5.605 -10.345 1.00 74.88 386 THR A CA 1
ATOM 3114 C C . THR A 1 386 ? 28.903 6.650 -10.948 1.00 74.88 386 THR A C 1
ATOM 3116 O O . THR A 1 386 ? 29.106 7.850 -10.753 1.00 74.88 386 THR A O 1
ATOM 3119 N N . ASP A 1 387 ? 27.837 6.215 -11.627 1.00 76.06 387 ASP A N 1
ATOM 3120 C CA . ASP A 1 387 ? 26.832 7.090 -12.218 1.00 76.06 387 ASP A CA 1
ATOM 3121 C C . ASP A 1 387 ? 25.704 7.385 -11.216 1.00 76.06 387 ASP A C 1
ATOM 3123 O O . ASP A 1 387 ? 24.791 6.583 -11.009 1.00 76.06 387 ASP A O 1
ATOM 3127 N N . LEU A 1 388 ? 25.726 8.584 -10.624 1.00 67.44 388 LEU A N 1
ATOM 3128 C CA . LEU A 1 388 ? 24.686 9.054 -9.696 1.00 67.44 388 LEU A CA 1
ATOM 3129 C C . LEU A 1 388 ? 23.274 9.063 -10.320 1.00 67.44 388 LEU A C 1
ATOM 3131 O O . LEU A 1 388 ? 22.282 9.074 -9.593 1.00 67.44 388 LEU A O 1
ATOM 3135 N N . LYS A 1 389 ? 23.157 9.035 -11.656 1.00 72.12 389 LYS A N 1
ATOM 3136 C CA . LYS A 1 389 ? 21.875 8.950 -12.379 1.00 72.12 389 LYS A CA 1
ATOM 3137 C C . LYS A 1 389 ? 21.350 7.515 -12.530 1.00 72.12 389 LYS A C 1
ATOM 3139 O O . LYS A 1 389 ? 20.255 7.340 -13.067 1.00 72.12 389 LYS A O 1
ATOM 3144 N N . ARG A 1 390 ? 22.102 6.512 -12.058 1.00 73.50 390 ARG A N 1
ATOM 3145 C CA . ARG A 1 390 ? 21.713 5.093 -11.935 1.00 73.50 390 ARG A CA 1
ATOM 3146 C C . ARG A 1 390 ? 21.430 4.677 -10.489 1.00 73.50 390 ARG A C 1
ATOM 3148 O O . ARG A 1 390 ? 21.458 3.491 -10.176 1.00 73.50 390 ARG A O 1
ATOM 3155 N N . ASP A 1 391 ? 21.193 5.631 -9.590 1.00 76.81 391 ASP A N 1
ATOM 3156 C CA . ASP A 1 391 ? 20.980 5.304 -8.182 1.00 76.81 391 ASP A CA 1
ATOM 3157 C C . ASP A 1 391 ? 19.803 4.330 -8.010 1.00 76.81 391 ASP A C 1
ATOM 3159 O O . ASP A 1 391 ? 18.681 4.581 -8.467 1.00 76.81 391 ASP A O 1
ATOM 3163 N N . VAL A 1 392 ? 20.079 3.203 -7.356 1.00 86.00 392 VAL A N 1
ATOM 3164 C CA . VAL A 1 392 ? 19.086 2.164 -7.109 1.00 86.00 392 VAL A CA 1
ATOM 3165 C C . VAL A 1 392 ? 18.175 2.650 -6.000 1.00 86.00 392 VAL A C 1
ATOM 3167 O O . VAL A 1 392 ? 18.592 3.246 -5.009 1.00 86.00 392 VAL A O 1
ATOM 3170 N N . SER A 1 393 ? 16.883 2.432 -6.175 1.00 91.69 393 SER A N 1
ATOM 3171 C CA . SER A 1 393 ? 15.901 2.713 -5.139 1.00 91.69 393 SER A CA 1
ATOM 3172 C C . SER A 1 393 ? 14.890 1.589 -5.125 1.00 91.69 393 SER A C 1
ATOM 3174 O O . SER A 1 393 ? 14.411 1.157 -6.176 1.00 91.69 393 SER A O 1
ATOM 3176 N N . ILE A 1 394 ? 14.583 1.106 -3.928 1.00 95.50 394 ILE A N 1
ATOM 3177 C CA . ILE A 1 394 ? 13.516 0.140 -3.702 1.00 95.50 394 ILE A CA 1
ATOM 3178 C C . ILE A 1 394 ? 12.402 0.869 -2.961 1.00 95.50 394 ILE A C 1
ATOM 3180 O O . ILE A 1 394 ? 12.629 1.496 -1.926 1.00 95.50 394 ILE A O 1
ATOM 3184 N N . CYS A 1 395 ? 11.202 0.811 -3.526 1.00 95.19 395 CYS A N 1
ATOM 3185 C CA . CYS A 1 395 ? 10.002 1.388 -2.955 1.00 95.19 395 CYS A CA 1
ATOM 3186 C C . CYS A 1 395 ? 9.080 0.295 -2.414 1.00 95.19 395 CYS A C 1
ATOM 3188 O O . CYS A 1 395 ? 8.804 -0.675 -3.115 1.00 95.19 395 CYS A O 1
ATOM 3190 N N . VAL A 1 396 ? 8.557 0.500 -1.209 1.00 94.94 396 VAL A N 1
ATOM 3191 C CA . VAL A 1 396 ? 7.558 -0.338 -0.546 1.00 94.94 396 VAL A CA 1
ATOM 3192 C C . VAL A 1 396 ? 6.351 0.533 -0.204 1.00 94.94 396 VAL A C 1
ATOM 3194 O O . VAL A 1 396 ? 6.486 1.458 0.588 1.00 94.94 396 VAL A O 1
ATOM 3197 N N . ASP A 1 397 ? 5.184 0.282 -0.803 1.00 92.19 397 ASP A N 1
ATOM 3198 C CA . ASP A 1 397 ? 3.934 1.039 -0.559 1.00 92.19 397 ASP A CA 1
ATOM 3199 C C . ASP A 1 397 ? 4.079 2.583 -0.589 1.00 92.19 397 ASP A C 1
ATOM 3201 O O . ASP A 1 397 ? 3.440 3.322 0.167 1.00 92.19 397 ASP A O 1
ATOM 3205 N N . GLY A 1 398 ? 4.952 3.096 -1.459 1.00 87.94 398 GLY A N 1
ATOM 3206 C CA . GLY A 1 398 ? 5.237 4.530 -1.576 1.00 87.94 398 GLY A CA 1
ATOM 3207 C C . GLY A 1 398 ? 6.393 5.041 -0.704 1.00 87.94 398 GLY A C 1
ATOM 3208 O O . GLY A 1 398 ? 6.810 6.186 -0.866 1.00 87.94 398 GLY A O 1
ATOM 3209 N N . PHE A 1 399 ? 6.947 4.211 0.183 1.00 89.06 399 PHE A N 1
ATOM 3210 C CA . PHE A 1 399 ? 8.120 4.513 1.005 1.00 89.06 399 PHE A CA 1
ATOM 3211 C C . PHE A 1 399 ? 9.411 4.061 0.312 1.00 89.06 399 PHE A C 1
ATOM 3213 O O . PHE A 1 399 ? 9.472 2.943 -0.193 1.00 89.06 399 PHE A O 1
ATOM 3220 N N . ILE A 1 400 ? 10.442 4.908 0.273 1.00 92.69 400 ILE A N 1
ATOM 3221 C CA . ILE A 1 400 ? 11.757 4.559 -0.289 1.00 92.69 400 ILE A CA 1
ATOM 3222 C C . ILE A 1 400 ? 12.644 4.009 0.826 1.00 92.69 400 ILE A C 1
ATOM 3224 O O . ILE A 1 400 ? 12.880 4.703 1.813 1.00 92.69 400 ILE A O 1
ATOM 3228 N N . LEU A 1 401 ? 13.140 2.782 0.658 1.00 92.81 401 LEU A N 1
ATOM 3229 C CA . LEU A 1 401 ? 14.072 2.165 1.600 1.00 92.81 401 LEU A CA 1
ATOM 3230 C C . LEU A 1 401 ? 15.439 2.857 1.546 1.00 92.81 401 LEU A C 1
ATOM 3232 O O . LEU A 1 401 ? 15.881 3.295 0.481 1.00 92.81 401 LEU A O 1
ATOM 3236 N N . ASN A 1 402 ? 16.120 2.928 2.690 1.00 89.31 402 ASN A N 1
ATOM 3237 C CA . ASN A 1 402 ? 17.484 3.435 2.744 1.00 89.31 402 ASN A CA 1
ATOM 3238 C C . ASN A 1 402 ? 18.450 2.392 2.162 1.00 89.31 402 ASN A C 1
ATOM 3240 O O . ASN A 1 402 ? 18.453 1.226 2.557 1.00 89.31 402 ASN A O 1
ATOM 3244 N N . ASN A 1 403 ? 19.293 2.836 1.234 1.00 85.62 403 ASN A N 1
ATOM 3245 C CA . ASN A 1 403 ? 20.284 2.004 0.564 1.00 85.62 403 ASN A CA 1
ATOM 3246 C C . ASN A 1 403 ? 21.322 1.415 1.535 1.00 85.62 403 ASN A C 1
ATOM 3248 O O . ASN A 1 403 ? 21.823 0.322 1.279 1.00 85.62 403 ASN A O 1
ATOM 3252 N N . GLU A 1 404 ? 21.611 2.090 2.652 1.00 85.75 404 GLU A N 1
ATOM 3253 C CA . GLU A 1 404 ? 22.516 1.584 3.697 1.00 85.75 404 GLU A CA 1
ATOM 3254 C C . GLU A 1 404 ? 21.939 0.373 4.447 1.00 85.75 404 GLU A C 1
ATOM 3256 O O . GLU A 1 404 ? 22.694 -0.492 4.885 1.00 85.75 404 GLU A O 1
ATOM 3261 N N . ASP A 1 405 ? 20.611 0.270 4.540 1.00 86.50 405 ASP A N 1
ATOM 3262 C CA . ASP A 1 405 ? 19.944 -0.805 5.283 1.00 86.50 405 ASP A CA 1
ATOM 3263 C C . ASP A 1 405 ? 19.800 -2.095 4.459 1.00 86.50 405 ASP A C 1
ATOM 3265 O O . ASP A 1 405 ? 19.635 -3.183 5.019 1.00 86.50 405 ASP A O 1
ATOM 3269 N N . ILE A 1 406 ? 19.840 -1.980 3.126 1.00 85.50 406 ILE A N 1
ATOM 3270 C CA . ILE A 1 406 ? 19.517 -3.064 2.177 1.00 85.50 406 ILE A CA 1
ATOM 3271 C C . ILE A 1 406 ? 20.672 -3.449 1.254 1.00 85.50 406 ILE A C 1
ATOM 3273 O O . ILE A 1 406 ? 20.582 -4.451 0.542 1.00 85.50 406 ILE A O 1
ATOM 3277 N N . GLY A 1 407 ? 21.727 -2.640 1.214 1.00 78.19 407 GLY A N 1
ATOM 3278 C CA . GLY A 1 407 ? 22.822 -2.770 0.267 1.00 78.19 407 GLY A CA 1
ATOM 3279 C C . GLY A 1 407 ? 24.108 -3.279 0.890 1.00 78.19 407 GLY A C 1
ATOM 3280 O O . GLY A 1 407 ? 24.469 -2.930 2.010 1.00 78.19 407 GLY A O 1
ATOM 3281 N N . ASP A 1 408 ? 24.862 -4.033 0.100 1.00 73.50 408 ASP A N 1
ATOM 3282 C CA . ASP A 1 408 ? 26.312 -4.056 0.236 1.00 73.50 408 ASP A CA 1
ATOM 3283 C C . ASP A 1 408 ? 26.871 -2.970 -0.690 1.00 73.50 408 ASP A C 1
ATOM 3285 O O . ASP A 1 408 ? 26.942 -3.132 -1.911 1.00 73.50 408 ASP A O 1
ATOM 3289 N N . THR A 1 409 ? 27.239 -1.829 -0.104 1.00 66.50 409 THR A N 1
ATOM 3290 C CA . THR A 1 409 ? 27.715 -0.650 -0.844 1.00 66.50 409 THR A CA 1
ATOM 3291 C C . THR A 1 409 ? 28.957 -0.937 -1.688 1.00 66.50 409 THR A C 1
ATOM 3293 O O . THR A 1 409 ? 29.206 -0.214 -2.649 1.00 66.50 409 THR A O 1
ATOM 3296 N N . LYS A 1 410 ? 29.703 -2.013 -1.391 1.00 69.12 410 LYS A N 1
ATOM 3297 C CA . LYS A 1 410 ? 30.873 -2.433 -2.173 1.00 69.12 410 LYS A CA 1
ATOM 3298 C C . LYS A 1 410 ? 30.503 -3.205 -3.436 1.00 69.12 410 LYS A C 1
ATOM 3300 O O . LYS A 1 410 ? 31.193 -3.061 -4.440 1.00 69.12 410 LYS A O 1
ATOM 3305 N N . SER A 1 411 ? 29.456 -4.029 -3.389 1.00 73.56 411 SER A N 1
ATOM 3306 C CA . SER A 1 411 ? 28.979 -4.810 -4.544 1.00 73.56 411 SER A CA 1
ATOM 3307 C C . SER A 1 411 ? 27.841 -4.130 -5.304 1.00 73.56 411 SER A C 1
ATOM 3309 O O . SER A 1 411 ? 27.378 -4.658 -6.317 1.00 73.56 411 SER A O 1
ATOM 3311 N N . CYS A 1 412 ? 27.374 -2.977 -4.810 1.00 84.12 412 CYS A N 1
ATOM 3312 C CA . CYS A 1 412 ? 26.308 -2.159 -5.400 1.00 84.12 412 CYS A CA 1
ATOM 3313 C C . CYS A 1 412 ? 25.049 -2.980 -5.705 1.00 84.12 412 CYS A C 1
ATOM 3315 O O . CYS A 1 412 ? 24.320 -2.730 -6.668 1.00 84.12 412 CYS A O 1
ATOM 3317 N N . THR A 1 413 ? 24.845 -3.993 -4.863 1.00 90.31 413 THR A N 1
ATOM 3318 C CA . THR A 1 413 ? 23.753 -4.948 -4.918 1.00 90.31 413 THR A CA 1
ATOM 3319 C C . THR A 1 413 ? 22.920 -4.778 -3.663 1.00 90.31 413 THR A C 1
ATOM 3321 O O . THR A 1 413 ? 23.423 -4.834 -2.538 1.00 90.31 413 THR A O 1
ATOM 3324 N N . TYR A 1 414 ? 21.631 -4.571 -3.880 1.00 93.44 414 TYR A N 1
ATOM 3325 C CA . TYR A 1 414 ? 20.635 -4.304 -2.859 1.00 93.44 414 TYR A CA 1
ATOM 3326 C C . TYR A 1 414 ? 19.697 -5.496 -2.798 1.00 93.44 414 TYR A C 1
ATOM 3328 O O . TYR A 1 414 ? 19.173 -5.925 -3.824 1.00 93.44 414 TYR A O 1
ATOM 3336 N N . THR A 1 415 ? 19.531 -6.078 -1.614 1.00 94.88 415 THR A N 1
ATOM 3337 C CA . THR A 1 415 ? 18.732 -7.290 -1.427 1.00 94.88 415 THR A CA 1
ATOM 3338 C C . THR A 1 415 ? 17.655 -7.048 -0.390 1.00 94.88 415 THR A C 1
ATOM 3340 O O . THR A 1 415 ? 17.956 -6.729 0.760 1.00 94.88 415 THR A O 1
ATOM 3343 N N . VAL A 1 416 ? 16.406 -7.281 -0.782 1.00 97.06 416 VAL A N 1
ATOM 3344 C CA . VAL A 1 416 ? 15.279 -7.326 0.150 1.00 97.06 416 VAL A CA 1
ATOM 3345 C C . VAL A 1 416 ? 14.584 -8.673 0.083 1.00 97.06 416 VAL A C 1
ATOM 3347 O O . VAL A 1 416 ? 14.405 -9.261 -0.983 1.00 97.06 416 VAL A O 1
ATOM 3350 N N . LYS A 1 417 ? 14.181 -9.158 1.248 1.00 97.50 417 LYS A N 1
ATOM 3351 C CA . LYS A 1 417 ? 13.364 -10.346 1.430 1.00 97.50 417 LYS A CA 1
ATOM 3352 C C . LYS A 1 417 ? 11.913 -9.919 1.624 1.00 97.50 417 LYS A C 1
ATOM 3354 O O . LYS A 1 417 ? 11.635 -9.082 2.476 1.00 97.50 417 LYS A O 1
ATOM 3359 N N . ILE A 1 418 ? 11.007 -10.507 0.849 1.00 96.88 418 ILE A N 1
ATOM 3360 C CA . ILE A 1 418 ? 9.560 -10.273 0.869 1.00 96.88 418 ILE A CA 1
ATOM 3361 C C . ILE A 1 418 ? 8.899 -11.546 1.392 1.00 96.88 418 ILE A C 1
ATOM 3363 O O . ILE A 1 418 ? 8.766 -12.540 0.672 1.00 96.88 418 ILE A O 1
ATOM 3367 N N . LYS A 1 419 ? 8.493 -11.525 2.659 1.00 95.19 419 LYS A N 1
ATOM 3368 C CA . LYS A 1 419 ? 7.883 -12.674 3.329 1.00 95.19 419 LYS A CA 1
ATOM 3369 C C . LYS A 1 419 ? 6.410 -12.405 3.591 1.00 95.19 419 LYS A C 1
ATOM 3371 O O . LYS A 1 419 ? 6.078 -11.428 4.249 1.00 95.19 419 LYS A O 1
ATOM 3376 N N . THR A 1 420 ? 5.537 -13.285 3.118 1.00 92.94 420 THR A N 1
ATOM 3377 C CA . THR A 1 420 ? 4.101 -13.205 3.404 1.00 92.94 420 THR A CA 1
ATOM 3378 C C . THR A 1 420 ? 3.825 -13.581 4.857 1.00 92.94 420 THR A C 1
ATOM 3380 O O . THR A 1 420 ? 4.288 -14.614 5.342 1.00 92.94 420 THR A O 1
ATOM 3383 N N . GLU A 1 421 ? 3.042 -12.762 5.546 1.00 89.81 421 GLU A N 1
ATOM 3384 C CA . GLU A 1 421 ? 2.602 -13.014 6.913 1.00 89.81 421 GLU A CA 1
ATOM 3385 C C . GLU A 1 421 ? 1.221 -13.668 6.888 1.00 89.81 421 GLU A C 1
ATOM 3387 O O . GLU A 1 421 ? 0.199 -13.033 6.636 1.00 89.81 421 GLU A O 1
ATOM 3392 N N . THR A 1 422 ? 1.201 -14.980 7.117 1.00 70.69 422 THR A N 1
ATOM 3393 C CA . THR A 1 422 ? 0.002 -15.826 7.001 1.00 70.69 422 THR A CA 1
ATOM 3394 C C . THR A 1 422 ? -0.876 -15.828 8.252 1.00 70.69 422 THR A C 1
ATOM 3396 O O . THR A 1 422 ? -2.020 -16.272 8.195 1.00 70.69 422 THR A O 1
ATOM 3399 N N . HIS A 1 423 ? -0.366 -15.318 9.376 1.00 68.56 423 HIS A N 1
ATOM 3400 C CA . HIS A 1 423 ? -1.029 -15.349 10.683 1.00 68.56 423 HIS A CA 1
ATOM 3401 C C . HIS A 1 423 ? -1.130 -13.949 11.302 1.00 68.56 423 HIS A C 1
ATOM 3403 O O . HIS A 1 423 ? -0.728 -13.732 12.443 1.00 68.56 423 HIS A O 1
ATOM 3409 N N . SER A 1 424 ? -1.648 -12.973 10.554 1.00 79.50 424 SER A N 1
ATOM 3410 C CA . SER A 1 424 ? -1.867 -11.636 11.106 1.00 79.50 424 SER A CA 1
ATOM 3411 C C . SER A 1 424 ? -3.149 -11.578 11.931 1.00 79.50 424 SER A C 1
ATOM 3413 O O . SER A 1 424 ? -4.224 -11.942 11.451 1.00 79.50 424 SER A O 1
ATOM 3415 N N . ASN A 1 425 ? -3.075 -10.979 13.117 1.00 90.19 425 ASN A N 1
ATOM 3416 C CA . ASN A 1 425 ? -4.262 -10.602 13.885 1.00 90.19 425 ASN A CA 1
ATOM 3417 C C . ASN A 1 425 ? -4.942 -9.326 13.344 1.00 90.19 425 ASN A C 1
ATOM 3419 O O . ASN A 1 425 ? -5.845 -8.773 13.972 1.00 90.19 425 ASN A O 1
ATOM 3423 N N . VAL A 1 426 ? -4.530 -8.863 12.162 1.00 92.88 426 VAL A N 1
ATOM 3424 C CA . VAL A 1 426 ? -5.075 -7.693 11.480 1.00 92.88 426 VAL A CA 1
ATOM 3425 C C . VAL A 1 426 ? -6.069 -8.129 10.412 1.00 92.88 426 VAL A C 1
ATOM 3427 O O . VAL A 1 426 ? -5.765 -8.964 9.562 1.00 92.88 426 VAL A O 1
ATOM 3430 N N . ARG A 1 427 ? -7.259 -7.534 10.443 1.00 94.6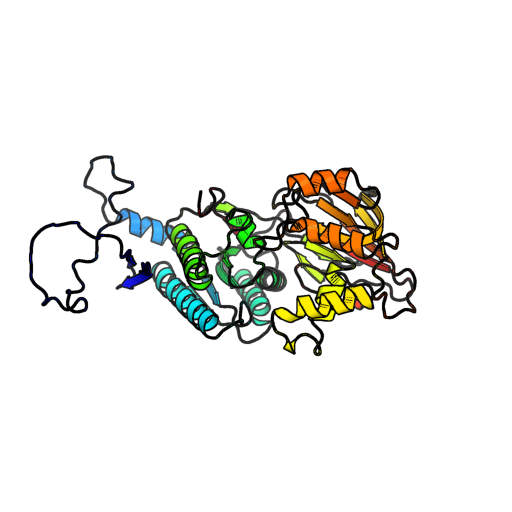9 427 ARG A N 1
ATOM 3431 C CA . ARG A 1 427 ? -8.338 -7.784 9.491 1.00 94.69 427 ARG A CA 1
ATOM 3432 C C . ARG A 1 427 ? -8.939 -6.485 8.989 1.00 94.69 427 ARG A C 1
ATOM 3434 O O . ARG A 1 427 ? -8.994 -5.503 9.728 1.00 94.69 427 ARG A O 1
ATOM 3441 N N . PHE A 1 428 ? -9.447 -6.505 7.765 1.00 95.75 428 PHE A N 1
ATOM 3442 C CA . PHE A 1 428 ? -10.071 -5.347 7.136 1.00 95.75 428 PHE A CA 1
ATOM 3443 C C . PHE A 1 428 ? -11.548 -5.573 6.882 1.00 95.75 428 PHE A C 1
ATOM 3445 O O . PHE A 1 428 ? -11.966 -6.673 6.521 1.00 95.75 428 PHE A O 1
ATOM 3452 N N . TYR A 1 429 ? -12.321 -4.509 7.059 1.00 96.69 429 TYR A N 1
ATOM 3453 C CA . TYR A 1 429 ? -13.693 -4.467 6.595 1.00 96.69 429 TYR A CA 1
ATOM 3454 C C . TY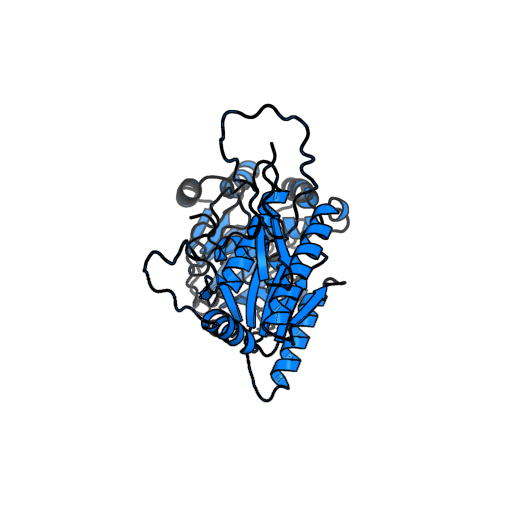R A 1 429 ? -13.733 -4.296 5.077 1.00 96.69 429 TYR A C 1
ATOM 3456 O O . TYR A 1 429 ? -13.039 -3.441 4.527 1.00 96.69 429 TYR A O 1
ATOM 3464 N N . THR A 1 430 ? -14.544 -5.122 4.426 1.00 94.88 430 THR A N 1
ATOM 3465 C CA . THR A 1 430 ? -14.687 -5.213 2.971 1.00 94.88 430 THR A CA 1
ATOM 3466 C C . THR A 1 430 ? -16.163 -5.237 2.584 1.00 94.88 430 THR A C 1
ATOM 3468 O O . THR A 1 430 ? -17.023 -5.611 3.388 1.00 94.88 430 THR A O 1
ATOM 3471 N N . TYR A 1 431 ? -16.451 -4.868 1.340 1.00 91.31 431 TYR A N 1
ATOM 3472 C CA . TYR A 1 431 ? -17.753 -5.067 0.714 1.00 91.31 431 TYR A CA 1
ATOM 3473 C C . TYR A 1 431 ? -17.554 -5.761 -0.635 1.00 91.31 431 TYR A C 1
ATOM 3475 O O . TYR A 1 431 ? -17.529 -5.107 -1.676 1.00 91.31 431 TYR A O 1
ATOM 3483 N N . GLU A 1 432 ? -17.415 -7.093 -0.622 1.00 77.38 432 GLU A N 1
ATOM 3484 C CA . GLU A 1 432 ? -17.137 -7.880 -1.840 1.00 77.38 432 GLU A CA 1
ATOM 3485 C C . GLU A 1 432 ? -18.247 -7.758 -2.897 1.00 77.38 432 GLU A C 1
ATOM 3487 O O . GLU A 1 432 ? -17.996 -7.937 -4.085 1.00 77.38 432 GLU A O 1
ATOM 3492 N N . LYS A 1 433 ? -19.472 -7.395 -2.487 1.00 76.06 433 LYS A N 1
ATOM 3493 C CA . LYS A 1 433 ? -20.567 -7.119 -3.424 1.00 76.06 433 LYS A CA 1
ATOM 3494 C C . LYS A 1 433 ? -20.327 -5.866 -4.269 1.00 76.06 433 LYS A C 1
ATOM 3496 O O . LYS A 1 433 ? -20.982 -5.752 -5.291 1.00 76.06 433 LYS A O 1
ATOM 3501 N N . GLY A 1 434 ? -19.399 -4.980 -3.897 1.00 72.50 434 GLY A N 1
ATOM 3502 C CA . GLY A 1 434 ? -19.114 -3.714 -4.578 1.00 72.50 434 GLY A CA 1
ATOM 3503 C C . GLY A 1 434 ? -20.063 -2.593 -4.146 1.00 72.50 434 GLY A C 1
ATOM 3504 O O . GLY A 1 434 ? -21.272 -2.795 -4.086 1.00 72.50 434 GLY A O 1
ATOM 3505 N N . LEU A 1 435 ? -19.546 -1.399 -3.818 1.00 65.31 435 LEU A N 1
ATOM 3506 C CA . LEU A 1 435 ? -20.372 -0.305 -3.252 1.00 65.31 435 LEU A CA 1
ATOM 3507 C C . LEU A 1 435 ? -21.528 0.153 -4.159 1.00 65.31 435 LEU A C 1
ATOM 3509 O O . LEU A 1 435 ? -22.527 0.650 -3.634 1.00 65.31 435 LEU A O 1
ATOM 3513 N N . TYR A 1 436 ? -21.383 -0.035 -5.474 1.00 64.44 436 TYR A N 1
ATOM 3514 C CA . TYR A 1 436 ? -22.275 0.472 -6.523 1.00 64.44 436 TYR A CA 1
ATOM 3515 C C . TYR A 1 436 ? -22.839 -0.616 -7.452 1.00 64.44 436 TYR A C 1
ATOM 3517 O O . TYR A 1 436 ? -23.341 -0.281 -8.524 1.00 64.44 436 TYR A O 1
ATOM 3525 N N . ASN A 1 437 ? -22.723 -1.893 -7.075 1.00 51.31 437 ASN A N 1
ATOM 3526 C CA . ASN A 1 437 ? -23.331 -2.994 -7.831 1.00 51.31 437 ASN A CA 1
ATOM 3527 C C . ASN A 1 437 ? -24.787 -3.234 -7.437 1.00 51.31 437 ASN A C 1
ATOM 3529 O O . ASN A 1 437 ? -25.126 -3.025 -6.245 1.00 51.31 437 ASN A O 1
#

Sequence (437 aa):
MNSHNFFKAIDGTLYYISKEFSLYDFNTEDESIDPYKIKDEERMIRWKSATDNNNNSNLSNQGEDEKHKQFSKYNQIYIVNSVKAGKTSNYELRLKNEIASLYYDVMKRYNTKTNIIKTESADAIFELGVKIKKNWESSEKKASTLIIILSGDTSISELLNGSTLDPILHILTVPVGTANALFLKLFELPKGIKLGEDPKQEKRQIMTDSFFRFVCGDLELINVPFYTISNKQGIELSKSILLTTTGFHATLLKVASSPEYKKYGVERFVKASGEVINNYKLDNNVKLYNSKGKIYYNGESSYFGVFATGRLEPTYDISPKSDLKNRAFLSIKENGDRKNFIDKIMYGYGDGKVLLENFEKDENVAYENVDLQDELYLEVTNKDPTDLKRDVSICVDGFILNNEDIGDTKSCTYTVKIKTETHSNVRFYTYEKGLYN

Organism: NCBI:txid766949

InterPro domains:
  IPR016064 NAD kinase/diacylglycerol kinase-like domain superfamily [SSF111331] (100-325)
  IPR017438 Inorganic polyphosphate/ATP-NAD kinase, N-terminal [G3DSA:3.40.50.10330] (57-193)

Secondary structure (DSSP, 8-state):
-----EEEEETTEEEEE-----------------TT---TTTT---S-SSS--S------THHHHHHHHHHHT-SEEEEEE-SSTT-S-HHHHHHHHHHHHHHHHHHHHH-TTEEEEE--SSTHHHHHHHHHHHHHHH-SS---EEEEEEE-HHHHHHHHHHH-S-S-EEEEEEE-SS--HHHHHHTTPPTT----SSHHHHHHHHHHHHHHHHHHT--EEEE--EEEEEETT--EEEEESSEEEEEHHHHHHHHHTSHHHHTTTTTHHHHHHHHHHHH----EEEEEEETT--EEEEEEESEEEEES-SB-SSS-BS-TT-BTTBEEEEEE--TT-HHHHHHHHHGGGS-HHHHHHHHHH-TTEEEEEE-TTPPEEEEEE-S-TT-GGG----EETTEEPPHHHHEETTTTEEEEEEEEESS-SEEEEE-TT-TT-

Foldseek 3Di:
DDWDWDWDQDVHPIDTQGPPDPPDDPDDPDPDDDPPPDDPPPRDDDPPPPPPPDDDPDDPPVLVVVLLVVLQLAPAEELEQEQPAQPPDPLLNVLSVVLSVSLQVNSCVSPVRYDYHYDDDPLRLLVVLQVQQVCCVPDPDLTEYEYEHAHADVSVQSSCNNNPLPRQYEYEYQYNHFFNQVQCFQQVAAAPPPQPPDVSSSSSVSRVLSVVCVSSVVWDKADFKKKFKAAPVRHTQTIFRWKKKKALVQQLLVQCPDPVLVVVPPCSSVVSSVCLLPQADRWWFKWKAFPVGRTLDTGIANIKMKTQAQRRGSQFGLAHQHHSQWIKMKGADCPVPSPVSVVLRVCRNDDPVVNVVVQVPDPRMDMDIDDLQTWMKMKIAQPDLVDPSSQIWMDGSSDTTDCVRADPSVRRMGMMIIHIDPDGSYIYIGNPVHSPD

pLDDT: mean 81.36, std 20.47, range [24.61, 98.56]

Radius of gyration: 24.68 Å; chains: 1; bounding box: 84×55×58 Å